Protein AF-0000000085496856 (afdb_homodimer)

Secondary structure (DSSP, 8-state):
-------HHHHHHHHHHHHHHHH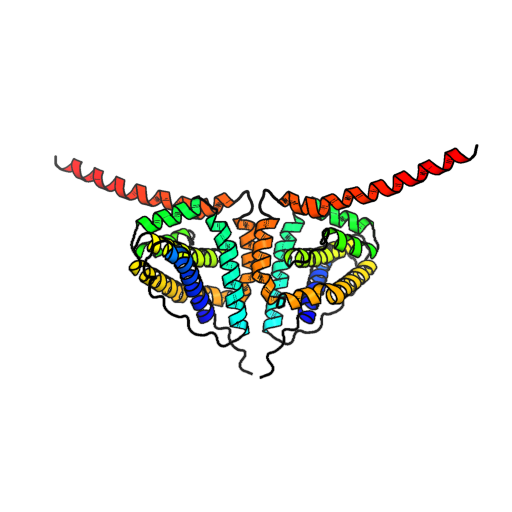HHHHHHHHTPPPP-PPPPPPP--HHHHHHHHHHHHHHHHHHHHHTT-HHHHHHHHHHHHH-STHHHHHHHHHHTTTS---HHHHHHHHHHHHHHHHHHHHTT-HHHHHHHHHHHHHHIIIIIHHHHHHTT-GGGGHHHHHHHHHHHHSTTTHHHHHHHHHHHHHHHHHHHHGGGGGGGGGG-/-------HHHHHHHHHHHHHHHHHHHHHHHHTPPPP-PPPPPPP--HHHHHHHHHHHHHHHHHHHHHTT-HHHHHHHHHHHHH-STHHHHHHHHHHTTTS---HHHHHHHHHHHHHHHHHHHHTT-HHHHHHHHHHHHHHIIIIIHHHHHHTT-GGGGHHHHHHHHHHHHSTTTHHHHHHHHHHHHHHHHHHHHGGGGGGGGGG-

Organism: NCBI:txid172907

pLDDT: mean 83.01, std 21.33, range [24.0, 98.56]

Foldseek 3Di:
DPPPPQDLLLLLLQLLLVLLVVLQVVCCVPQVDDAADGDDGDDDDDPVSVVLSVVLSVLLVVVLVVLVPQPLSVVLLVVLLVVLALVSLVVLVCLLCVVVDDDLLSSSVSSNSLNNSQNVNVVVVSNVSNRSNSVVVSVCCVPPVSVVQVVCVHPVNCVVVSVVSSCQCPPVVCVCPSCV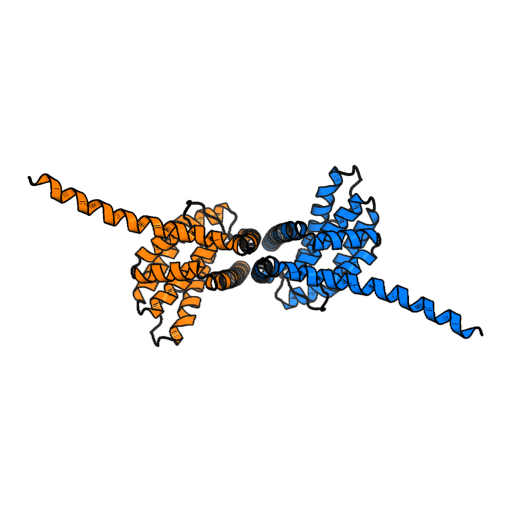SRVVVVPPPVPPVPPPPPPPPPPPD/DPPPPQDLLLLLLQLLLVLLVVLQVVCCVPQVDDAADGDDGPDDDDPVSVVLSVVLSVLLVVVLVVLVPQPLSVVLLVVLVVVVALVSLVVLVCLLCVVVDDDLLSSSVSSNSLNNSQNVNVVVVSNVRNRSNSVVVSVCCVPPVSVVQVVCVHPVNCVVVSVVSSCQCPVVVCVCPSCVSRVVVVPPPVPPVPPPPPPPPPPPD

Sequence (410 aa):
MACEVSQDDQIGEALLIGVVREEVMSVSGKVHATPPALPEARPIINSQDQKLVEQLAETIKVIGDRLDQDKAFNDMIDGLVKVADKKSFWELVEKVFTDGQINWGRIIVLFYSVGKLSAKMVLARLPTIVSDILTLSLDYFRRILLEWIRKMGGWMHSIPALACFSIEQFSGSSLSKYSSYFGAALAFTGGLLLGGFIVSKMSKKMACEVSQDDQIGEALLIGVVREEVMSVSGKVHATPPALPEARPIINSQDQKLVEQLAETIKVIGDRLDQDKAFNDMIDGLVKVADKKSFWELVEKVFTDGQINWGRIIVLFYSVGKLSAKMVLARLPTIVSDILTLSLDYFRRILLEWIRKMGGWMHSIPALACFSIEQFSGSSLSKYSSYFGAALAFTGGLLLGGFIVSKMSKK

Radius of gyration: 26.37 Å; Cα contacts (8 Å, |Δi|>4): 455; chains: 2; bounding box: 71×109×51 Å

Nearest PDB structures (foldseek):
  6eb6-assembly1_A  TM=6.840E-01  e=1.018E-05  Homo sapiens
  4s0o-assembly1_A  TM=6.381E-01  e=3.424E-06  Homo sapiens
  5w60-assembly1_A  TM=6.449E-01  e=1.067E-05  Homo sapiens
  5w5x-assembly1_A  TM=6.737E-01  e=4.023E-05  Homo sapiens
  8u27-assembly1_A  TM=7.476E-01  e=5.990E-04  Homo sapiens

Solvent-accessible surface area (backbone atoms only — not comparable to full-atom values): 22460 Å² total; per-residue (Å²): 131,82,74,76,69,77,55,56,66,53,44,51,48,36,42,46,49,47,39,32,50,53,37,33,59,71,45,33,80,74,60,80,46,81,71,61,84,71,80,80,58,72,84,68,79,53,64,67,59,43,51,49,38,54,34,49,47,48,31,38,48,53,55,39,56,56,46,70,70,33,65,62,54,50,51,51,45,54,55,37,48,71,62,72,44,55,64,32,48,57,54,48,50,46,40,61,36,67,83,70,64,85,51,63,49,49,52,45,50,47,44,40,46,53,8,51,44,35,22,51,26,44,74,67,70,38,43,72,45,36,53,48,35,50,51,53,49,53,49,46,37,64,73,53,50,44,58,54,38,52,76,63,68,28,73,73,57,37,54,30,48,40,32,48,36,29,30,57,53,45,18,56,84,36,49,56,45,58,35,49,46,52,49,60,59,65,60,60,68,66,57,65,68,64,64,65,67,66,66,68,67,68,66,74,115,130,83,74,76,70,77,54,56,67,53,44,50,45,36,42,46,50,47,41,32,51,52,37,32,59,72,46,32,78,74,62,80,46,81,72,62,84,71,80,80,59,72,83,68,79,52,64,68,59,43,51,49,40,54,34,49,46,49,30,38,50,54,54,39,58,55,46,71,70,32,65,62,54,50,52,50,46,54,55,37,51,71,62,71,45,58,65,31,49,57,52,47,51,45,37,62,36,66,84,70,64,85,51,61,50,47,52,46,49,46,44,40,46,53,7,50,41,37,22,50,25,44,73,68,71,37,42,72,46,36,52,48,35,51,52,53,49,54,48,47,37,64,72,52,50,45,60,52,38,53,75,63,68,28,71,74,56,37,53,30,49,40,32,48,35,29,30,57,54,44,19,56,84,35,50,56,44,59,37,50,47,52,50,61,59,64,60,60,68,65,57,66,69,65,64,67,67,66,66,68,70,66,67,76,114

InterPro domains:
  IPR002475 Bcl2-like [PS50062] (60-157)
  IPR026298 Bcl-2 family [PR01862] (89-101)
  IPR026298 Bcl-2 family [PR01862] (103-131)
  IPR026298 Bcl-2 family [PR01862] (132-156)
  IPR026298 Bcl-2 family [PTHR11256] (37-179)
  IPR026298 Bcl-2 family [cd06845] (37-155)
  IPR036834 Bcl-2-like superfamily [G3DSA:1.10.437.10] (4-160)
  IPR036834 Bcl-2-like superfamily [SSF56854] (1-156)
  IPR046371 Bcl-2, Bcl-2 homology region 1-3 [PF00452] (62-155)
  IPR046371 Bcl-2, Bcl-2 homology region 1-3 [SM00337] (60-155)

Structure (mmCIF, N/CA/C/O backbone):
data_AF-0000000085496856-model_v1
#
loop_
_entity.id
_entity.type
_entity.pdbx_description
1 polymer 'Bcl-2 Bcl-2 homology region 1-3 domain-containing protein'
#
loop_
_atom_site.group_PDB
_atom_site.id
_atom_site.type_symbol
_atom_site.label_atom_id
_atom_site.label_alt_id
_atom_site.label_comp_id
_atom_site.label_asym_id
_atom_site.label_entity_id
_atom_site.label_seq_id
_atom_site.pdbx_PDB_ins_code
_atom_site.Cartn_x
_atom_site.Cartn_y
_atom_site.Cartn_z
_atom_site.occupancy
_atom_site.B_iso_or_equiv
_atom_site.auth_seq_id
_atom_site.auth_comp_id
_atom_site.auth_asym_id
_atom_site.auth_atom_id
_atom_site.pdbx_PDB_model_num
ATOM 1 N N . MET A 1 1 ? -14.914 -12.508 24.359 1 24.62 1 MET A N 1
ATOM 2 C CA . MET A 1 1 ? -15.258 -12.008 23.031 1 24.62 1 MET A CA 1
ATOM 3 C C . MET A 1 1 ? -14.242 -12.477 21.984 1 24.62 1 MET A C 1
ATOM 5 O O . MET A 1 1 ? -13.047 -12.219 22.125 1 24.62 1 MET A O 1
ATOM 9 N N . ALA A 1 2 ? -14.219 -13.602 21.469 1 33.72 2 ALA A N 1
ATOM 10 C CA . ALA A 1 2 ? -13.211 -14.445 20.828 1 33.72 2 ALA A CA 1
ATOM 11 C C . ALA A 1 2 ? -12.492 -13.703 19.703 1 33.72 2 ALA A C 1
ATOM 13 O O . ALA A 1 2 ? -13.133 -13.211 18.781 1 33.72 2 ALA A O 1
ATOM 14 N N . CYS A 1 3 ? -11.664 -12.727 19.922 1 39.97 3 CYS A N 1
ATOM 15 C CA . CYS A 1 3 ? -10.805 -11.867 19.125 1 39.97 3 CYS A CA 1
ATOM 16 C C . CYS A 1 3 ? -10.398 -12.562 17.828 1 39.97 3 CYS A C 1
ATOM 18 O O . CYS A 1 3 ? -9.805 -13.641 17.844 1 39.97 3 CYS A O 1
ATOM 20 N N . GLU A 1 4 ? -11.211 -12.586 16.844 1 49.34 4 GLU A N 1
ATOM 21 C CA . GLU A 1 4 ? -11.258 -13.375 15.617 1 49.34 4 GLU A CA 1
ATOM 22 C C . GLU A 1 4 ? -9.891 -13.422 14.945 1 49.34 4 GLU A C 1
ATOM 24 O O . GLU A 1 4 ? -9.289 -12.383 14.664 1 49.34 4 GLU A O 1
ATOM 29 N N . VAL A 1 5 ? -9.023 -14.227 15.469 1 53.25 5 VAL A N 1
ATOM 30 C CA . VAL A 1 5 ? -7.676 -14.531 15 1 53.25 5 VAL A CA 1
ATOM 31 C C . VAL A 1 5 ? -7.652 -14.539 13.469 1 53.25 5 VAL A C 1
ATOM 33 O O . VAL A 1 5 ? -8.422 -15.266 12.836 1 53.25 5 VAL A O 1
ATOM 36 N N . SER A 1 6 ? -7.324 -13.414 12.992 1 59.44 6 SER A N 1
ATOM 37 C CA . SER A 1 6 ? -7.137 -13.367 11.539 1 59.44 6 SER A CA 1
ATOM 38 C C . SER A 1 6 ? -6.512 -14.656 11.031 1 59.44 6 SER A C 1
ATOM 40 O O . SER A 1 6 ? -5.605 -15.211 11.656 1 59.44 6 SER A O 1
ATOM 42 N N . GLN A 1 7 ? -7.184 -15.234 10.078 1 86.19 7 GLN A N 1
ATOM 43 C CA . GLN A 1 7 ? -6.715 -16.5 9.531 1 86.19 7 GLN A CA 1
ATOM 44 C C . GLN A 1 7 ? -5.754 -16.266 8.367 1 86.19 7 GLN A C 1
ATOM 46 O O . GLN A 1 7 ? -6.16 -16.312 7.199 1 86.19 7 GLN A O 1
ATOM 51 N N . ASP A 1 8 ? -4.492 -16.031 8.695 1 94.62 8 ASP A N 1
ATOM 52 C CA . ASP A 1 8 ? -3.457 -15.703 7.723 1 94.62 8 ASP A CA 1
ATOM 53 C C . ASP A 1 8 ? -3.307 -16.812 6.691 1 94.62 8 ASP A C 1
ATOM 55 O O . ASP A 1 8 ? -2.988 -16.562 5.527 1 94.62 8 ASP A O 1
ATOM 59 N N . ASP A 1 9 ? -3.586 -18 7.152 1 95.81 9 ASP A N 1
ATOM 60 C CA . ASP A 1 9 ? -3.537 -19.156 6.246 1 95.81 9 ASP A CA 1
ATOM 61 C C . ASP A 1 9 ? -4.617 -19.047 5.176 1 95.81 9 ASP A C 1
ATOM 63 O O . ASP A 1 9 ? -4.332 -19.172 3.982 1 95.81 9 ASP A O 1
ATOM 67 N N . GLN A 1 10 ? -5.844 -18.781 5.586 1 95.56 10 GLN A N 1
ATOM 68 C CA . GLN A 1 10 ? -6.965 -18.688 4.656 1 95.56 10 GLN A CA 1
ATOM 69 C C . GLN A 1 10 ? -6.793 -17.5 3.711 1 95.56 10 GLN A C 1
ATOM 71 O O . GLN A 1 10 ? -7.137 -17.578 2.531 1 95.56 10 GLN A O 1
ATOM 76 N N . ILE A 1 11 ? -6.305 -16.438 4.242 1 97.06 11 ILE A N 1
ATOM 77 C CA . ILE A 1 11 ? -6.098 -15.242 3.42 1 97.06 11 ILE A CA 1
ATOM 78 C C . ILE A 1 11 ? -5.078 -15.547 2.324 1 97.06 11 ILE A C 1
ATOM 80 O O . ILE A 1 11 ? -5.324 -15.281 1.146 1 97.06 11 ILE A O 1
ATOM 84 N N . GLY A 1 12 ? -3.947 -16.094 2.674 1 98.12 12 GLY A N 1
ATOM 85 C CA . GLY A 1 12 ? -2.916 -16.422 1.701 1 98.12 12 GLY A CA 1
ATOM 86 C C . GLY A 1 12 ? -3.375 -17.422 0.652 1 98.12 12 GLY A C 1
ATOM 87 O O . GLY A 1 12 ? -3.059 -17.266 -0.53 1 98.12 12 GLY A O 1
ATOM 88 N N . GLU A 1 13 ? -4.078 -18.391 1.129 1 97.94 13 GLU A N 1
ATOM 89 C CA . GLU A 1 13 ? -4.641 -19.375 0.207 1 97.94 13 GLU A CA 1
ATOM 90 C C . GLU A 1 13 ? -5.578 -18.719 -0.799 1 97.94 13 GLU A C 1
ATOM 92 O O . GLU A 1 13 ? -5.488 -18.969 -2.002 1 97.94 13 GLU A O 1
ATOM 97 N N . ALA A 1 14 ? -6.473 -17.938 -0.301 1 97.75 14 ALA A N 1
ATOM 98 C CA . ALA A 1 14 ? -7.426 -17.234 -1.162 1 97.75 14 ALA A CA 1
ATOM 99 C C . ALA A 1 14 ? -6.707 -16.328 -2.162 1 97.75 14 ALA A C 1
ATOM 101 O O . ALA A 1 14 ? -7.086 -16.266 -3.334 1 97.75 14 ALA A O 1
ATOM 102 N N . LEU A 1 15 ? -5.688 -15.664 -1.726 1 98.31 15 LEU A N 1
ATOM 103 C CA . LEU A 1 15 ? -4.926 -14.766 -2.586 1 98.31 15 LEU A CA 1
ATOM 104 C C . LEU A 1 15 ? -4.238 -15.539 -3.705 1 98.31 15 LEU A C 1
ATOM 106 O O . LEU A 1 15 ? -4.348 -15.172 -4.879 1 98.31 15 LEU A O 1
ATOM 110 N N . LEU A 1 16 ? -3.555 -16.609 -3.336 1 98.44 16 LEU A N 1
ATOM 111 C CA . LEU A 1 16 ? -2.789 -17.391 -4.309 1 98.44 16 LEU A CA 1
ATOM 112 C C . LEU A 1 16 ? -3.709 -18.016 -5.344 1 98.44 16 LEU A C 1
ATOM 114 O O . LEU A 1 16 ? -3.488 -17.875 -6.547 1 98.44 16 LEU A O 1
ATOM 118 N N . ILE A 1 17 ? -4.75 -18.656 -4.898 1 98.12 17 ILE A N 1
ATOM 119 C CA . ILE A 1 17 ? -5.699 -19.281 -5.809 1 98.12 17 ILE A CA 1
ATOM 120 C C . ILE A 1 17 ? -6.359 -18.219 -6.68 1 98.12 17 ILE A C 1
ATOM 122 O O . ILE A 1 17 ? -6.527 -18.406 -7.887 1 98.12 17 ILE A O 1
ATOM 126 N N . GLY A 1 18 ? -6.707 -17.125 -6.039 1 97.56 18 GLY A N 1
ATOM 127 C CA . GLY A 1 18 ? -7.336 -16.031 -6.773 1 97.56 18 GLY A CA 1
ATOM 128 C C . GLY A 1 18 ? -6.461 -15.477 -7.879 1 97.56 18 GLY A C 1
ATOM 129 O O . GLY A 1 18 ? -6.938 -15.227 -8.992 1 97.56 18 GLY A O 1
ATOM 130 N N . VAL A 1 19 ? -5.234 -15.234 -7.574 1 97.75 19 VAL A N 1
ATOM 131 C CA . VAL A 1 19 ? -4.305 -14.672 -8.555 1 97.75 19 VAL A CA 1
ATOM 132 C C . VAL A 1 19 ? -4.141 -15.633 -9.727 1 97.75 19 VAL A C 1
ATOM 134 O O . VAL A 1 19 ? -4.172 -15.219 -10.883 1 97.75 19 VAL A O 1
ATOM 137 N N . VAL A 1 20 ? -3.945 -16.906 -9.461 1 97.56 20 VAL A N 1
ATOM 138 C CA . VAL A 1 20 ? -3.791 -17.906 -10.508 1 97.56 20 VAL A CA 1
ATOM 139 C C . VAL A 1 20 ? -5.047 -17.953 -11.375 1 97.56 20 VAL A C 1
ATOM 141 O O . VAL A 1 20 ? -4.961 -17.953 -12.602 1 97.56 20 VAL A O 1
ATOM 144 N N . ARG A 1 21 ? -6.199 -17.984 -10.734 1 96.12 21 ARG A N 1
ATOM 145 C CA . ARG A 1 21 ? -7.465 -18.016 -11.461 1 96.12 21 ARG A CA 1
ATOM 146 C C . ARG A 1 21 ? -7.602 -16.812 -12.367 1 96.12 21 ARG A C 1
ATOM 148 O O . ARG A 1 21 ? -7.969 -16.938 -13.539 1 96.12 21 ARG A O 1
ATOM 155 N N . GLU A 1 22 ? -7.297 -15.664 -11.836 1 95.81 22 GLU A N 1
ATOM 156 C CA . GLU A 1 22 ? -7.422 -14.438 -12.609 1 95.81 22 GLU A CA 1
ATOM 157 C C . GLU A 1 22 ? -6.5 -14.445 -13.828 1 95.81 22 GLU A C 1
ATOM 159 O O . GLU A 1 22 ? -6.918 -14.102 -14.93 1 95.81 22 GLU A O 1
ATOM 164 N N . GLU A 1 23 ? -5.254 -14.812 -13.648 1 96.06 23 GLU A N 1
ATOM 165 C CA . GLU A 1 23 ? -4.277 -14.812 -14.734 1 96.06 23 GLU A CA 1
ATOM 166 C C . GLU A 1 23 ? -4.617 -15.867 -15.781 1 96.06 23 GLU A C 1
ATOM 168 O O . GLU A 1 23 ? -4.535 -15.609 -16.984 1 96.06 23 GLU A O 1
ATOM 173 N N . VAL A 1 24 ? -5.031 -17.031 -15.367 1 94.94 24 VAL A N 1
ATOM 174 C CA . VAL A 1 24 ? -5.367 -18.125 -16.266 1 94.94 24 VAL A CA 1
ATOM 175 C C . VAL A 1 24 ? -6.609 -17.75 -17.094 1 94.94 24 VAL A C 1
ATOM 177 O O . VAL A 1 24 ? -6.648 -17.969 -18.297 1 94.94 24 VAL A O 1
ATOM 180 N N . MET A 1 25 ? -7.578 -17.172 -16.406 1 92.19 25 MET A N 1
ATOM 181 C CA . MET A 1 25 ? -8.82 -16.797 -17.094 1 92.19 25 MET A CA 1
ATOM 182 C C . MET A 1 25 ? -8.578 -15.68 -18.094 1 92.19 25 MET A C 1
ATOM 184 O O . MET A 1 25 ? -9.281 -15.578 -19.094 1 92.19 25 MET A O 1
ATOM 188 N N . SER A 1 26 ? -7.574 -14.883 -17.828 1 91.62 26 SER A N 1
ATOM 189 C CA . SER A 1 26 ? -7.285 -13.758 -18.703 1 91.62 26 SER A CA 1
ATOM 190 C C . SER A 1 26 ? -6.773 -14.242 -20.062 1 91.62 26 SER A C 1
ATOM 192 O O . SER A 1 26 ? -6.848 -13.516 -21.047 1 91.62 26 SER A O 1
ATOM 194 N N . VAL A 1 27 ? -6.285 -15.453 -20.172 1 90.75 27 VAL A N 1
ATOM 195 C CA . VAL A 1 27 ? -5.68 -15.922 -21.406 1 90.75 27 VAL A CA 1
ATOM 196 C C . VAL A 1 27 ? -6.516 -17.047 -22 1 90.75 27 VAL A C 1
ATOM 198 O O . VAL A 1 27 ? -6.348 -17.422 -23.156 1 90.75 27 VAL A O 1
ATOM 201 N N . SER A 1 28 ? -7.348 -17.688 -21.219 1 83.31 28 SER A N 1
ATOM 202 C CA . SER A 1 28 ? -8.117 -18.859 -21.656 1 83.31 28 SER A CA 1
ATOM 203 C C . SER A 1 28 ? -9.016 -18.5 -22.844 1 83.31 28 SER A C 1
ATOM 205 O O . SER A 1 28 ? -9.273 -19.344 -23.703 1 83.31 28 SER A O 1
ATOM 207 N N . GLY A 1 29 ? -9.484 -17.297 -22.922 1 76.12 29 GLY A N 1
ATOM 208 C CA . GLY A 1 29 ? -10.305 -16.922 -24.062 1 76.12 29 GLY A CA 1
ATOM 209 C C . GLY A 1 29 ? -9.523 -16.844 -25.359 1 76.12 29 GLY A C 1
ATOM 210 O O . GLY A 1 29 ? -10.102 -16.922 -26.438 1 76.12 29 GLY A O 1
ATOM 211 N N . LYS A 1 30 ? -8.312 -16.859 -25.25 1 74.62 30 LYS A N 1
ATOM 212 C CA . LYS A 1 30 ? -7.477 -16.672 -26.438 1 74.62 30 LYS A CA 1
ATOM 213 C C . LYS A 1 30 ? -7.145 -18.016 -27.078 1 74.62 30 LYS A C 1
ATOM 215 O O . LYS A 1 30 ? -6.887 -18.094 -28.281 1 74.62 30 LYS A O 1
ATOM 220 N N . VAL A 1 31 ? -7.004 -19.094 -26.375 1 69.88 31 VAL A N 1
ATOM 221 C CA . VAL A 1 31 ? -6.512 -20.344 -26.938 1 69.88 31 VAL A CA 1
ATOM 222 C C . VAL A 1 31 ? -7.637 -21.375 -26.953 1 69.88 31 VAL A C 1
ATOM 224 O O . VAL A 1 31 ? -7.426 -22.531 -27.359 1 69.88 31 VAL A O 1
ATOM 227 N N . HIS A 1 32 ? -8.719 -21.078 -26.953 1 67.75 32 HIS A N 1
ATOM 228 C CA . HIS A 1 32 ? -9.805 -22.047 -26.984 1 67.75 32 HIS A CA 1
ATOM 229 C C . HIS A 1 32 ? -9.469 -23.266 -26.141 1 67.75 32 HIS A C 1
ATOM 231 O O . HIS A 1 32 ? -9.719 -24.406 -26.562 1 67.75 32 HIS A O 1
ATOM 237 N N . ALA A 1 33 ? -8.625 -23.156 -25.281 1 65.38 33 ALA A N 1
ATOM 238 C CA . ALA A 1 33 ? -8.281 -24.266 -24.391 1 65.38 33 ALA A CA 1
ATOM 239 C C . ALA A 1 33 ? -9.188 -24.281 -23.172 1 65.38 33 ALA A C 1
ATOM 241 O O . ALA A 1 33 ? -9.672 -23.234 -22.719 1 65.38 33 ALA A O 1
ATOM 242 N N . THR A 1 34 ? -9.609 -25.5 -22.828 1 71.94 34 THR A N 1
ATOM 243 C CA . THR A 1 34 ? -10.367 -25.672 -21.609 1 71.94 34 THR A CA 1
ATOM 244 C C . THR A 1 34 ? -9.547 -25.234 -20.391 1 71.94 34 THR A C 1
ATOM 246 O O . THR A 1 34 ? -8.414 -25.688 -20.203 1 71.94 34 THR A O 1
ATOM 249 N N . PRO A 1 35 ? -10.031 -24.328 -19.703 1 74.62 35 PRO A N 1
ATOM 250 C CA . PRO A 1 35 ? -9.281 -23.906 -18.516 1 74.62 35 PRO A CA 1
ATOM 251 C C . PRO A 1 35 ? -9.055 -25.047 -17.531 1 74.62 35 PRO A C 1
ATOM 253 O O . PRO A 1 35 ? -9.906 -25.922 -17.391 1 74.62 35 PRO A O 1
ATOM 256 N N . PRO A 1 36 ? -7.836 -25.125 -17 1 83.12 36 PRO A N 1
ATOM 257 C CA . PRO A 1 36 ? -7.594 -26.141 -15.969 1 83.12 36 PRO A CA 1
ATOM 258 C C . PRO A 1 36 ? -8.539 -26.016 -14.781 1 83.12 36 PRO A C 1
ATOM 260 O O . PRO A 1 36 ? -9.047 -24.922 -14.5 1 83.12 36 PRO A O 1
ATOM 263 N N . ALA A 1 37 ? -8.898 -27.125 -14.211 1 85.94 37 ALA A N 1
ATOM 264 C CA . ALA A 1 37 ? -9.711 -27.125 -13 1 85.94 37 ALA A CA 1
ATOM 265 C C . ALA A 1 37 ? -8.914 -26.625 -11.797 1 85.94 37 ALA A C 1
ATOM 267 O O . ALA A 1 37 ? -7.918 -27.234 -11.406 1 85.94 37 ALA A O 1
ATOM 268 N N . LEU A 1 38 ? -9.219 -25.469 -11.359 1 91.38 38 LEU A N 1
ATOM 269 C CA . LEU A 1 38 ? -8.562 -24.906 -10.188 1 91.38 38 LEU A CA 1
ATOM 270 C C . LEU A 1 38 ? -9.414 -25.109 -8.938 1 91.38 38 LEU A C 1
ATOM 272 O O . LEU A 1 38 ? -10.641 -25.031 -9 1 91.38 38 LEU A O 1
ATOM 276 N N . PRO A 1 39 ? -8.766 -25.422 -7.848 1 92.38 39 PRO A N 1
ATOM 277 C CA . PRO A 1 39 ? -9.523 -25.578 -6.602 1 92.38 39 PRO A CA 1
ATOM 278 C C . PRO A 1 39 ? -10.156 -24.266 -6.145 1 92.38 39 PRO A C 1
ATOM 280 O O . PRO A 1 39 ? -9.742 -23.188 -6.582 1 92.38 39 PRO A O 1
ATOM 283 N N . GLU A 1 40 ? -11.188 -24.438 -5.344 1 92.62 40 GLU A N 1
ATOM 284 C CA . GLU A 1 40 ? -11.773 -23.281 -4.676 1 92.62 40 GLU A CA 1
ATOM 285 C C . GLU A 1 40 ? -11.117 -23.031 -3.322 1 92.62 40 GLU A C 1
ATOM 287 O O . GLU A 1 40 ? -10.797 -23.969 -2.596 1 92.62 40 GLU A O 1
ATOM 292 N N . ALA A 1 41 ? -10.898 -21.734 -3.119 1 92.31 41 ALA A N 1
ATOM 293 C CA . ALA A 1 41 ? -10.352 -21.391 -1.807 1 92.31 41 ALA A CA 1
ATOM 294 C C . ALA A 1 41 ? -11.398 -21.594 -0.71 1 92.31 41 ALA A C 1
ATOM 296 O O . ALA A 1 41 ? -12.594 -21.453 -0.953 1 92.31 41 ALA A O 1
ATOM 297 N N . ARG A 1 42 ? -10.961 -21.953 0.522 1 92.06 42 ARG A N 1
ATOM 298 C CA . ARG A 1 42 ? -11.867 -22.016 1.664 1 92.06 42 ARG A CA 1
ATOM 299 C C . ARG A 1 42 ? -12.539 -20.656 1.9 1 92.06 42 ARG A C 1
ATOM 301 O O . ARG A 1 42 ? -11.906 -19.609 1.76 1 92.06 42 ARG A O 1
ATOM 308 N 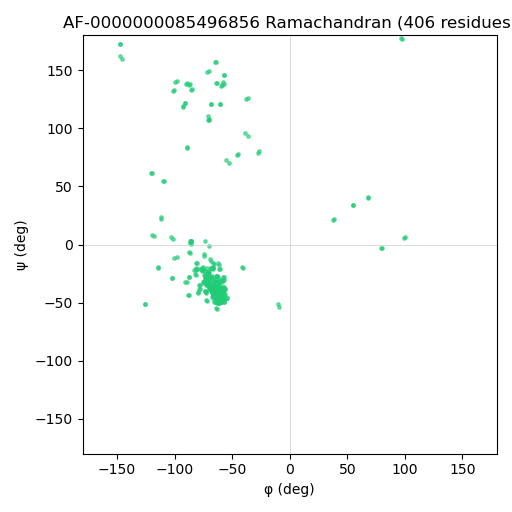N . PRO A 1 43 ? -13.75 -20.703 2.207 1 90 43 PRO A N 1
ATOM 309 C CA . PRO A 1 43 ? -14.469 -19.438 2.41 1 90 43 PRO A CA 1
ATOM 310 C C . PRO A 1 43 ? -13.922 -18.641 3.588 1 90 43 PRO A C 1
ATOM 312 O O . PRO A 1 43 ? -13.555 -19.203 4.617 1 90 43 PRO A O 1
ATOM 315 N N . ILE A 1 44 ? -13.852 -17.375 3.338 1 91.25 44 ILE A N 1
ATOM 316 C CA . ILE A 1 44 ? -13.484 -16.453 4.402 1 91.25 44 ILE A CA 1
ATOM 317 C C . ILE A 1 44 ? -14.742 -15.93 5.086 1 91.25 44 ILE A C 1
ATOM 319 O O . ILE A 1 44 ? -15.578 -15.266 4.457 1 91.25 44 ILE A O 1
ATOM 323 N N . ILE A 1 45 ? -14.891 -16.156 6.25 1 84.94 45 ILE A N 1
ATOM 324 C CA . ILE A 1 45 ? -16.125 -15.859 6.973 1 84.94 45 ILE A CA 1
ATOM 325 C C . ILE A 1 45 ? -16.078 -14.43 7.504 1 84.94 45 ILE A C 1
ATOM 327 O O . ILE A 1 45 ? -17.047 -13.68 7.375 1 84.94 45 ILE A O 1
ATOM 331 N N . ASN A 1 46 ? -14.953 -14.062 8.047 1 86.5 46 ASN A N 1
ATOM 332 C CA . ASN A 1 46 ? -14.773 -12.727 8.609 1 86.5 46 ASN A CA 1
ATOM 333 C C . ASN A 1 46 ? -14.773 -11.656 7.523 1 86.5 46 ASN A C 1
ATOM 335 O O . ASN A 1 46 ? -13.977 -11.727 6.586 1 86.5 46 ASN A O 1
ATOM 339 N N . SER A 1 47 ? -15.711 -10.727 7.633 1 87.12 47 SER A N 1
ATOM 340 C CA . SER A 1 47 ? -15.875 -9.68 6.633 1 87.12 47 SER A CA 1
ATOM 341 C C . SER A 1 47 ? -14.609 -8.844 6.484 1 87.12 47 SER A C 1
ATOM 343 O O . SER A 1 47 ? -14.266 -8.414 5.383 1 87.12 47 SER A O 1
ATOM 345 N N . GLN A 1 48 ? -13.953 -8.57 7.551 1 86.88 48 GLN A N 1
ATOM 346 C CA . GLN A 1 48 ? -12.727 -7.789 7.504 1 86.88 48 GLN A CA 1
ATOM 347 C C . GLN A 1 48 ? -11.633 -8.523 6.73 1 86.88 48 GLN A C 1
ATOM 349 O O . GLN A 1 48 ? -10.898 -7.914 5.953 1 86.88 48 GLN A O 1
ATOM 354 N N . ASP A 1 49 ? -11.539 -9.828 7 1 92.31 49 ASP A N 1
ATOM 355 C CA . ASP A 1 49 ? -10.57 -10.641 6.266 1 92.31 49 ASP A CA 1
ATOM 356 C C . ASP A 1 49 ? -10.906 -10.688 4.777 1 92.31 49 ASP A C 1
ATOM 358 O O . ASP A 1 49 ? -10.008 -10.68 3.932 1 92.31 49 ASP A O 1
ATOM 362 N N . GLN A 1 50 ? -12.188 -10.758 4.5 1 93.75 50 GLN A N 1
ATOM 363 C CA . GLN A 1 50 ? -12.617 -10.758 3.105 1 93.75 50 GLN A CA 1
ATOM 364 C C . GLN A 1 50 ? -12.211 -9.461 2.41 1 93.75 50 GLN A C 1
ATOM 366 O O . GLN A 1 50 ? -11.734 -9.484 1.272 1 93.75 50 GLN A O 1
ATOM 371 N N . LYS A 1 51 ? -12.461 -8.344 3.076 1 93.38 51 LYS A N 1
ATOM 372 C CA . LYS A 1 51 ? -12.055 -7.055 2.523 1 93.38 51 LYS A CA 1
ATOM 373 C C . LYS A 1 51 ? -10.547 -6.992 2.309 1 93.38 51 LYS A C 1
ATOM 375 O O . LYS A 1 51 ? -10.078 -6.484 1.287 1 93.38 51 LYS A O 1
ATOM 380 N N . LEU A 1 52 ? -9.805 -7.492 3.271 1 94.94 52 LEU A N 1
ATOM 381 C CA . LEU A 1 52 ? -8.352 -7.5 3.166 1 94.94 52 LEU A CA 1
ATOM 382 C C . LEU A 1 52 ? -7.895 -8.328 1.969 1 94.94 52 LEU A C 1
ATOM 384 O O . LEU A 1 52 ? -7 -7.914 1.229 1 94.94 52 LEU A O 1
ATOM 388 N N . VAL A 1 53 ? -8.484 -9.492 1.759 1 96.94 53 VAL A N 1
ATOM 389 C CA . VAL A 1 53 ? -8.164 -10.328 0.612 1 96.94 53 VAL A CA 1
ATOM 390 C C . VAL A 1 53 ? -8.383 -9.555 -0.682 1 96.94 53 VAL A C 1
ATOM 392 O O . VAL A 1 53 ? -7.535 -9.562 -1.574 1 96.94 53 VAL A O 1
ATOM 395 N N . GLU A 1 54 ? -9.5 -8.914 -0.777 1 97 54 GLU A N 1
ATOM 396 C CA . GLU A 1 54 ? -9.852 -8.164 -1.979 1 97 54 GLU A CA 1
ATOM 397 C C . GLU A 1 54 ? -8.852 -7.039 -2.238 1 97 54 GLU A C 1
ATOM 399 O O . GLU A 1 54 ? -8.414 -6.844 -3.371 1 97 54 GLU A O 1
ATOM 404 N N . GLN A 1 55 ? -8.516 -6.316 -1.228 1 96.5 55 GLN A N 1
ATOM 405 C CA . GLN A 1 55 ? -7.586 -5.203 -1.371 1 96.5 55 GLN A CA 1
ATOM 406 C C . GLN A 1 55 ? -6.184 -5.699 -1.708 1 96.5 55 GLN A C 1
ATOM 408 O O . GLN A 1 55 ? -5.492 -5.109 -2.543 1 96.5 55 GLN A O 1
ATOM 413 N N . LEU A 1 56 ? -5.758 -6.773 -1.085 1 97.94 56 LEU A N 1
ATOM 414 C CA . LEU A 1 56 ? -4.445 -7.336 -1.376 1 97.94 56 LEU A CA 1
ATOM 415 C C . LEU A 1 56 ? -4.402 -7.914 -2.787 1 97.94 56 LEU A C 1
ATOM 417 O O . LEU A 1 56 ? -3.385 -7.805 -3.477 1 97.94 56 LEU A O 1
ATOM 421 N N . ALA A 1 57 ? -5.496 -8.555 -3.193 1 98.25 57 ALA A N 1
ATOM 422 C CA . ALA A 1 57 ? -5.566 -9.07 -4.559 1 98.25 57 ALA A CA 1
ATOM 423 C C . ALA A 1 57 ? -5.398 -7.938 -5.574 1 98.25 57 ALA A C 1
ATOM 425 O O . ALA A 1 57 ? -4.648 -8.078 -6.543 1 98.25 57 ALA A O 1
ATOM 426 N N . GLU A 1 58 ? -6.098 -6.832 -5.344 1 97.75 58 GLU A N 1
ATOM 427 C CA . GLU A 1 58 ? -5.965 -5.672 -6.215 1 97.75 58 GLU A CA 1
ATOM 428 C C . GLU A 1 58 ? -4.551 -5.094 -6.156 1 97.75 58 GLU A C 1
ATOM 430 O O . GLU A 1 58 ? -4.023 -4.629 -7.168 1 97.75 58 GLU A O 1
ATOM 435 N N . THR A 1 59 ? -3.941 -5.109 -5.008 1 97.88 59 THR A N 1
ATOM 436 C CA . THR A 1 59 ? -2.574 -4.625 -4.859 1 97.88 59 THR A CA 1
ATOM 437 C C . THR A 1 59 ? -1.604 -5.496 -5.652 1 97.88 59 THR A C 1
ATOM 439 O O . THR A 1 59 ? -0.713 -4.98 -6.332 1 97.88 59 THR A O 1
ATOM 442 N N . ILE A 1 60 ? -1.77 -6.812 -5.559 1 98.19 60 ILE A N 1
ATOM 443 C CA . ILE A 1 60 ? -0.951 -7.734 -6.34 1 98.19 60 ILE A CA 1
ATOM 444 C C . ILE A 1 60 ? -1.108 -7.43 -7.828 1 98.19 60 ILE A C 1
ATOM 446 O O . ILE A 1 60 ? -0.127 -7.434 -8.578 1 98.19 60 ILE A O 1
ATOM 450 N N . LYS A 1 61 ? -2.314 -7.164 -8.242 1 97.56 61 LYS A N 1
ATOM 451 C CA . LYS A 1 61 ? -2.574 -6.84 -9.641 1 97.56 61 LYS A CA 1
ATOM 452 C C . LYS A 1 61 ? -1.851 -5.559 -10.047 1 97.56 61 LYS A C 1
ATOM 454 O O . LYS A 1 61 ? -1.257 -5.492 -11.125 1 97.56 61 LYS A O 1
ATOM 459 N N . VAL A 1 62 ? -1.879 -4.547 -9.234 1 96.44 62 VAL A N 1
ATOM 460 C CA . VAL A 1 62 ? -1.231 -3.27 -9.516 1 96.44 62 VAL A CA 1
ATOM 461 C C . VAL A 1 62 ? 0.274 -3.477 -9.664 1 96.44 62 VAL A C 1
ATOM 463 O O . VAL A 1 62 ? 0.873 -3.021 -10.641 1 96.44 62 VAL A O 1
ATOM 466 N N . ILE A 1 63 ? 0.884 -4.156 -8.695 1 95.88 63 ILE A N 1
ATOM 467 C CA . ILE A 1 63 ? 2.32 -4.418 -8.734 1 95.88 63 ILE A CA 1
ATOM 468 C C . ILE A 1 63 ? 2.646 -5.344 -9.906 1 95.88 63 ILE A C 1
ATOM 470 O O . ILE A 1 63 ? 3.615 -5.113 -10.633 1 95.88 63 ILE A O 1
ATOM 474 N N . GLY A 1 64 ? 1.835 -6.32 -10.062 1 96.5 64 GLY A N 1
ATOM 475 C CA . GLY A 1 64 ? 2 -7.262 -11.156 1 96.5 64 GLY A CA 1
ATOM 476 C C . GLY A 1 64 ? 1.969 -6.602 -12.523 1 96.5 64 GLY A C 1
ATOM 477 O O . GLY A 1 64 ? 2.773 -6.93 -13.398 1 96.5 64 GLY A O 1
ATOM 478 N N . ASP A 1 65 ? 1.015 -5.668 -12.742 1 94.44 65 ASP A N 1
ATOM 479 C CA . ASP A 1 65 ? 0.916 -4.945 -14 1 94.44 65 ASP A CA 1
ATOM 480 C C . ASP A 1 65 ? 2.217 -4.211 -14.32 1 94.44 65 ASP A C 1
ATOM 482 O O . ASP A 1 65 ? 2.623 -4.129 -15.477 1 94.44 65 ASP A O 1
ATOM 486 N N . ARG A 1 66 ? 2.789 -3.729 -13.312 1 93.38 66 ARG A N 1
ATOM 487 C CA . ARG A 1 66 ? 4.062 -3.047 -13.516 1 93.38 66 ARG A CA 1
ATOM 488 C C . ARG A 1 66 ? 5.176 -4.043 -13.828 1 93.38 66 ARG A C 1
ATOM 490 O O . ARG A 1 66 ? 6.031 -3.781 -14.672 1 93.38 66 ARG A O 1
ATOM 497 N N . LEU A 1 67 ? 5.23 -5.148 -13.172 1 93.75 67 LEU A N 1
ATOM 498 C CA . LEU A 1 67 ? 6.18 -6.215 -13.461 1 93.75 67 LEU A CA 1
ATOM 499 C C . LEU A 1 67 ? 6.031 -6.699 -14.898 1 93.75 67 LEU A C 1
ATOM 501 O O . LEU A 1 67 ? 7.031 -6.957 -15.578 1 93.75 67 LEU A O 1
ATOM 505 N N . ASP A 1 68 ? 4.828 -6.77 -15.297 1 94.88 68 ASP A N 1
ATOM 506 C CA . ASP A 1 68 ? 4.52 -7.301 -16.609 1 94.88 68 ASP A CA 1
ATOM 507 C C . ASP A 1 68 ? 5.062 -6.391 -17.719 1 94.88 68 ASP A C 1
ATOM 509 O O . ASP A 1 68 ? 5.141 -6.793 -18.875 1 94.88 68 ASP A O 1
ATOM 513 N N . GLN A 1 69 ? 5.402 -5.152 -17.391 1 92.94 69 GLN A N 1
ATOM 514 C CA . GLN A 1 69 ? 5.992 -4.223 -18.344 1 92.94 69 GLN A CA 1
ATOM 515 C C . GLN A 1 69 ? 7.508 -4.375 -18.406 1 92.94 69 GLN A C 1
ATOM 517 O O . GLN A 1 69 ? 8.164 -3.812 -19.281 1 92.94 69 GLN A O 1
ATOM 522 N N . ASP A 1 70 ? 7.996 -5.152 -17.547 1 91 70 ASP A N 1
ATOM 523 C CA . ASP A 1 70 ? 9.438 -5.355 -17.469 1 91 70 ASP A CA 1
ATOM 524 C C . ASP A 1 70 ? 9.883 -6.52 -18.344 1 91 70 ASP A C 1
ATOM 526 O O . ASP A 1 70 ? 9.461 -7.66 -18.141 1 91 70 ASP A O 1
ATOM 530 N N . LYS A 1 71 ? 10.781 -6.273 -19.281 1 92.5 71 LYS A N 1
ATOM 531 C CA . LYS A 1 71 ? 11.234 -7.281 -20.234 1 92.5 71 LYS A CA 1
ATOM 532 C C . LYS A 1 71 ? 11.977 -8.414 -19.516 1 92.5 71 LYS A C 1
ATOM 534 O O . LYS A 1 71 ? 11.805 -9.586 -19.859 1 92.5 71 LYS A O 1
ATOM 539 N N . ALA A 1 72 ? 12.828 -8.047 -18.578 1 89.62 72 ALA A N 1
ATOM 540 C CA . ALA A 1 72 ? 13.594 -9.055 -17.844 1 89.62 72 ALA A CA 1
ATOM 541 C C . ALA A 1 72 ? 12.672 -10.016 -17.109 1 89.62 72 ALA A C 1
ATOM 543 O O . ALA A 1 72 ? 12.922 -11.219 -17.062 1 89.62 72 ALA A O 1
ATOM 544 N N . PHE A 1 73 ? 11.672 -9.453 -16.531 1 93.38 73 PHE A N 1
ATOM 545 C CA . PHE A 1 73 ? 10.68 -10.273 -15.844 1 93.38 73 PHE A CA 1
ATOM 546 C C . PHE A 1 73 ? 10.008 -11.242 -16.812 1 93.38 73 PHE A C 1
ATOM 548 O O . PHE A 1 73 ? 9.906 -12.438 -16.531 1 93.38 73 PHE A O 1
ATOM 555 N N . ASN A 1 74 ? 9.578 -10.805 -17.906 1 94.81 74 ASN A N 1
ATOM 556 C CA . ASN A 1 74 ? 8.883 -11.633 -18.891 1 94.81 74 ASN A CA 1
ATOM 557 C C . ASN A 1 74 ? 9.812 -12.68 -19.5 1 94.81 74 ASN A C 1
ATOM 559 O O . ASN A 1 74 ? 9.398 -13.812 -19.75 1 94.81 74 ASN A O 1
ATOM 563 N N . ASP A 1 75 ? 11.031 -12.25 -19.766 1 94.31 75 ASP A N 1
ATOM 564 C CA . ASP A 1 75 ? 12.008 -13.211 -20.266 1 94.31 75 ASP A CA 1
ATOM 565 C C . ASP A 1 75 ? 12.203 -14.359 -19.266 1 94.31 75 ASP A C 1
ATOM 567 O O . ASP A 1 75 ? 12.336 -15.516 -19.656 1 94.31 75 ASP A O 1
ATOM 571 N N . MET A 1 76 ? 12.242 -14 -18.016 1 93.31 76 MET A N 1
ATOM 572 C CA . MET A 1 76 ? 12.383 -15.008 -16.969 1 93.31 76 MET A CA 1
ATOM 573 C C . MET A 1 76 ? 11.188 -15.961 -16.969 1 93.31 76 MET A C 1
ATOM 575 O O . MET A 1 76 ? 11.367 -17.188 -16.938 1 93.31 76 MET A O 1
ATOM 579 N N . ILE A 1 77 ? 10.016 -15.453 -17.016 1 96.44 77 ILE A N 1
ATOM 580 C CA . ILE A 1 77 ? 8.805 -16.266 -17.031 1 96.44 77 ILE A CA 1
ATOM 581 C C . ILE A 1 77 ? 8.805 -17.172 -18.25 1 96.44 77 ILE A C 1
ATOM 583 O O . ILE A 1 77 ? 8.539 -18.375 -18.141 1 96.44 77 ILE A O 1
ATOM 587 N N . ASP A 1 78 ? 9.141 -16.625 -19.391 1 95.31 78 ASP A N 1
ATOM 588 C CA . ASP A 1 78 ? 9.195 -17.406 -20.625 1 95.31 78 ASP A CA 1
ATOM 589 C C . ASP A 1 78 ? 10.195 -18.547 -20.516 1 95.31 78 ASP A C 1
ATOM 591 O O . ASP A 1 78 ? 9.961 -19.656 -21.031 1 95.31 78 ASP A O 1
ATOM 595 N N . GLY A 1 79 ? 11.312 -18.188 -19.953 1 94.5 79 GLY A N 1
ATOM 596 C CA . GLY A 1 79 ? 12.297 -19.219 -19.703 1 94.5 79 GLY A CA 1
ATOM 597 C C . GLY A 1 79 ? 11.781 -20.359 -18.844 1 94.5 79 GLY A C 1
ATOM 598 O O . GLY A 1 79 ? 12.109 -21.516 -19.078 1 94.5 79 GLY A O 1
ATOM 599 N N . LEU A 1 80 ? 11.008 -20.047 -17.859 1 94.88 80 LEU A N 1
ATOM 600 C CA . LEU A 1 80 ? 10.445 -21.047 -16.953 1 94.88 80 LEU A CA 1
ATOM 601 C C . LEU A 1 80 ? 9.406 -21.906 -17.672 1 94.88 80 LEU A C 1
ATOM 603 O O . LEU A 1 80 ? 9.273 -23.094 -17.375 1 94.88 80 LEU A O 1
ATOM 607 N N . VAL A 1 81 ? 8.656 -21.359 -18.547 1 94.19 81 VAL A N 1
ATOM 608 C CA . VAL A 1 81 ? 7.652 -22.094 -19.328 1 94.19 81 VAL A CA 1
ATOM 609 C C . VAL A 1 81 ? 8.328 -23.172 -20.172 1 94.19 81 VAL A C 1
ATOM 611 O O . VAL A 1 81 ? 7.793 -24.266 -20.344 1 94.19 81 VAL A O 1
ATOM 614 N N . LYS A 1 82 ? 9.5 -22.812 -20.688 1 93.25 82 LYS A N 1
ATOM 615 C CA . LYS A 1 82 ? 10.234 -23.734 -21.547 1 93.25 82 LYS A CA 1
ATOM 616 C C . LYS A 1 82 ? 10.641 -25 -20.766 1 93.25 82 LYS A C 1
ATOM 618 O O . LYS A 1 82 ? 10.82 -26.062 -21.359 1 93.25 82 LYS A O 1
ATOM 623 N N . VAL A 1 83 ? 10.789 -24.844 -19.5 1 90 83 VAL A N 1
ATOM 624 C CA . VAL A 1 83 ? 11.078 -26 -18.656 1 90 83 VAL A CA 1
ATOM 625 C C . VAL A 1 83 ? 9.906 -26.969 -18.703 1 90 83 VAL A C 1
ATOM 627 O O . VAL A 1 83 ? 10.102 -28.188 -18.656 1 90 83 VAL A O 1
ATOM 630 N N . ALA A 1 84 ? 8.719 -26.547 -18.828 1 86.69 84 ALA A N 1
ATOM 631 C CA . ALA A 1 84 ? 7.5 -27.312 -19.094 1 86.69 84 ALA A CA 1
ATOM 632 C C . ALA A 1 84 ? 7.316 -28.422 -18.062 1 86.69 84 ALA A C 1
ATOM 634 O O . ALA A 1 84 ? 6.961 -29.547 -18.406 1 86.69 84 ALA A O 1
ATOM 635 N N . ASP A 1 85 ? 7.711 -28.172 -16.906 1 90.5 85 ASP A N 1
ATOM 636 C CA . ASP A 1 85 ? 7.617 -29.109 -15.797 1 90.5 85 ASP A CA 1
ATOM 637 C C . ASP A 1 85 ? 7.359 -28.391 -14.477 1 90.5 85 ASP A C 1
ATOM 639 O O . ASP A 1 85 ? 7.543 -27.172 -14.383 1 90.5 85 ASP A O 1
ATOM 643 N N . LYS A 1 86 ? 6.82 -29.172 -13.469 1 88.5 86 LYS A N 1
ATOM 644 C CA . LYS A 1 86 ? 6.531 -28.578 -12.172 1 88.5 86 LYS A CA 1
ATOM 645 C C . LYS A 1 86 ? 7.801 -28.047 -11.508 1 88.5 86 LYS A C 1
ATOM 647 O O . LYS A 1 86 ? 7.738 -27.219 -10.602 1 88.5 86 LYS A O 1
ATOM 652 N N . LYS A 1 87 ? 8.938 -28.516 -12.008 1 92.56 87 LYS A N 1
ATOM 653 C CA . LYS A 1 87 ? 10.211 -28.016 -11.508 1 92.56 87 LYS A CA 1
ATOM 654 C C . LYS A 1 87 ? 10.344 -26.516 -11.742 1 92.56 87 LYS A C 1
ATOM 656 O O . LYS A 1 87 ? 11.133 -25.844 -11.07 1 92.56 87 LYS A O 1
ATOM 661 N N . SER A 1 88 ? 9.555 -26.016 -12.703 1 93 88 SER A N 1
ATOM 662 C CA . SER A 1 88 ? 9.555 -24.594 -13 1 93 88 SER A CA 1
ATOM 663 C C . SER A 1 88 ? 9.211 -23.766 -11.766 1 93 88 SER A C 1
ATOM 665 O O . SER A 1 88 ? 9.719 -22.656 -11.602 1 93 88 SER A O 1
ATOM 667 N N . PHE A 1 89 ? 8.422 -24.344 -10.906 1 95.12 89 PHE A N 1
ATOM 668 C CA . PHE A 1 89 ? 8.039 -23.625 -9.695 1 95.12 89 PHE A CA 1
ATOM 669 C C . PHE A 1 89 ? 9.242 -23.406 -8.789 1 95.12 89 PHE A C 1
ATOM 671 O O . PHE A 1 89 ? 9.43 -22.312 -8.25 1 95.12 89 PHE A O 1
ATOM 678 N N . TRP A 1 90 ? 9.969 -24.406 -8.641 1 94.75 90 TRP A N 1
ATOM 679 C CA . TRP A 1 90 ? 11.109 -24.297 -7.738 1 94.75 90 TRP A CA 1
ATOM 680 C C . TRP A 1 90 ? 12.148 -23.344 -8.289 1 94.75 90 TRP A C 1
ATOM 682 O O . TRP A 1 90 ? 12.781 -22.594 -7.535 1 94.75 90 TRP A O 1
ATOM 692 N N . GLU A 1 91 ? 12.344 -23.375 -9.555 1 93.88 91 GLU A N 1
ATOM 693 C CA . GLU A 1 91 ? 13.227 -22.391 -10.172 1 93.88 91 GLU A CA 1
ATOM 694 C C . GLU A 1 91 ? 12.711 -20.969 -9.953 1 93.88 91 GLU A C 1
ATOM 696 O O . GLU A 1 91 ? 13.492 -20.047 -9.719 1 93.88 91 GLU A O 1
ATOM 701 N N . LEU A 1 92 ? 11.43 -20.797 -10.055 1 95.44 92 LEU A N 1
ATOM 702 C CA . LEU A 1 92 ? 10.812 -19.516 -9.797 1 95.44 92 LEU A CA 1
ATOM 703 C C . LEU A 1 92 ? 11.078 -19.047 -8.367 1 95.44 92 LEU A C 1
ATOM 705 O O . LEU A 1 92 ? 11.469 -17.891 -8.148 1 95.44 92 LEU A O 1
ATOM 709 N N . VAL A 1 93 ? 10.867 -19.938 -7.387 1 94.56 93 VAL A N 1
ATOM 710 C CA . VAL A 1 93 ? 11.102 -19.625 -5.98 1 94.56 93 VAL A CA 1
ATOM 711 C C . VAL A 1 93 ? 12.555 -19.188 -5.785 1 94.56 93 VAL A C 1
ATOM 713 O O . VAL A 1 93 ? 12.82 -18.203 -5.094 1 94.56 93 VAL A O 1
ATOM 716 N N . GLU A 1 94 ? 13.438 -19.906 -6.422 1 92.25 94 GLU A N 1
ATOM 717 C CA . GLU A 1 94 ? 14.859 -19.594 -6.316 1 92.25 94 GLU A CA 1
ATOM 718 C C . GLU A 1 94 ? 15.164 -18.203 -6.891 1 92.25 94 GLU A C 1
ATOM 720 O O . GLU A 1 94 ? 15.977 -17.469 -6.34 1 92.25 94 GLU A O 1
ATOM 725 N N . LYS A 1 95 ? 14.523 -17.875 -7.93 1 90.75 95 LYS A N 1
ATOM 726 C CA . LYS A 1 95 ? 14.75 -16.594 -8.586 1 90.75 95 LYS A CA 1
ATOM 727 C C . LYS A 1 95 ? 14.172 -15.445 -7.762 1 90.75 95 LYS A C 1
ATOM 729 O O . LYS A 1 95 ? 14.742 -14.359 -7.715 1 90.75 95 LYS A O 1
ATOM 734 N N . VAL A 1 96 ? 13.07 -15.656 -7.086 1 92.81 96 VAL A N 1
ATOM 735 C CA . VAL A 1 96 ? 12.398 -14.617 -6.32 1 92.81 96 VAL A CA 1
ATOM 736 C C . VAL A 1 96 ? 13.102 -14.43 -4.977 1 92.81 96 VAL A C 1
ATOM 738 O O . VAL A 1 96 ? 13.273 -13.297 -4.512 1 92.81 96 VAL A O 1
ATOM 741 N N . PHE A 1 97 ? 13.477 -15.508 -4.352 1 92.88 97 PHE A N 1
ATOM 742 C CA . PHE A 1 97 ? 14.125 -15.453 -3.049 1 92.88 97 PHE A CA 1
ATOM 743 C C . PHE A 1 97 ? 15.602 -15.836 -3.166 1 92.88 97 PHE A C 1
ATOM 745 O O . PHE A 1 97 ? 16.078 -16.703 -2.428 1 92.88 97 PHE A O 1
ATOM 752 N N . THR A 1 98 ? 16.375 -15.188 -4.027 1 84.31 98 THR A N 1
ATOM 753 C CA . THR A 1 98 ? 17.734 -15.539 -4.426 1 84.31 98 THR A CA 1
ATOM 754 C C . THR A 1 98 ? 18.688 -15.477 -3.23 1 84.31 98 THR A C 1
ATOM 756 O O . THR A 1 98 ? 19.625 -16.266 -3.139 1 84.31 98 THR A O 1
ATOM 759 N N . ASP A 1 99 ? 18.469 -14.617 -2.316 1 86.19 99 ASP A N 1
ATOM 760 C CA . ASP A 1 99 ? 19.375 -14.461 -1.173 1 86.19 99 ASP A CA 1
ATOM 761 C C . ASP A 1 99 ? 18.781 -15.109 0.078 1 86.19 99 ASP A C 1
ATOM 763 O O . ASP A 1 99 ? 19.281 -14.906 1.185 1 86.19 99 ASP A O 1
ATOM 767 N N . GLY A 1 100 ? 17.719 -15.758 -0.125 1 87.19 100 GLY A N 1
ATOM 768 C CA . GLY A 1 100 ? 17.094 -16.484 0.97 1 87.19 100 GLY A CA 1
ATOM 769 C C . GLY A 1 100 ? 16.297 -15.602 1.902 1 87.19 100 GLY A C 1
ATOM 770 O O . GLY A 1 100 ? 15.75 -16.078 2.9 1 87.19 100 GLY A O 1
ATOM 771 N N . GLN A 1 101 ? 16.266 -14.344 1.717 1 92.44 101 GLN A N 1
ATOM 772 C CA . GLN A 1 101 ? 15.508 -13.438 2.568 1 92.44 101 GLN A CA 1
ATOM 773 C C . GLN A 1 101 ? 14.055 -13.336 2.115 1 92.44 101 GLN A C 1
ATOM 775 O O . GLN A 1 101 ? 13.773 -13.234 0.919 1 92.44 101 GLN A O 1
ATOM 780 N N . ILE A 1 102 ? 13.188 -13.438 3.125 1 95.94 102 ILE A N 1
ATOM 781 C CA . ILE A 1 102 ? 11.758 -13.289 2.873 1 95.94 102 ILE A CA 1
ATOM 782 C C . ILE A 1 102 ? 11.305 -11.891 3.289 1 95.94 102 ILE A C 1
ATOM 784 O O . ILE A 1 102 ? 11.688 -11.398 4.355 1 95.94 102 ILE A O 1
ATOM 788 N N . ASN A 1 103 ? 10.586 -11.227 2.482 1 95.75 103 ASN A N 1
ATOM 789 C CA . ASN A 1 103 ? 9.906 -9.969 2.793 1 95.75 103 ASN A CA 1
ATOM 790 C C . ASN A 1 103 ? 8.586 -9.836 2.035 1 95.75 103 ASN A C 1
ATOM 792 O O . ASN A 1 103 ? 8.281 -10.664 1.176 1 95.75 103 ASN A O 1
ATOM 796 N N . TRP A 1 104 ? 7.84 -8.875 2.318 1 96.69 104 TRP A N 1
ATOM 797 C CA . TRP A 1 104 ? 6.496 -8.742 1.772 1 96.69 104 TRP A CA 1
ATOM 798 C C . TRP A 1 104 ? 6.539 -8.516 0.265 1 96.69 104 TRP A C 1
ATOM 800 O O . TRP A 1 104 ? 5.715 -9.062 -0.475 1 96.69 104 TRP A O 1
ATOM 810 N N . GLY A 1 105 ? 7.457 -7.652 -0.215 1 95.44 105 GLY A N 1
ATOM 811 C CA . GLY A 1 105 ? 7.59 -7.41 -1.643 1 95.44 105 GLY A CA 1
ATOM 812 C C . GLY A 1 105 ? 7.812 -8.68 -2.447 1 95.44 105 GLY A C 1
ATOM 813 O O . GLY A 1 105 ? 7.113 -8.922 -3.432 1 95.44 105 GLY A O 1
ATOM 814 N N . ARG A 1 106 ? 8.68 -9.5 -2.002 1 95.38 106 ARG A N 1
ATOM 815 C CA . ARG A 1 106 ? 9.008 -10.734 -2.713 1 95.38 106 ARG A CA 1
ATOM 816 C C . ARG A 1 106 ? 7.867 -11.734 -2.639 1 95.38 106 ARG A C 1
ATOM 818 O O . ARG A 1 106 ? 7.645 -12.5 -3.578 1 95.38 106 ARG A O 1
ATOM 825 N N . ILE A 1 107 ? 7.141 -11.758 -1.53 1 97.94 107 ILE A N 1
ATOM 826 C CA . ILE A 1 107 ? 5.977 -12.625 -1.418 1 97.94 107 ILE A CA 1
ATOM 827 C C . ILE A 1 107 ? 4.953 -12.258 -2.488 1 97.94 107 ILE A C 1
ATOM 829 O O . ILE A 1 107 ? 4.426 -13.133 -3.182 1 97.94 107 ILE A O 1
ATOM 833 N N . ILE A 1 108 ? 4.691 -10.969 -2.678 1 97.62 108 ILE A N 1
ATOM 834 C CA . ILE A 1 108 ? 3.727 -10.492 -3.664 1 97.62 108 ILE A CA 1
ATOM 835 C C . ILE A 1 108 ? 4.223 -10.82 -5.07 1 97.62 108 ILE A C 1
ATOM 837 O O . ILE A 1 108 ? 3.441 -11.227 -5.934 1 97.62 108 ILE A O 1
ATOM 841 N N . VAL A 1 109 ? 5.496 -10.656 -5.293 1 96.75 109 VAL A N 1
ATOM 842 C CA . VAL A 1 109 ? 6.094 -10.984 -6.582 1 96.75 109 VAL A CA 1
ATOM 843 C C . VAL A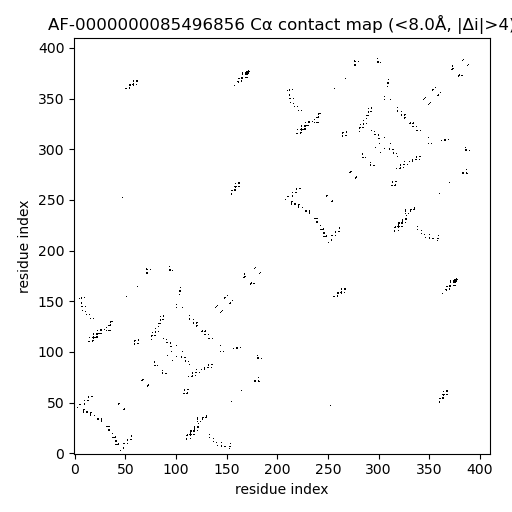 1 109 ? 5.91 -12.477 -6.871 1 96.75 109 VAL A C 1
ATOM 845 O O . VAL A 1 109 ? 5.559 -12.859 -7.988 1 96.75 109 VAL A O 1
ATOM 848 N N . LEU A 1 110 ? 6.164 -13.258 -5.883 1 97.75 110 LEU A N 1
ATOM 849 C CA . LEU A 1 110 ? 5.992 -14.695 -6.074 1 97.75 110 LEU A CA 1
ATOM 850 C C . LEU A 1 110 ? 4.551 -15.023 -6.445 1 97.75 110 LEU A C 1
ATOM 852 O O . LEU A 1 110 ? 4.305 -15.773 -7.391 1 97.75 110 LEU A O 1
ATOM 856 N N . PHE A 1 111 ? 3.605 -14.484 -5.66 1 98.56 111 PHE A N 1
ATOM 857 C CA . PHE A 1 111 ? 2.199 -14.773 -5.918 1 98.56 111 PHE A CA 1
ATOM 858 C C . PHE A 1 111 ? 1.819 -14.375 -7.34 1 98.56 111 PHE A C 1
ATOM 860 O O . PHE A 1 111 ? 1.212 -15.164 -8.07 1 98.56 111 PHE A O 1
ATOM 867 N N . TYR A 1 112 ? 2.193 -13.258 -7.762 1 98.38 112 TYR A N 1
ATOM 868 C CA . TYR A 1 112 ? 1.883 -12.82 -9.117 1 98.38 112 TYR A CA 1
ATOM 869 C C . TYR A 1 112 ? 2.574 -13.703 -10.148 1 98.38 112 TYR A C 1
ATOM 871 O O . TYR A 1 112 ? 1.978 -14.055 -11.172 1 98.38 112 TYR A O 1
ATOM 879 N N . SER A 1 113 ? 3.824 -14 -9.938 1 98 113 SER A N 1
ATOM 880 C CA . SER A 1 113 ? 4.625 -14.781 -10.883 1 98 113 SER A CA 1
ATOM 881 C C . SER A 1 113 ? 4.043 -16.172 -11.07 1 98 113 SER A C 1
ATOM 883 O O . SER A 1 113 ? 4.105 -16.734 -12.164 1 98 113 SER A O 1
ATOM 885 N N . VAL A 1 114 ? 3.549 -16.719 -9.984 1 98.19 114 VAL A N 1
ATOM 886 C CA . VAL A 1 114 ? 2.889 -18.016 -10.078 1 98.19 114 VAL A CA 1
ATOM 887 C C . VAL A 1 114 ? 1.683 -17.906 -11.008 1 98.19 114 VAL A C 1
ATOM 889 O O . VAL A 1 114 ? 1.458 -18.797 -11.844 1 98.19 114 VAL A O 1
ATOM 892 N N . GLY A 1 115 ? 0.933 -16.859 -10.859 1 97.94 115 GLY A N 1
ATOM 893 C CA . GLY A 1 115 ? -0.18 -16.625 -11.766 1 97.94 115 GLY A CA 1
ATOM 894 C C . GLY A 1 115 ? 0.252 -16.453 -13.211 1 97.94 115 GLY A C 1
ATOM 895 O O . GLY A 1 115 ? -0.312 -17.078 -14.109 1 97.94 115 GLY A O 1
ATOM 896 N N . LYS A 1 116 ? 1.25 -15.664 -13.398 1 97.44 116 LYS A N 1
ATOM 897 C CA . LYS A 1 116 ? 1.757 -15.391 -14.742 1 97.44 116 LYS A CA 1
ATOM 898 C C . LYS A 1 116 ? 2.303 -16.656 -15.391 1 97.44 116 LYS A C 1
ATOM 900 O O . LYS A 1 116 ? 2.037 -16.938 -16.562 1 97.44 116 LYS A O 1
ATOM 905 N N . LEU A 1 117 ? 3.105 -17.375 -14.656 1 97.31 117 LEU A N 1
ATOM 906 C CA . LEU A 1 117 ? 3.656 -18.641 -15.133 1 97.31 117 LEU A CA 1
ATOM 907 C C . LEU A 1 117 ? 2.541 -19.609 -15.516 1 97.31 117 LEU A C 1
ATOM 909 O O . LEU A 1 117 ? 2.604 -20.25 -16.562 1 97.31 117 LEU A O 1
ATOM 913 N N . SER A 1 118 ? 1.491 -19.703 -14.68 1 96.5 118 SER A N 1
ATOM 914 C CA . SER A 1 118 ? 0.348 -20.578 -14.938 1 96.5 118 SER A CA 1
ATOM 915 C C . SER A 1 118 ? -0.369 -20.188 -16.219 1 96.5 118 SER A C 1
ATOM 917 O O . SER A 1 118 ? -0.714 -21.047 -17.031 1 96.5 118 SER A O 1
ATOM 919 N N . ALA A 1 119 ? -0.566 -18.922 -16.422 1 95.5 119 ALA A N 1
ATOM 920 C CA . ALA A 1 119 ? -1.227 -18.422 -17.625 1 95.5 119 ALA A CA 1
ATOM 921 C C . ALA A 1 119 ? -0.424 -18.781 -18.875 1 95.5 119 ALA A C 1
ATOM 923 O O . ALA A 1 119 ? -0.989 -19.234 -19.875 1 95.5 119 ALA A O 1
ATOM 924 N N . LYS A 1 120 ? 0.87 -18.594 -18.766 1 94.88 120 LYS A N 1
ATOM 925 C CA . LYS A 1 120 ? 1.733 -18.906 -19.906 1 94.88 120 LYS A CA 1
ATOM 926 C C . LYS A 1 120 ? 1.756 -20.391 -20.188 1 94.88 120 LYS A C 1
ATOM 928 O O . LYS A 1 120 ? 1.869 -20.812 -21.344 1 94.88 120 LYS A O 1
ATOM 933 N N . MET A 1 121 ? 1.68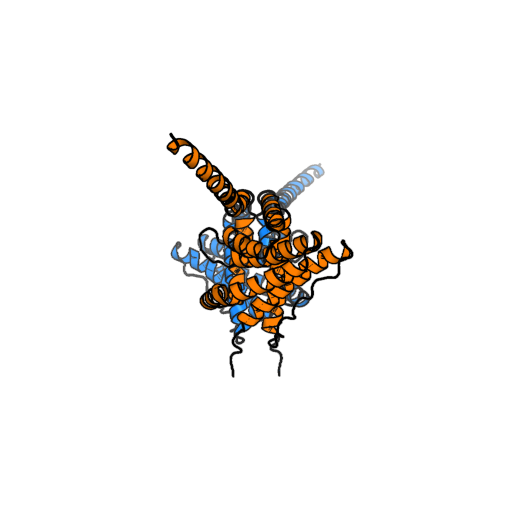6 -21.188 -19.141 1 93.88 121 MET A N 1
ATOM 934 C CA . MET A 1 121 ? 1.611 -22.625 -19.328 1 93.88 121 MET A CA 1
ATOM 935 C C . MET A 1 121 ? 0.343 -23.016 -20.078 1 93.88 121 MET A C 1
ATOM 937 O O . MET A 1 121 ? 0.369 -23.906 -20.922 1 93.88 121 MET A O 1
ATOM 941 N N . VAL A 1 122 ? -0.743 -22.391 -19.734 1 92.62 122 VAL A N 1
ATOM 942 C CA . VAL A 1 122 ? -2.002 -22.641 -20.438 1 92.62 122 VAL A CA 1
ATOM 943 C C . VAL A 1 122 ? -1.872 -22.266 -21.906 1 92.62 122 VAL A C 1
ATOM 945 O O . VAL A 1 122 ? -2.311 -23 -22.781 1 92.62 122 VAL A O 1
ATOM 948 N N . LEU A 1 123 ? -1.248 -21.156 -22.188 1 92.25 123 LEU A N 1
ATOM 949 C CA . LEU A 1 123 ? -1.031 -20.688 -23.562 1 92.25 123 LEU A CA 1
ATOM 950 C C . LEU A 1 123 ? -0.177 -21.688 -24.344 1 92.25 123 LEU A C 1
ATOM 952 O O . LEU A 1 123 ? -0.356 -21.859 -25.547 1 92.25 123 LEU A O 1
ATOM 956 N N . ALA A 1 124 ? 0.67 -22.297 -23.609 1 90.81 124 ALA A N 1
ATOM 957 C CA . ALA A 1 124 ? 1.562 -23.266 -24.219 1 90.81 124 ALA A CA 1
ATOM 958 C C . ALA A 1 124 ? 0.908 -24.641 -24.281 1 90.81 124 ALA A C 1
ATOM 960 O O . ALA A 1 124 ? 1.556 -25.641 -24.625 1 90.81 124 ALA A O 1
ATOM 961 N N . ARG A 1 125 ? -0.372 -24.781 -23.844 1 88.81 125 ARG A N 1
ATOM 962 C CA . ARG A 1 125 ? -1.17 -26 -23.891 1 88.81 125 ARG A CA 1
ATOM 963 C C . ARG A 1 125 ? -0.622 -27.047 -22.938 1 88.81 125 ARG A C 1
ATOM 965 O O . ARG A 1 125 ? -0.499 -28.219 -23.297 1 88.81 125 ARG A O 1
ATOM 972 N N . LEU A 1 126 ? -0.206 -26.641 -21.75 1 87.81 126 LEU A N 1
ATOM 973 C CA . LEU A 1 126 ? 0.241 -27.484 -20.656 1 87.81 126 LEU A CA 1
ATOM 974 C C . LEU A 1 126 ? -0.622 -27.266 -19.422 1 87.81 126 LEU A C 1
ATOM 976 O O . LEU A 1 126 ? -0.104 -26.953 -18.344 1 87.81 126 LEU A O 1
ATOM 980 N N . PRO A 1 127 ? -1.924 -27.547 -19.5 1 84.19 127 PRO A N 1
ATOM 981 C CA . PRO A 1 127 ? -2.822 -27.219 -18.391 1 84.19 127 PRO A CA 1
ATOM 982 C C . PRO A 1 127 ? -2.59 -28.078 -17.156 1 84.19 127 PRO A C 1
ATOM 984 O O . PRO A 1 127 ? -2.826 -27.641 -16.031 1 84.19 127 PRO A O 1
ATOM 987 N N . THR A 1 128 ? -2.146 -29.312 -17.328 1 87.12 128 THR A N 1
ATOM 988 C CA . THR A 1 128 ? -1.919 -30.219 -16.203 1 87.12 128 THR A CA 1
ATOM 989 C C . THR A 1 128 ? -0.797 -29.688 -15.32 1 87.12 128 THR A C 1
ATOM 991 O O . THR A 1 128 ? -0.828 -29.875 -14.102 1 87.12 128 THR A O 1
ATOM 994 N N . ILE A 1 129 ? 0.117 -29 -15.898 1 90.75 129 ILE A N 1
ATOM 995 C CA . ILE A 1 129 ? 1.254 -28.453 -15.156 1 90.75 129 ILE A CA 1
ATOM 996 C C . ILE A 1 129 ? 0.786 -27.328 -14.234 1 90.75 129 ILE A C 1
ATOM 998 O O . ILE A 1 129 ? 1.342 -27.141 -13.148 1 90.75 129 ILE A O 1
ATOM 1002 N N . VAL A 1 130 ? -0.271 -26.672 -14.586 1 93.25 130 VAL A N 1
ATOM 1003 C CA . VAL A 1 130 ? -0.792 -25.547 -13.812 1 93.25 130 VAL A CA 1
ATOM 1004 C C . VAL A 1 130 ? -1.26 -26.031 -12.445 1 93.25 130 VAL A C 1
ATOM 1006 O O . VAL A 1 130 ? -0.969 -25.406 -11.422 1 93.25 130 VAL A O 1
ATOM 1009 N N . SER A 1 131 ? -1.972 -27.156 -12.461 1 92.44 131 SER A N 1
ATOM 1010 C CA . SER A 1 131 ? -2.439 -27.719 -11.203 1 92.44 131 SER A CA 1
ATOM 1011 C C . SER A 1 131 ? -1.27 -28.109 -10.305 1 92.44 131 SER A C 1
ATOM 1013 O O . SER A 1 131 ? -1.32 -27.938 -9.086 1 92.44 131 SER A O 1
ATOM 1015 N N . ASP A 1 132 ? -0.248 -28.672 -10.898 1 94.69 132 ASP A N 1
ATOM 1016 C CA . ASP A 1 132 ? 0.948 -29.047 -10.148 1 94.69 132 ASP A CA 1
ATOM 1017 C C . ASP A 1 132 ? 1.63 -27.812 -9.555 1 94.69 132 ASP A C 1
ATOM 1019 O O . ASP A 1 132 ? 2.039 -27.828 -8.391 1 94.69 132 ASP A O 1
ATOM 1023 N N . ILE A 1 133 ? 1.724 -26.766 -10.305 1 95.38 133 ILE A N 1
ATOM 1024 C CA . ILE A 1 133 ? 2.361 -25.531 -9.875 1 95.38 133 ILE A CA 1
ATOM 1025 C C . ILE A 1 133 ? 1.589 -24.922 -8.703 1 95.38 133 ILE A C 1
ATOM 1027 O O . ILE A 1 133 ? 2.184 -24.516 -7.703 1 95.38 133 ILE A O 1
ATOM 1031 N N . LEU A 1 134 ? 0.322 -24.875 -8.828 1 96.69 134 LEU A N 1
ATOM 1032 C CA . LEU A 1 134 ? -0.498 -24.312 -7.766 1 96.69 134 LEU A CA 1
ATOM 1033 C C . LEU A 1 134 ? -0.358 -25.125 -6.484 1 96.69 134 LEU A C 1
ATOM 1035 O O . LEU A 1 134 ? -0.244 -24.562 -5.395 1 96.69 134 LEU A O 1
ATOM 1039 N N . THR A 1 135 ? -0.374 -26.453 -6.641 1 96.25 135 THR A N 1
ATOM 1040 C CA . THR A 1 135 ? -0.224 -27.328 -5.484 1 96.25 135 THR A CA 1
ATOM 1041 C C . THR A 1 135 ? 1.118 -27.094 -4.797 1 96.25 135 THR A C 1
ATOM 1043 O O . THR A 1 135 ? 1.182 -26.969 -3.572 1 96.25 135 THR A O 1
ATOM 1046 N N . LEU A 1 136 ? 2.16 -27.047 -5.559 1 97.19 136 LEU A N 1
ATOM 1047 C CA . LEU A 1 136 ? 3.49 -26.781 -5.023 1 97.19 136 LEU A CA 1
ATOM 1048 C C . LEU A 1 136 ? 3.545 -25.406 -4.359 1 97.19 136 LEU A C 1
ATOM 1050 O O . LEU A 1 136 ? 4.16 -25.25 -3.303 1 97.19 136 LEU A O 1
ATOM 1054 N N . SER A 1 137 ? 2.92 -24.391 -4.945 1 98.12 137 SER A N 1
ATOM 1055 C CA . SER A 1 137 ? 2.902 -23.031 -4.41 1 98.12 137 SER A CA 1
ATOM 1056 C C . SER A 1 137 ? 2.178 -22.984 -3.07 1 98.12 137 SER A C 1
ATOM 1058 O O . SER A 1 137 ? 2.643 -22.328 -2.135 1 98.12 137 SER A O 1
ATOM 1060 N N . LEU A 1 138 ? 1.032 -23.641 -2.99 1 98.06 138 LEU A N 1
ATOM 1061 C CA . LEU A 1 138 ? 0.264 -23.672 -1.75 1 98.06 138 LEU A CA 1
ATOM 1062 C C . LEU A 1 138 ? 1.036 -24.391 -0.649 1 98.06 138 LEU A C 1
ATOM 1064 O O . LEU A 1 138 ? 1.01 -23.969 0.51 1 98.06 138 LEU A O 1
ATOM 1068 N N . ASP A 1 139 ? 1.667 -25.438 -1.026 1 97.5 139 ASP A N 1
ATOM 1069 C CA . ASP A 1 139 ? 2.482 -26.172 -0.064 1 97.5 139 ASP A CA 1
ATOM 1070 C C . ASP A 1 139 ? 3.639 -25.312 0.444 1 97.5 139 ASP A C 1
ATOM 1072 O O . ASP A 1 139 ? 3.895 -25.266 1.648 1 97.5 139 ASP A O 1
ATOM 1076 N N . TYR A 1 140 ? 4.34 -24.703 -0.436 1 98 140 TYR A N 1
ATOM 1077 C CA . TYR A 1 140 ? 5.434 -23.812 -0.063 1 98 140 TYR A CA 1
ATOM 1078 C C . TYR A 1 140 ? 4.941 -22.672 0.829 1 98 140 TYR A C 1
ATOM 1080 O O . TYR A 1 140 ? 5.594 -22.328 1.816 1 98 140 TYR A O 1
ATOM 1088 N N . PHE A 1 141 ? 3.836 -22.094 0.512 1 98.31 141 PHE A N 1
ATOM 1089 C CA . PHE A 1 141 ? 3.219 -21.031 1.302 1 98.31 141 PHE A CA 1
ATOM 1090 C C . PHE A 1 141 ? 2.955 -21.5 2.727 1 98.31 141 PHE A C 1
ATOM 1092 O O . PHE A 1 141 ? 3.375 -20.859 3.689 1 98.31 141 PHE A O 1
ATOM 1099 N N . ARG A 1 142 ? 2.365 -22.609 2.861 1 97.5 142 ARG A N 1
ATOM 1100 C CA . ARG A 1 142 ? 1.948 -23.094 4.172 1 97.5 142 ARG A CA 1
ATOM 1101 C C . ARG A 1 142 ? 3.152 -23.531 5 1 97.5 142 ARG A C 1
ATOM 1103 O O . ARG A 1 142 ? 3.184 -23.328 6.215 1 97.5 142 ARG A O 1
ATOM 1110 N N . ARG A 1 143 ? 4.141 -24.047 4.32 1 96.19 143 ARG A N 1
ATOM 1111 C CA . ARG A 1 143 ? 5.262 -24.641 5.047 1 96.19 143 ARG A CA 1
ATOM 1112 C C . ARG A 1 143 ? 6.316 -23.578 5.371 1 96.19 143 ARG A C 1
ATOM 1114 O O . ARG A 1 143 ? 7.008 -23.672 6.387 1 96.19 143 ARG A O 1
ATOM 1121 N N . ILE A 1 144 ? 6.414 -22.578 4.582 1 96.81 144 ILE A N 1
ATOM 1122 C CA . ILE A 1 144 ? 7.57 -21.703 4.715 1 96.81 144 ILE A CA 1
ATOM 1123 C C . ILE A 1 144 ? 7.098 -20.25 4.902 1 96.81 144 ILE A C 1
ATOM 1125 O O . ILE A 1 144 ? 7.426 -19.609 5.902 1 96.81 144 ILE A O 1
ATOM 1129 N N . LEU A 1 145 ? 6.258 -19.719 4.094 1 98.25 145 LEU A N 1
ATOM 1130 C CA . LEU A 1 145 ? 5.938 -18.297 4.082 1 98.25 145 LEU A CA 1
ATOM 1131 C C . LEU A 1 145 ? 4.988 -17.938 5.223 1 98.25 145 LEU A C 1
ATOM 1133 O O . LEU A 1 145 ? 5.086 -16.859 5.805 1 98.25 145 LEU A O 1
ATOM 1137 N N . LEU A 1 146 ? 4.094 -18.875 5.539 1 97.81 146 LEU A N 1
ATOM 1138 C CA . LEU A 1 146 ? 3.049 -18.609 6.523 1 97.81 146 LEU A CA 1
ATOM 1139 C C . LEU A 1 146 ? 3.654 -18.328 7.895 1 97.81 146 LEU A C 1
ATOM 1141 O O . LEU A 1 146 ? 3.195 -17.422 8.602 1 97.81 146 LEU A O 1
ATOM 1145 N N . GLU A 1 147 ? 4.598 -19.109 8.234 1 96.88 147 GLU A N 1
ATOM 1146 C CA . GLU A 1 147 ? 5.246 -18.859 9.523 1 96.88 147 GLU A CA 1
ATOM 1147 C C . GLU A 1 147 ? 5.871 -17.469 9.562 1 96.88 147 GLU A C 1
ATOM 1149 O O . GLU A 1 147 ? 5.746 -16.75 10.562 1 96.88 147 GLU A O 1
ATOM 1154 N N . TRP A 1 148 ? 6.543 -17.047 8.555 1 97.12 148 TRP A N 1
ATOM 1155 C CA . TRP A 1 148 ? 7.137 -15.719 8.461 1 97.12 148 TRP A CA 1
ATOM 1156 C C . TRP A 1 148 ? 6.066 -14.633 8.539 1 97.12 148 TRP A C 1
ATOM 1158 O O . TRP A 1 148 ? 6.215 -13.664 9.281 1 97.12 148 TRP A O 1
ATOM 1168 N N . ILE A 1 149 ? 4.969 -14.766 7.863 1 97.56 149 ILE A N 1
ATOM 1169 C CA . ILE A 1 149 ? 3.877 -13.797 7.809 1 97.56 149 ILE A CA 1
ATOM 1170 C C . ILE A 1 149 ? 3.295 -13.602 9.203 1 97.56 149 ILE A C 1
ATOM 1172 O O . ILE A 1 149 ? 3.059 -12.469 9.633 1 97.56 149 ILE A O 1
ATOM 1176 N N . ARG A 1 150 ? 3.156 -14.734 9.82 1 96.12 150 ARG A N 1
ATOM 1177 C CA . ARG A 1 150 ? 2.609 -14.664 11.172 1 96.12 150 ARG A CA 1
ATOM 1178 C C . ARG A 1 150 ? 3.578 -13.969 12.125 1 96.12 150 ARG A C 1
ATOM 1180 O O . ARG A 1 150 ? 3.164 -13.18 12.977 1 96.12 150 ARG A O 1
ATOM 1187 N N . LYS A 1 151 ? 4.883 -14.258 11.984 1 96.31 151 LYS A N 1
ATOM 1188 C CA . LYS A 1 151 ? 5.902 -13.609 12.805 1 96.31 151 LYS A CA 1
ATOM 1189 C C . LYS A 1 151 ? 5.93 -12.102 12.547 1 96.31 151 LYS A C 1
ATOM 1191 O O . LYS A 1 151 ? 6.266 -11.32 13.438 1 96.31 151 LYS A O 1
ATOM 1196 N N . MET A 1 152 ? 5.523 -11.641 11.352 1 95.62 152 MET A N 1
ATOM 1197 C CA . MET A 1 152 ? 5.504 -10.227 10.984 1 95.62 152 MET A CA 1
ATOM 1198 C C . MET A 1 152 ? 4.195 -9.57 11.414 1 95.62 152 MET A C 1
ATOM 1200 O O . MET A 1 152 ? 3.973 -8.383 11.148 1 95.62 152 MET A O 1
ATOM 1204 N N . GLY A 1 153 ? 3.307 -10.32 12.047 1 93.94 153 GLY A N 1
ATOM 1205 C CA . GLY A 1 153 ? 2.072 -9.742 12.547 1 93.94 153 GLY A CA 1
ATOM 1206 C C . GLY A 1 153 ? 0.882 -9.992 11.641 1 93.94 153 GLY A C 1
ATOM 1207 O O . GLY A 1 153 ? -0.197 -9.43 11.859 1 93.94 153 GLY A O 1
ATOM 1208 N N . GLY A 1 154 ? 1.042 -10.805 10.539 1 95.5 154 GLY A N 1
ATOM 1209 C CA . GLY A 1 154 ? -0.067 -11.133 9.656 1 95.5 154 GLY A CA 1
ATOM 1210 C C . GLY A 1 154 ? -0.129 -10.258 8.422 1 95.5 154 GLY A C 1
ATOM 1211 O O . GLY A 1 154 ? 0.625 -9.289 8.305 1 95.5 154 GLY A O 1
ATOM 1212 N N . TRP A 1 155 ? -1.088 -10.539 7.523 1 96.62 155 TRP A N 1
ATOM 1213 C CA . TRP A 1 155 ? -1.197 -9.898 6.215 1 96.62 155 TRP A CA 1
ATOM 1214 C C . TRP A 1 155 ? -1.468 -8.406 6.355 1 96.62 155 TRP A C 1
ATOM 1216 O O . TRP A 1 155 ? -1.076 -7.617 5.496 1 96.62 155 TRP A O 1
ATOM 1226 N N . MET A 1 156 ? -2.174 -8.047 7.395 1 93.38 156 MET A N 1
ATOM 1227 C CA . MET A 1 156 ? -2.482 -6.637 7.633 1 93.38 156 MET A CA 1
ATOM 1228 C C . MET A 1 156 ? -1.206 -5.809 7.727 1 93.38 156 MET A C 1
ATOM 1230 O O . MET A 1 156 ? -1.193 -4.633 7.352 1 93.38 156 MET A O 1
ATOM 1234 N N . HIS A 1 157 ? -0.156 -6.348 8.117 1 95.38 157 HIS A N 1
ATOM 1235 C CA . HIS A 1 157 ? 1.092 -5.637 8.367 1 95.38 157 HIS A CA 1
ATOM 1236 C C . HIS A 1 157 ? 1.913 -5.5 7.09 1 95.38 157 HIS A C 1
ATOM 1238 O O . HIS A 1 157 ? 2.982 -4.883 7.098 1 95.38 157 HIS A O 1
ATOM 1244 N N . SER A 1 158 ? 1.402 -5.961 5.984 1 96.19 158 SER A N 1
ATOM 1245 C CA . SER A 1 158 ? 2.133 -5.879 4.723 1 96.19 158 SER A CA 1
ATOM 1246 C C . SER A 1 158 ? 1.997 -4.492 4.098 1 96.19 158 SER A C 1
ATOM 1248 O O . SER A 1 158 ? 2.777 -4.125 3.215 1 96.19 158 SER A O 1
ATOM 1250 N N . ILE A 1 159 ? 1.091 -3.734 4.512 1 95.5 159 ILE A N 1
ATOM 1251 C CA . ILE A 1 159 ? 0.578 -2.574 3.793 1 95.5 159 ILE A CA 1
ATOM 1252 C C . ILE A 1 159 ? 1.686 -1.536 3.629 1 95.5 159 ILE A C 1
ATOM 1254 O O . ILE A 1 159 ? 2.027 -1.153 2.508 1 95.5 159 ILE A O 1
ATOM 1258 N N . PRO A 1 160 ? 2.312 -1.106 4.695 1 96.44 160 PRO A N 1
ATOM 1259 C CA . PRO A 1 160 ? 3.367 -0.11 4.496 1 96.44 160 PRO A CA 1
ATOM 1260 C C . PRO A 1 160 ? 4.566 -0.665 3.727 1 96.44 160 PRO A C 1
ATOM 1262 O O . PRO A 1 160 ? 5.199 0.061 2.957 1 96.44 160 PRO A O 1
ATOM 1265 N N . ALA A 1 161 ? 4.852 -1.912 3.941 1 95 161 ALA A N 1
ATOM 1266 C CA . ALA A 1 161 ? 5.984 -2.553 3.273 1 95 161 ALA A CA 1
ATOM 1267 C C . ALA A 1 161 ? 5.758 -2.629 1.767 1 95 161 ALA A C 1
ATOM 1269 O O . ALA A 1 161 ? 6.707 -2.525 0.985 1 95 161 ALA A O 1
ATOM 1270 N N . LEU A 1 162 ? 4.512 -2.775 1.37 1 95.25 162 LEU A N 1
ATOM 1271 C CA . LEU A 1 162 ? 4.215 -2.846 -0.056 1 95.25 162 LEU A CA 1
ATOM 1272 C C . LEU A 1 162 ? 4.312 -1.467 -0.701 1 95.25 162 LEU A C 1
ATOM 1274 O O . LEU A 1 162 ? 4.691 -1.349 -1.868 1 95.25 162 LEU A O 1
ATOM 1278 N N . ALA A 1 163 ? 3.961 -0.464 0.072 1 94.38 163 ALA A N 1
ATOM 1279 C CA . ALA A 1 163 ? 4.203 0.891 -0.418 1 94.38 163 ALA A CA 1
ATOM 1280 C C . ALA A 1 163 ? 5.695 1.144 -0.614 1 94.38 163 ALA A C 1
ATOM 1282 O O . ALA A 1 163 ? 6.113 1.662 -1.652 1 94.38 163 ALA A O 1
ATOM 1283 N N . CYS A 1 164 ? 6.512 0.753 0.345 1 94.31 164 CYS A N 1
ATOM 1284 C CA . CYS A 1 164 ? 7.961 0.895 0.263 1 94.31 164 CYS A CA 1
ATOM 1285 C C . CYS A 1 164 ? 8.523 0.099 -0.909 1 94.31 164 CYS A C 1
ATOM 1287 O O . CYS A 1 164 ? 9.344 0.607 -1.672 1 94.31 164 CYS A O 1
ATOM 1289 N N . PHE A 1 165 ? 8.086 -1.074 -1.011 1 93.06 165 PHE A N 1
ATOM 1290 C CA . PHE A 1 165 ? 8.508 -1.943 -2.102 1 93.06 165 PHE A CA 1
ATOM 1291 C C . PHE A 1 165 ? 8.18 -1.316 -3.451 1 93.06 165 PHE A C 1
ATOM 1293 O O . PHE A 1 165 ? 9.016 -1.322 -4.363 1 93.06 165 PHE A O 1
ATOM 1300 N N . SER A 1 166 ? 6.93 -0.766 -3.607 1 93.12 166 SER A N 1
ATOM 1301 C CA . SER A 1 166 ? 6.477 -0.153 -4.852 1 93.12 166 SER A CA 1
ATOM 1302 C C . SER A 1 166 ? 7.348 1.04 -5.23 1 93.12 166 SER A C 1
ATOM 1304 O O . SER A 1 166 ? 7.641 1.249 -6.41 1 93.12 166 SER A O 1
ATOM 1306 N N . ILE A 1 167 ? 7.809 1.771 -4.273 1 90.5 167 ILE A N 1
ATOM 1307 C CA . ILE A 1 167 ? 8.672 2.922 -4.516 1 90.5 167 ILE A CA 1
ATOM 1308 C C . ILE A 1 167 ? 10.055 2.447 -4.941 1 90.5 167 ILE A C 1
ATOM 1310 O O . ILE A 1 167 ? 10.594 2.91 -5.953 1 90.5 167 ILE A O 1
ATOM 1314 N N . GLU A 1 168 ? 10.641 1.519 -4.25 1 89.62 168 GLU A N 1
ATOM 1315 C CA . GLU A 1 168 ? 12.031 1.097 -4.43 1 89.62 168 GLU A CA 1
ATOM 1316 C C . GLU A 1 168 ? 12.195 0.27 -5.703 1 89.62 168 GLU A C 1
ATOM 1318 O O . GLU A 1 168 ? 13.188 0.409 -6.414 1 89.62 168 GLU A O 1
ATOM 1323 N N . GLN A 1 169 ? 11.211 -0.56 -5.918 1 86.62 169 GLN A N 1
ATOM 1324 C CA . GLN A 1 169 ? 11.336 -1.496 -7.031 1 86.62 169 GLN A CA 1
ATOM 1325 C C . GLN A 1 169 ? 11.164 -0.784 -8.375 1 86.62 169 GLN A C 1
ATOM 1327 O O . GLN A 1 169 ? 11.773 -1.172 -9.367 1 86.62 169 GLN A O 1
ATOM 1332 N N . PHE A 1 170 ? 10.43 0.229 -8.391 1 85.31 170 PHE A N 1
ATOM 1333 C CA . PHE A 1 170 ? 10.078 0.792 -9.688 1 85.31 170 PHE A CA 1
ATOM 1334 C C . PHE A 1 170 ? 10.602 2.219 -9.82 1 85.31 170 PHE A C 1
ATOM 1336 O O . PHE A 1 170 ? 10.219 2.945 -10.734 1 85.31 170 PHE A O 1
ATOM 1343 N N . SER A 1 171 ? 11.383 2.602 -8.836 1 78.94 171 SER A N 1
ATOM 1344 C CA . SER A 1 171 ? 12.07 3.883 -8.953 1 78.94 171 SER A CA 1
ATOM 1345 C C . SER A 1 171 ? 13.164 3.822 -10.008 1 78.94 171 SER A C 1
ATOM 1347 O O . SER A 1 171 ? 13.758 2.766 -10.242 1 78.94 171 SER A O 1
ATOM 1349 N N . GLY A 1 172 ? 13.086 4.434 -11.242 1 61.75 172 GLY A N 1
ATOM 1350 C CA . GLY A 1 172 ? 13.93 4.5 -12.43 1 61.75 172 GLY A CA 1
ATOM 1351 C C . GLY A 1 172 ? 15.305 3.902 -12.219 1 61.75 172 GLY A C 1
ATOM 1352 O O . GLY A 1 172 ? 15.875 3.299 -13.125 1 61.75 172 GLY A O 1
ATOM 1353 N N . SER A 1 173 ? 16.094 4.32 -11.195 1 51.12 173 SER A N 1
ATOM 1354 C CA . SER A 1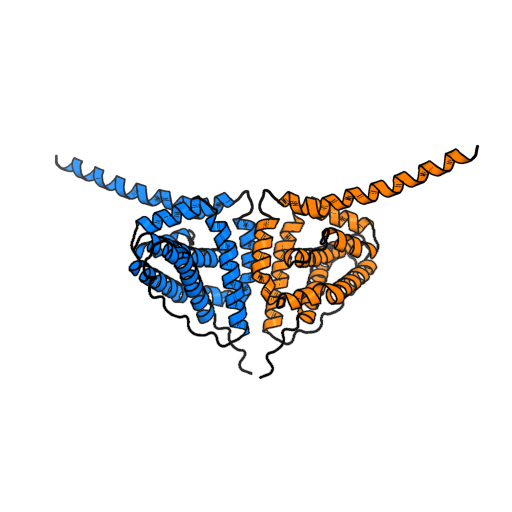 173 ? 17.453 3.811 -11.211 1 51.12 173 SER A CA 1
ATOM 1355 C C . SER A 1 173 ? 17.484 2.299 -11.008 1 51.12 173 SER A C 1
ATOM 1357 O O . SER A 1 173 ? 18.406 1.623 -11.477 1 51.12 173 SER A O 1
ATOM 1359 N N . SER A 1 174 ? 16.656 1.702 -10.227 1 46.88 174 SER A N 1
ATOM 1360 C CA . SER A 1 174 ? 16.844 0.354 -9.703 1 46.88 174 SER A CA 1
ATOM 1361 C C . SER A 1 174 ? 16.062 -0.673 -10.523 1 46.88 174 SER A C 1
ATOM 1363 O O . SER A 1 174 ? 16.031 -1.855 -10.18 1 46.88 174 SER A O 1
ATOM 1365 N N . LEU A 1 175 ? 15.195 -0.288 -11.406 1 47.03 175 LEU A N 1
ATOM 1366 C CA . LEU A 1 175 ? 14.602 -1.347 -12.211 1 47.03 175 LEU A CA 1
ATOM 1367 C C . LEU A 1 175 ? 15.648 -2.387 -12.602 1 47.03 175 LEU A C 1
ATOM 1369 O O . LEU A 1 175 ? 15.312 -3.533 -12.906 1 47.03 175 LEU A O 1
ATOM 1373 N N . SER A 1 176 ? 16.859 -1.896 -12.508 1 46.06 176 SER A N 1
ATOM 1374 C CA . SER A 1 176 ? 17.953 -2.842 -12.758 1 46.06 176 SER A CA 1
ATOM 1375 C C . SER A 1 176 ? 18 -3.914 -11.672 1 46.06 176 SER A C 1
ATOM 1377 O O . SER A 1 176 ? 18.672 -4.938 -11.844 1 46.06 176 SER A O 1
ATOM 1379 N N . LYS A 1 177 ? 17.422 -3.561 -10.633 1 47.03 177 LYS A N 1
ATOM 1380 C CA . LYS A 1 177 ? 17.734 -4.496 -9.555 1 47.03 177 LYS A CA 1
ATOM 1381 C C . LYS A 1 177 ? 16.906 -5.773 -9.68 1 47.03 177 LYS A C 1
ATOM 1383 O O . LYS A 1 177 ? 17.375 -6.863 -9.359 1 47.03 177 LYS A O 1
ATOM 1388 N N . TYR A 1 178 ? 15.633 -5.734 -10.07 1 48.12 178 TYR A N 1
ATOM 1389 C CA . TYR A 1 178 ? 14.969 -7.016 -10.281 1 48.12 178 TYR A CA 1
ATOM 1390 C C . TYR A 1 178 ? 15.617 -7.781 -11.43 1 48.12 178 TYR A C 1
ATOM 1392 O O . TYR A 1 178 ? 15.641 -9.016 -11.422 1 48.12 178 TYR A O 1
ATOM 1400 N N . SER A 1 179 ? 16.078 -6.945 -12.328 1 51.84 179 SER A N 1
ATOM 1401 C CA . SER A 1 179 ? 16.969 -7.594 -13.281 1 51.84 179 SER A CA 1
ATOM 1402 C C . SER A 1 179 ? 18.125 -8.289 -12.578 1 51.84 179 SER A C 1
ATOM 1404 O O . SER A 1 179 ? 18.5 -9.406 -12.938 1 51.84 179 SER A O 1
ATOM 1406 N N . SER A 1 180 ? 18.578 -7.664 -11.586 1 50.88 180 SER A N 1
ATOM 1407 C CA . SER A 1 180 ? 19.625 -8.32 -10.82 1 50.88 180 SER A CA 1
ATOM 1408 C C . SER A 1 180 ? 19.094 -9.516 -10.047 1 50.88 180 SER A C 1
ATOM 1410 O O . SER A 1 180 ? 19.781 -10.539 -9.922 1 50.88 180 SER A O 1
ATOM 1412 N N . TYR A 1 181 ? 17.891 -9.328 -9.547 1 50.84 181 TYR A N 1
ATOM 1413 C CA . TYR A 1 181 ? 17.266 -10.469 -8.875 1 50.84 181 TYR A CA 1
ATOM 1414 C C . TYR A 1 181 ? 17.047 -11.617 -9.852 1 50.84 181 TYR A C 1
ATOM 1416 O O . TYR A 1 181 ? 17.234 -12.789 -9.492 1 50.84 181 TYR A O 1
ATOM 1424 N N . PHE A 1 182 ? 16.766 -11.266 -11.109 1 54.69 182 PHE A N 1
ATOM 1425 C CA . PHE A 1 182 ? 16.422 -12.266 -12.117 1 54.69 182 PHE A CA 1
ATOM 1426 C C . PHE A 1 182 ? 17.594 -12.539 -13.039 1 54.69 182 PHE A C 1
ATOM 1428 O O . PHE A 1 182 ? 17.719 -13.625 -13.602 1 54.69 182 PHE A O 1
ATOM 1435 N N . GLY A 1 183 ? 18.391 -11.539 -13.18 1 47.78 183 GLY A N 1
ATOM 1436 C CA . GLY A 1 183 ? 19.531 -11.672 -14.07 1 47.78 183 GLY A CA 1
ATOM 1437 C C . GLY A 1 183 ? 20.578 -12.648 -13.555 1 47.78 183 GLY A C 1
ATOM 1438 O O . GLY A 1 183 ? 21.203 -13.367 -14.336 1 47.78 183 GLY A O 1
ATOM 1439 N N . ALA A 1 184 ? 20.844 -12.664 -12.367 1 43.47 184 ALA A N 1
ATOM 1440 C CA . ALA A 1 184 ? 21.953 -13.5 -11.891 1 43.47 184 ALA A CA 1
ATOM 1441 C C . ALA A 1 184 ? 21.625 -14.984 -12.078 1 43.47 184 ALA A C 1
ATOM 1443 O O . ALA A 1 184 ? 22.547 -15.805 -12.18 1 43.47 184 ALA A O 1
ATOM 1444 N N . ALA A 1 185 ? 20.422 -15.273 -12.211 1 40.94 185 ALA A N 1
ATOM 1445 C CA . ALA A 1 185 ? 20.141 -16.719 -12.242 1 40.94 185 ALA A CA 1
ATOM 1446 C C . ALA A 1 185 ? 20.406 -17.297 -13.625 1 40.94 185 ALA A C 1
ATOM 1448 O O . ALA A 1 185 ? 20.703 -18.484 -13.758 1 40.94 185 ALA A O 1
ATOM 1449 N N . LEU A 1 186 ? 20.422 -16.453 -14.664 1 40 186 LEU A N 1
ATOM 1450 C CA . LEU A 1 186 ? 20.703 -17.062 -15.961 1 40 186 LEU A CA 1
ATOM 1451 C C . LEU A 1 186 ? 22.156 -17.516 -16.047 1 40 186 LEU A C 1
ATOM 1453 O O . LEU A 1 186 ? 22.5 -18.359 -16.859 1 40 186 LEU A O 1
ATOM 1457 N N . ALA A 1 187 ? 23.094 -16.969 -15.305 1 37.31 187 ALA A N 1
ATOM 1458 C CA . ALA A 1 187 ? 24.484 -17.297 -15.516 1 37.31 187 ALA A CA 1
ATOM 1459 C C . ALA A 1 187 ? 24.781 -18.719 -15.055 1 37.31 187 ALA A C 1
ATOM 1461 O O . ALA A 1 187 ? 25.688 -19.375 -15.578 1 37.31 187 ALA A O 1
ATOM 1462 N N . PHE A 1 188 ? 24.094 -19.203 -14.031 1 38.78 188 PHE A N 1
ATOM 1463 C CA . PHE A 1 188 ? 24.703 -20.375 -13.422 1 38.78 188 PHE A CA 1
ATOM 1464 C C . PHE A 1 188 ? 24.344 -21.625 -14.219 1 38.78 188 PHE A C 1
ATOM 1466 O O . PHE A 1 188 ? 25.031 -22.656 -14.109 1 38.78 188 PHE A O 1
ATOM 1473 N N . THR A 1 189 ? 23.281 -21.656 -14.93 1 37.66 189 THR A N 1
ATOM 1474 C CA . THR A 1 189 ? 22.984 -23 -15.438 1 37.66 189 THR A CA 1
ATOM 1475 C C . THR A 1 189 ? 23.781 -23.297 -16.703 1 37.66 189 THR A C 1
ATOM 1477 O O . THR A 1 189 ? 23.844 -24.438 -17.141 1 37.66 189 THR A O 1
ATOM 1480 N N . GLY A 1 190 ? 24.25 -22.312 -17.438 1 35.72 190 GLY A N 1
ATOM 1481 C CA . GLY A 1 190 ? 24.984 -22.688 -18.641 1 35.72 190 GLY A CA 1
ATOM 1482 C C . GLY A 1 190 ? 26.312 -23.359 -18.344 1 35.72 190 GLY A C 1
ATOM 1483 O O . GLY A 1 190 ? 26.906 -23.969 -19.234 1 35.72 190 GLY A O 1
ATOM 1484 N N . GLY A 1 191 ? 26.922 -22.875 -17.25 1 36.06 191 GLY A N 1
ATOM 1485 C CA . GLY A 1 191 ? 28.328 -23.25 -17.094 1 36.06 191 GLY A CA 1
ATOM 1486 C C . GLY A 1 191 ? 28.516 -24.703 -16.719 1 36.06 191 GLY A C 1
ATOM 1487 O O . GLY A 1 191 ? 29.562 -25.281 -16.984 1 36.06 191 GLY A O 1
ATOM 1488 N N . LEU A 1 192 ? 27.531 -25.219 -15.914 1 36.25 192 LEU A N 1
ATOM 1489 C CA . LEU A 1 192 ? 27.906 -26.516 -15.352 1 36.25 192 LEU A CA 1
ATOM 1490 C C . LEU A 1 192 ? 27.906 -27.594 -16.422 1 36.25 192 LEU A C 1
ATOM 1492 O O . LEU A 1 192 ? 28.469 -28.672 -16.219 1 36.25 192 LEU A O 1
ATOM 1496 N N . LEU A 1 193 ? 27.141 -27.359 -17.484 1 34.91 193 LEU A N 1
ATOM 1497 C CA . LEU A 1 193 ? 27.078 -28.5 -18.391 1 34.91 193 LEU A CA 1
ATOM 1498 C C . LEU A 1 193 ? 28.375 -28.656 -19.156 1 34.91 193 LEU A C 1
ATOM 1500 O O . LEU A 1 193 ? 28.703 -29.75 -19.641 1 34.91 193 LEU A O 1
ATOM 1504 N N . LEU A 1 194 ? 29.094 -27.516 -19.328 1 34.97 194 LEU A N 1
ATOM 1505 C CA . LEU A 1 194 ? 30.188 -27.641 -20.281 1 34.97 194 LEU A CA 1
ATOM 1506 C C . LEU A 1 194 ? 31.344 -28.438 -19.672 1 34.97 194 LEU A C 1
ATOM 1508 O O . LEU A 1 194 ? 32.25 -28.891 -20.391 1 34.97 194 LEU A O 1
ATOM 1512 N N . GLY A 1 195 ? 31.516 -28.312 -18.312 1 35.88 195 GLY A N 1
ATOM 1513 C CA . GLY A 1 195 ? 32.812 -28.766 -17.797 1 35.88 195 GLY A CA 1
ATOM 1514 C C . GLY A 1 195 ? 33 -30.266 -17.906 1 35.88 195 GLY A C 1
ATOM 1515 O O . GLY A 1 195 ? 34.094 -30.766 -17.656 1 35.88 195 GLY A O 1
ATOM 1516 N N . GLY A 1 196 ? 31.906 -30.969 -17.844 1 34.16 196 GLY A N 1
ATOM 1517 C CA . GLY A 1 196 ? 32.188 -32.375 -17.562 1 34.16 196 GLY A CA 1
ATOM 1518 C C . GLY A 1 196 ? 32.812 -33.094 -18.719 1 34.16 196 GLY A C 1
ATOM 1519 O O . GLY A 1 196 ? 33.219 -34.25 -18.594 1 34.16 196 GLY A O 1
ATOM 1520 N N . PHE A 1 197 ? 32.625 -32.5 -19.891 1 34.34 197 PHE A N 1
ATOM 1521 C CA . PHE A 1 197 ? 32.875 -33.469 -20.953 1 34.34 197 PHE A CA 1
ATOM 1522 C C . PHE A 1 197 ? 34.375 -33.688 -21.125 1 34.34 197 PHE A C 1
ATOM 1524 O O . PHE A 1 197 ? 34.812 -34.562 -21.875 1 34.34 197 PHE A O 1
ATOM 1531 N N . ILE A 1 198 ? 35.125 -32.688 -20.625 1 37.19 198 ILE A N 1
ATOM 1532 C CA . ILE A 1 198 ? 36.438 -32.75 -21.25 1 37.19 198 ILE A CA 1
ATOM 1533 C C . ILE A 1 198 ? 37.25 -33.875 -20.641 1 37.19 198 ILE A C 1
ATOM 1535 O O . ILE A 1 198 ? 38.312 -34.25 -21.156 1 37.19 198 ILE A O 1
ATOM 1539 N N . VAL A 1 199 ? 36.875 -34.281 -19.469 1 36 199 VAL A N 1
ATOM 1540 C CA . VAL A 1 199 ? 37.938 -34.938 -18.734 1 36 199 VAL A CA 1
ATOM 1541 C C . VAL A 1 199 ? 38.156 -36.344 -19.328 1 36 199 VAL A C 1
ATOM 1543 O O . VAL A 1 199 ? 39.125 -37 -19 1 36 199 VAL A O 1
ATOM 1546 N N . SER A 1 200 ? 37.156 -36.781 -19.953 1 35.53 200 SER A N 1
ATOM 1547 C CA . SER A 1 200 ? 37.25 -38.25 -20.016 1 35.53 200 SER A CA 1
ATOM 1548 C C . SER A 1 200 ? 38.344 -38.688 -20.969 1 35.53 200 SER A C 1
ATOM 1550 O O . SER A 1 200 ? 38.562 -39.906 -21.125 1 35.53 200 SER A O 1
ATOM 1552 N N . LYS A 1 201 ? 38.625 -37.812 -21.906 1 39.03 201 LYS A N 1
ATOM 1553 C CA . LYS A 1 201 ? 39.25 -38.5 -23.047 1 39.03 201 LYS A CA 1
ATOM 1554 C C . LYS A 1 201 ? 40.688 -38.844 -22.75 1 39.03 201 LYS A C 1
ATOM 1556 O O . LYS A 1 201 ? 41.344 -39.531 -23.547 1 39.03 201 LYS A O 1
ATOM 1561 N N . MET A 1 202 ? 41.25 -38.094 -21.781 1 37.88 202 MET A N 1
ATOM 1562 C CA . MET A 1 202 ? 42.719 -38.156 -21.906 1 37.88 202 MET A CA 1
ATOM 1563 C C . MET A 1 202 ? 43.219 -39.531 -21.438 1 37.88 202 MET A C 1
ATOM 1565 O O . MET A 1 202 ? 44.406 -39.812 -21.578 1 37.88 202 MET A O 1
ATOM 1569 N N . SER A 1 203 ? 42.406 -40.094 -20.516 1 34.78 203 SER A N 1
ATOM 1570 C CA . SER A 1 203 ? 43.188 -41.125 -19.812 1 34.78 203 SER A CA 1
ATOM 1571 C C . SER A 1 203 ? 43.375 -42.344 -20.688 1 34.78 203 SER A C 1
ATOM 1573 O O . SER A 1 203 ? 43.875 -43.375 -20.219 1 34.78 203 SER A O 1
ATOM 1575 N N . LYS A 1 204 ? 42.719 -42.406 -21.766 1 37.12 204 LYS A N 1
ATOM 1576 C CA . LYS A 1 204 ? 42.781 -43.75 -22.344 1 37.12 204 LYS A CA 1
ATOM 1577 C C . LYS A 1 204 ? 44.156 -44.031 -22.969 1 37.12 204 LYS A C 1
ATOM 1579 O O . LYS A 1 204 ? 44.406 -45.125 -23.453 1 37.12 204 LYS A O 1
ATOM 1584 N N . LYS A 1 205 ? 45.125 -43.094 -22.859 1 27.25 205 LYS A N 1
ATOM 1585 C CA . LYS A 1 205 ? 46.281 -43.781 -23.422 1 27.25 205 LYS A CA 1
ATOM 1586 C C . LYS A 1 205 ? 46.875 -44.781 -22.422 1 27.25 205 LYS A C 1
ATOM 1588 O O . LYS A 1 205 ? 46.969 -44.469 -21.219 1 27.25 205 LYS A O 1
ATOM 1593 N N . MET B 1 1 ? -25.922 -9.094 14.688 1 24 1 MET B N 1
ATOM 1594 C CA . MET B 1 1 ? -24.5 -9.016 15.008 1 24 1 MET B CA 1
ATOM 1595 C C . MET B 1 1 ? -23.906 -7.707 14.5 1 24 1 MET B C 1
ATOM 1597 O O . MET B 1 1 ? -23.969 -7.418 13.305 1 24 1 MET B O 1
ATOM 1601 N N . ALA B 1 2 ? -23.953 -6.605 15.047 1 34.16 2 ALA B N 1
ATOM 1602 C CA . ALA B 1 2 ? -23.875 -5.207 14.625 1 34.16 2 ALA B CA 1
ATOM 1603 C C . ALA B 1 2 ? -22.594 -4.945 13.844 1 34.16 2 ALA B C 1
ATOM 1605 O O . ALA B 1 2 ? -21.484 -5.18 14.344 1 34.16 2 ALA B O 1
ATOM 1606 N N . CYS B 1 3 ? -22.375 -5.359 12.633 1 40.38 3 CYS B N 1
ATOM 1607 C CA . CYS B 1 3 ? -21.328 -5.242 11.633 1 40.38 3 CYS B CA 1
ATOM 1608 C C . CYS B 1 3 ? -20.531 -3.951 11.812 1 40.38 3 CYS B C 1
ATOM 1610 O O . CYS B 1 3 ? -21.109 -2.859 11.758 1 40.38 3 CYS B O 1
ATOM 1612 N N . GLU B 1 4 ? -19.641 -3.873 12.695 1 49.66 4 GLU B N 1
ATOM 1613 C CA . GLU B 1 4 ? -18.938 -2.74 13.289 1 49.66 4 GLU B CA 1
ATOM 1614 C C . GLU B 1 4 ? -18.484 -1.748 12.227 1 49.66 4 GLU B C 1
ATOM 1616 O O . GLU B 1 4 ? -17.781 -2.121 11.281 1 49.66 4 GLU B O 1
ATOM 1621 N N . VAL B 1 5 ? -19.391 -0.958 11.766 1 53.69 5 VAL B N 1
ATOM 1622 C CA . VAL B 1 5 ? -19.234 0.11 10.781 1 53.69 5 VAL B CA 1
ATOM 1623 C C . VAL B 1 5 ? -17.906 0.832 11.016 1 53.69 5 VAL B C 1
ATOM 1625 O O . VAL B 1 5 ? -17.641 1.305 12.117 1 53.69 5 VAL B O 1
ATOM 1628 N N . SER B 1 6 ? -16.984 0.384 10.266 1 60.31 6 SER B N 1
ATOM 1629 C CA . SER B 1 6 ? -15.719 1.108 10.305 1 60.31 6 SER B CA 1
ATOM 1630 C C . SER B 1 6 ? -15.945 2.611 10.43 1 60.31 6 SER B C 1
ATOM 1632 O O . SER B 1 6 ? -16.828 3.164 9.781 1 60.31 6 SER B O 1
ATOM 1634 N N . GLN B 1 7 ? -15.336 3.164 11.43 1 86.38 7 GLN B N 1
ATOM 1635 C CA . GLN B 1 7 ? -15.492 4.59 11.688 1 86.38 7 GLN B CA 1
ATOM 1636 C C . GLN B 1 7 ? -14.445 5.402 10.93 1 86.38 7 GLN B C 1
ATOM 1638 O O . GLN B 1 7 ? -13.414 5.773 11.5 1 86.38 7 GLN B O 1
ATOM 1643 N N . ASP B 1 8 ? -14.742 5.688 9.664 1 94.56 8 ASP B N 1
ATOM 1644 C CA . ASP B 1 8 ? -13.812 6.371 8.773 1 94.56 8 ASP B CA 1
ATOM 1645 C C . ASP B 1 8 ? -13.453 7.754 9.312 1 94.56 8 ASP B C 1
ATOM 1647 O O . ASP B 1 8 ? -12.336 8.234 9.094 1 94.56 8 ASP B O 1
ATOM 1651 N N . ASP B 1 9 ? -14.391 8.328 10.016 1 95.75 9 ASP B N 1
ATOM 1652 C CA . ASP B 1 9 ? -14.141 9.625 10.641 1 95.75 9 ASP B CA 1
ATOM 1653 C C . ASP B 1 9 ? -13.07 9.523 11.719 1 95.75 9 ASP B C 1
ATOM 1655 O O . ASP B 1 9 ? -12.102 10.289 11.711 1 95.75 9 ASP B O 1
ATOM 1659 N N . GLN B 1 10 ? -13.203 8.531 12.594 1 95.5 10 GLN B N 1
ATOM 1660 C CA . GLN B 1 10 ? -12.25 8.352 13.68 1 95.5 10 GLN B CA 1
ATOM 1661 C C . GLN B 1 10 ? -10.875 7.961 13.148 1 95.5 10 GLN B C 1
ATOM 1663 O O . GLN B 1 10 ? -9.844 8.398 13.68 1 95.5 10 GLN B O 1
ATOM 1668 N N . ILE B 1 11 ? -10.867 7.145 12.156 1 97.06 11 ILE B N 1
ATOM 1669 C CA . ILE B 1 11 ? -9.602 6.715 11.57 1 97.06 11 ILE B CA 1
ATOM 1670 C C . ILE B 1 11 ? -8.867 7.922 10.992 1 97.06 11 ILE B C 1
ATOM 1672 O O . ILE B 1 11 ? -7.684 8.133 11.273 1 97.06 11 ILE B O 1
ATOM 1676 N N . GLY B 1 12 ? -9.531 8.719 10.188 1 98.12 12 GLY B N 1
ATOM 1677 C CA . GLY B 1 12 ? -8.914 9.891 9.586 1 98.12 12 GLY B CA 1
ATOM 1678 C C . GLY B 1 12 ? -8.43 10.898 10.609 1 98.12 12 GLY B C 1
ATOM 1679 O O . GLY B 1 12 ? -7.348 11.469 10.453 1 98.12 12 GLY B O 1
ATOM 1680 N N . GLU B 1 13 ? -9.242 11.094 11.586 1 97.94 13 GLU B N 1
ATOM 1681 C CA . GLU B 1 13 ? -8.859 11.992 12.672 1 97.94 13 GLU B CA 1
ATOM 1682 C C . GLU B 1 13 ? -7.586 11.5 13.367 1 97.94 13 GLU B C 1
ATOM 1684 O O . GLU B 1 13 ? -6.66 12.281 13.594 1 97.94 13 GLU B O 1
ATOM 1689 N N . ALA B 1 14 ? -7.582 10.242 13.703 1 97.75 14 ALA B N 1
ATOM 1690 C CA . ALA B 1 14 ? -6.422 9.656 14.367 1 97.75 14 ALA B CA 1
ATOM 1691 C C . ALA B 1 14 ? -5.176 9.766 13.492 1 97.75 14 ALA B C 1
ATOM 1693 O O . ALA B 1 14 ? -4.086 10.07 13.992 1 97.75 14 ALA B O 1
ATOM 1694 N N . LEU B 1 15 ? -5.32 9.547 12.227 1 98.31 15 LEU B N 1
ATOM 1695 C CA . LEU B 1 15 ? -4.203 9.617 11.297 1 98.31 15 LEU B CA 1
ATOM 1696 C C . LEU B 1 15 ? -3.645 11.039 11.227 1 98.31 15 LEU B C 1
ATOM 1698 O O . LEU B 1 15 ? -2.434 11.234 11.344 1 98.31 15 LEU B O 1
ATOM 1702 N N . LEU B 1 16 ? -4.531 12.008 11.047 1 98.38 16 LEU B N 1
ATOM 1703 C CA . LEU B 1 16 ? -4.105 13.391 10.883 1 98.38 16 LEU B CA 1
ATOM 1704 C C . LEU B 1 16 ? -3.424 13.906 12.148 1 98.38 16 LEU B C 1
ATOM 1706 O O . LEU B 1 16 ? -2.318 14.453 12.086 1 98.38 16 LEU B O 1
ATOM 1710 N N . ILE B 1 17 ? -4.031 13.695 13.273 1 98.12 17 ILE B N 1
ATOM 1711 C CA . ILE B 1 17 ? -3.451 14.133 14.539 1 98.12 17 ILE B CA 1
ATOM 1712 C C . ILE B 1 17 ? -2.131 13.406 14.781 1 98.12 17 ILE B C 1
ATOM 1714 O O . ILE B 1 17 ? -1.15 14.016 15.219 1 98.12 17 ILE B O 1
ATOM 1718 N N . GLY B 1 18 ? -2.137 12.109 14.477 1 97.56 18 GLY B N 1
ATOM 1719 C CA . GLY B 1 18 ? -0.928 11.328 14.664 1 97.56 18 GLY B CA 1
ATOM 1720 C C . GLY B 1 18 ? 0.235 11.812 13.82 1 97.56 18 GLY B C 1
ATOM 1721 O O . GLY B 1 18 ? 1.364 11.906 14.305 1 97.56 18 GLY B O 1
ATOM 1722 N N . VAL B 1 19 ? -0.019 12.07 12.586 1 97.75 19 VAL B N 1
ATOM 1723 C CA . VAL B 1 19 ? 1.028 12.523 11.68 1 97.75 19 VAL B CA 1
ATOM 1724 C C . VAL B 1 19 ? 1.587 13.867 12.164 1 97.75 19 VAL B C 1
ATOM 1726 O O . VAL B 1 19 ? 2.805 14.062 12.195 1 97.75 19 VAL B O 1
ATOM 1729 N N . VAL B 1 20 ? 0.739 14.805 12.523 1 97.62 20 VAL B N 1
ATOM 1730 C CA . VAL B 1 20 ? 1.171 16.109 13.016 1 97.62 20 VAL B CA 1
ATOM 1731 C C . VAL B 1 20 ? 2.01 15.945 14.281 1 97.62 20 VAL B C 1
ATOM 1733 O O . VAL B 1 20 ? 3.084 16.531 14.406 1 97.62 20 VAL B O 1
ATOM 1736 N N . ARG B 1 21 ? 1.517 15.133 15.188 1 96.06 21 ARG B N 1
ATOM 1737 C CA . ARG B 1 21 ? 2.242 14.891 16.438 1 96.06 21 ARG B CA 1
ATOM 1738 C C . ARG B 1 21 ? 3.627 14.32 16.156 1 96.06 21 ARG B C 1
ATOM 1740 O O . ARG B 1 21 ? 4.621 14.781 16.719 1 96.06 21 ARG B O 1
ATOM 1747 N N . GLU B 1 22 ? 3.676 13.359 15.289 1 95.88 22 GLU B N 1
ATOM 1748 C CA . GLU B 1 22 ? 4.945 12.711 14.969 1 95.88 22 GLU B CA 1
ATOM 1749 C C . GLU B 1 22 ? 5.93 13.711 14.359 1 95.88 22 GLU B C 1
ATOM 1751 O O . GLU B 1 22 ? 7.098 13.758 14.75 1 95.88 22 GLU B O 1
ATOM 1756 N N . GLU B 1 23 ? 5.512 14.492 13.406 1 96.12 23 GLU B N 1
ATOM 1757 C CA . GLU B 1 23 ? 6.383 15.445 12.727 1 96.12 23 GLU B CA 1
ATOM 1758 C C . GLU B 1 23 ? 6.828 16.562 13.672 1 96.12 23 GLU B C 1
ATOM 1760 O O . GLU B 1 23 ? 8 16.938 13.68 1 96.12 23 GLU B O 1
ATOM 1765 N N . VAL B 1 24 ? 5.945 17.047 14.492 1 94.94 24 VAL B N 1
ATOM 1766 C CA . VAL B 1 24 ? 6.254 18.125 15.43 1 94.94 24 VAL B CA 1
ATOM 1767 C C . VAL B 1 24 ? 7.242 17.641 16.484 1 94.94 24 VAL B C 1
ATOM 1769 O O . VAL B 1 24 ? 8.203 18.328 16.812 1 94.94 24 VAL B O 1
ATOM 1772 N N . MET B 1 25 ? 6.996 16.438 16.969 1 92.25 25 MET B N 1
ATOM 1773 C CA . MET B 1 25 ? 7.859 15.875 18 1 92.25 25 MET B CA 1
ATOM 1774 C C . MET B 1 25 ? 9.25 15.594 17.453 1 92.25 25 MET B C 1
ATOM 1776 O O . MET B 1 25 ? 10.242 15.633 18.188 1 92.25 25 MET B O 1
ATOM 1780 N N . SER B 1 26 ? 9.32 15.336 16.156 1 91.75 26 SER B N 1
ATOM 1781 C CA . SER B 1 26 ? 10.602 15.023 15.539 1 91.75 26 SER B CA 1
ATOM 1782 C C . SER B 1 26 ? 11.523 16.234 15.531 1 91.75 26 SER B C 1
ATOM 1784 O O . SER B 1 26 ? 12.742 16.109 15.43 1 91.75 26 SER B O 1
ATOM 1786 N N . VAL B 1 27 ? 11 17.438 15.664 1 90.81 27 VAL B N 1
ATOM 1787 C CA . VAL B 1 27 ? 11.82 18.641 15.547 1 90.81 27 VAL B CA 1
ATOM 1788 C C . VAL B 1 27 ? 11.867 19.359 16.891 1 90.81 27 VAL B C 1
ATOM 1790 O O . VAL B 1 27 ? 12.703 20.25 17.094 1 90.81 27 VAL B O 1
ATOM 1793 N N . SER B 1 28 ? 10.938 19.109 17.797 1 83.62 28 SER B N 1
ATOM 1794 C CA . SER B 1 28 ? 10.844 19.828 19.062 1 83.62 28 SER B CA 1
ATOM 1795 C C . SER B 1 28 ? 12.117 19.672 19.875 1 83.62 28 SER B C 1
ATOM 1797 O O . SER B 1 28 ? 12.5 20.578 20.625 1 83.62 28 SER B O 1
ATOM 1799 N N . GLY B 1 29 ? 12.789 18.562 19.781 1 76.56 29 GLY B N 1
ATOM 1800 C CA . GLY B 1 29 ? 14.031 18.406 20.516 1 76.56 29 GLY B CA 1
ATOM 1801 C C . GLY B 1 29 ? 15.148 19.297 20 1 76.56 29 GLY B C 1
ATOM 1802 O O . GLY B 1 29 ? 16.109 19.562 20.719 1 76.56 29 GLY B O 1
ATOM 1803 N N . LYS B 1 30 ? 14.961 19.797 18.922 1 75.44 30 LYS B N 1
ATOM 1804 C CA . LYS B 1 30 ? 16.016 20.578 18.297 1 75.44 30 LYS B CA 1
ATOM 1805 C C . LYS B 1 30 ? 15.922 22.047 18.703 1 75.44 30 LYS B C 1
ATOM 1807 O O . LYS B 1 30 ? 16.922 22.766 18.719 1 75.44 30 LYS B O 1
ATOM 1812 N N . VAL B 1 31 ? 14.789 22.625 18.953 1 70.62 31 VAL B N 1
ATOM 1813 C CA . VAL B 1 31 ? 14.641 24.062 19.172 1 70.62 31 VAL B CA 1
ATOM 1814 C C . VAL B 1 31 ? 14.266 24.328 20.641 1 70.62 31 VAL B C 1
ATOM 1816 O O . VAL B 1 31 ? 14.055 25.484 21.031 1 70.62 31 VAL B O 1
ATOM 1819 N N . HIS B 1 32 ? 14.484 23.578 21.453 1 68.19 32 HIS B N 1
ATOM 1820 C CA . HIS B 1 32 ? 14.141 23.812 22.859 1 68.19 32 HIS B CA 1
ATOM 1821 C C . HIS B 1 32 ? 12.797 24.531 22.969 1 68.19 32 HIS B C 1
ATOM 1823 O O . HIS B 1 32 ? 12.664 25.484 23.75 1 68.19 32 HIS B O 1
ATOM 1829 N N . ALA B 1 33 ? 12.023 24.453 22.047 1 65.75 33 ALA B N 1
ATOM 1830 C CA . ALA B 1 33 ? 10.695 25.047 22.094 1 65.75 33 ALA B CA 1
ATOM 1831 C C . ALA B 1 33 ? 9.68 24.094 22.719 1 65.75 33 ALA B C 1
ATOM 1833 O O . ALA B 1 33 ? 9.828 22.875 22.609 1 65.75 33 ALA B O 1
ATOM 1834 N N . THR B 1 34 ? 8.859 24.672 23.547 1 72.31 34 THR B N 1
ATOM 1835 C CA . THR B 1 34 ? 7.754 23.906 24.094 1 72.31 34 THR B CA 1
ATOM 1836 C C . THR B 1 34 ? 6.84 23.406 22.984 1 72.31 34 THR B C 1
ATOM 1838 O O . THR B 1 34 ? 6.375 24.188 22.156 1 72.31 34 THR B O 1
ATOM 1841 N N . PRO B 1 35 ? 6.699 22.188 22.906 1 74.5 35 PRO B N 1
ATOM 1842 C CA . PRO B 1 35 ? 5.801 21.672 21.859 1 74.5 35 PRO B CA 1
ATOM 1843 C C . PRO B 1 35 ? 4.375 22.188 22 1 74.5 35 PRO B C 1
ATOM 1845 O O . PRO B 1 35 ? 3.898 22.406 23.125 1 74.5 35 PRO B O 1
ATOM 1848 N N . PRO B 1 36 ? 3.775 22.578 20.891 1 83.62 36 PRO B N 1
ATOM 1849 C CA . PRO B 1 36 ? 2.377 23 20.953 1 83.62 36 PRO B CA 1
ATOM 1850 C C . PRO B 1 36 ? 1.461 21.922 21.531 1 83.62 36 PRO B C 1
ATOM 1852 O O . PRO B 1 36 ? 1.769 20.734 21.453 1 83.62 36 PRO B O 1
ATOM 1855 N N . ALA B 1 37 ? 0.466 22.359 22.234 1 86.25 37 ALA B N 1
ATOM 1856 C CA . ALA B 1 37 ? -0.534 21.422 22.75 1 86.25 37 ALA B CA 1
ATOM 1857 C C . ALA B 1 37 ? -1.405 20.875 21.625 1 86.25 37 ALA B C 1
ATOM 1859 O O . ALA B 1 37 ? -2.082 21.641 20.938 1 86.25 37 ALA B O 1
ATOM 1860 N N . LEU B 1 38 ? -1.242 19.641 21.328 1 91.31 38 LEU B N 1
ATOM 1861 C CA . LEU B 1 38 ? -2.057 19 20.312 1 91.31 38 LEU B CA 1
ATOM 1862 C C . LEU B 1 38 ? -3.182 18.188 20.938 1 91.31 38 LEU B C 1
ATOM 1864 O O . LEU B 1 38 ? -2.996 17.578 22 1 91.31 38 LEU B O 1
ATOM 1868 N N . PRO B 1 39 ? -4.34 18.25 20.328 1 92.44 39 PRO B N 1
ATOM 1869 C CA . PRO B 1 39 ? -5.438 17.438 20.844 1 92.44 39 PRO B CA 1
ATOM 1870 C C . PRO B 1 39 ? -5.168 15.93 20.734 1 92.44 39 PRO B C 1
ATOM 1872 O O . PRO B 1 39 ? -4.305 15.508 19.969 1 92.44 39 PRO B O 1
ATOM 1875 N N . GLU B 1 40 ? -5.871 15.211 21.594 1 92.62 40 GLU B N 1
ATOM 1876 C CA . GLU B 1 40 ? -5.859 13.758 21.484 1 92.62 40 GLU B CA 1
ATOM 1877 C C . GLU B 1 40 ? -6.977 13.273 20.562 1 92.62 40 GLU B C 1
ATOM 1879 O O . GLU B 1 40 ? -8.086 13.812 20.594 1 92.62 40 GLU B O 1
ATOM 1884 N N . ALA B 1 41 ? -6.562 12.289 19.766 1 92.19 41 ALA B N 1
ATOM 1885 C CA . ALA B 1 41 ? -7.594 11.703 18.906 1 92.19 41 ALA B CA 1
ATOM 1886 C C . ALA B 1 41 ? -8.57 10.867 19.734 1 92.19 41 ALA B C 1
ATOM 1888 O O . ALA B 1 41 ? -8.195 10.305 20.766 1 92.19 41 ALA B O 1
ATOM 1889 N N . ARG B 1 42 ? -9.852 10.789 19.328 1 91.69 42 ARG B N 1
ATOM 1890 C CA . ARG B 1 42 ? -10.805 9.883 19.953 1 91.69 42 ARG B CA 1
ATOM 1891 C C . ARG B 1 42 ? -10.32 8.445 19.891 1 91.69 42 ARG B C 1
ATOM 1893 O O . ARG B 1 42 ? -9.758 8.016 18.891 1 91.69 42 ARG B O 1
ATOM 1900 N N . PRO B 1 43 ? -10.5 7.766 20.938 1 90.06 43 PRO B N 1
ATOM 1901 C CA . PRO B 1 43 ? -10.023 6.383 20.969 1 90.06 43 PRO B CA 1
ATOM 1902 C C . PRO B 1 43 ? -10.727 5.5 19.938 1 90.06 43 PRO B C 1
ATOM 1904 O O . PRO B 1 43 ? -11.93 5.641 19.703 1 90.06 43 PRO B O 1
ATOM 1907 N N . ILE B 1 44 ? -9.93 4.684 19.344 1 91.19 44 ILE B N 1
ATOM 1908 C CA . ILE B 1 44 ? -10.453 3.674 18.438 1 91.19 44 ILE B CA 1
ATOM 1909 C C . ILE B 1 44 ? -10.695 2.373 19.188 1 91.19 44 ILE B C 1
ATOM 1911 O O . ILE B 1 44 ? -9.766 1.769 19.719 1 91.19 44 ILE B O 1
ATOM 1915 N N . ILE B 1 45 ? -11.82 1.971 19.234 1 84.38 45 ILE B N 1
ATOM 1916 C CA . ILE B 1 45 ? -12.211 0.835 20.062 1 84.38 45 ILE B CA 1
ATOM 1917 C C . ILE B 1 45 ? -12.008 -0.465 19.281 1 84.38 45 ILE B C 1
ATOM 1919 O O . ILE B 1 45 ? -11.461 -1.435 19.812 1 84.38 45 ILE B O 1
ATOM 1923 N N . ASN B 1 46 ? -12.406 -0.456 18.047 1 86.25 46 ASN B N 1
ATOM 1924 C CA . ASN B 1 46 ? -12.281 -1.636 17.203 1 86.25 46 ASN B CA 1
ATOM 1925 C C . ASN B 1 46 ? -10.82 -1.955 16.891 1 86.25 46 ASN B C 1
ATOM 1927 O O . ASN B 1 46 ? -10.086 -1.103 16.391 1 86.25 46 ASN B O 1
ATOM 1931 N N . SER B 1 47 ? -10.383 -3.156 17.266 1 87.19 47 SER B N 1
ATOM 1932 C CA . SER B 1 47 ? -9 -3.574 17.109 1 87.19 47 SER B CA 1
ATOM 1933 C C . SER B 1 47 ? -8.578 -3.537 15.641 1 87.19 47 SER B C 1
ATOM 1935 O O . SER B 1 47 ? -7.438 -3.209 15.32 1 87.19 47 SER B O 1
ATOM 1937 N N . GLN B 1 48 ? -9.445 -3.914 14.773 1 86.88 48 GLN B N 1
ATOM 1938 C CA . GLN B 1 48 ? -9.133 -3.9 13.352 1 86.88 48 GLN B CA 1
ATOM 1939 C C . GLN B 1 48 ? -8.891 -2.479 12.852 1 86.88 48 GLN B C 1
ATOM 1941 O O . GLN B 1 48 ? -7.98 -2.242 12.055 1 86.88 48 GLN B O 1
ATOM 1946 N N . ASP B 1 49 ? -9.758 -1.562 13.32 1 92.31 49 ASP B N 1
ATOM 1947 C CA . ASP B 1 49 ? -9.57 -0.162 12.953 1 92.31 49 ASP B CA 1
ATOM 1948 C C . ASP B 1 49 ? -8.266 0.384 13.516 1 92.31 49 ASP B C 1
ATOM 1950 O O . ASP B 1 49 ? -7.582 1.179 12.859 1 92.31 49 ASP B O 1
ATOM 1954 N N . GLN B 1 50 ? -7.945 -0.045 14.711 1 93.75 50 GLN B N 1
ATOM 1955 C CA . GLN B 1 50 ? -6.684 0.376 15.305 1 93.75 50 GLN B CA 1
ATOM 1956 C C . GLN B 1 50 ? -5.492 -0.103 14.477 1 93.75 50 GLN B C 1
ATOM 1958 O O . GLN B 1 50 ? -4.543 0.649 14.258 1 93.75 50 GLN B O 1
ATOM 1963 N N . LYS B 1 51 ? -5.535 -1.36 14.086 1 93.38 51 LYS B N 1
ATOM 1964 C CA . LYS B 1 51 ? -4.473 -1.899 13.242 1 93.38 51 LYS B CA 1
ATOM 1965 C C . LYS B 1 51 ? -4.379 -1.138 11.922 1 93.38 51 LYS B C 1
ATOM 1967 O O . LYS B 1 51 ? -3.279 -0.843 11.445 1 93.38 51 LYS B O 1
ATOM 1972 N N . LEU B 1 52 ? -5.52 -0.843 11.344 1 94.88 52 LEU B N 1
ATOM 1973 C CA . LEU B 1 52 ? -5.543 -0.102 10.086 1 94.88 52 LEU B CA 1
ATOM 1974 C C . LEU B 1 52 ? -4.918 1.278 10.258 1 94.88 52 LEU B C 1
ATOM 1976 O O . LEU B 1 52 ? -4.145 1.723 9.406 1 94.88 52 LEU B O 1
ATOM 1980 N N . VAL B 1 53 ? -5.234 1.977 11.336 1 97 53 VAL B N 1
ATOM 1981 C CA . VAL B 1 53 ? -4.652 3.285 11.617 1 97 53 VAL B CA 1
ATOM 1982 C C . VAL B 1 53 ? -3.129 3.172 11.672 1 97 53 VAL B C 1
ATOM 1984 O O . VAL B 1 53 ? -2.418 3.982 11.07 1 97 53 VAL B O 1
ATOM 1987 N N . GLU B 1 54 ? -2.664 2.199 12.367 1 96.94 54 GLU B N 1
ATOM 1988 C CA . GLU B 1 54 ? -1.227 2.008 12.531 1 96.94 54 GLU B CA 1
ATOM 1989 C C . GLU B 1 54 ? -0.547 1.745 11.195 1 96.94 54 GLU B C 1
ATOM 1991 O O . GLU B 1 54 ? 0.502 2.322 10.898 1 96.94 54 GLU B O 1
ATOM 1996 N N . GLN B 1 55 ? -1.118 0.902 10.422 1 96.5 55 GLN B N 1
ATOM 1997 C CA . GLN B 1 55 ? -0.541 0.564 9.125 1 96.5 55 GLN B CA 1
ATOM 1998 C C . GLN B 1 55 ? -0.593 1.754 8.172 1 96.5 55 GLN B C 1
ATOM 2000 O O . GLN B 1 55 ? 0.362 2.008 7.438 1 96.5 55 GLN B O 1
ATOM 2005 N N . LEU B 1 56 ? -1.681 2.492 8.18 1 97.88 56 LEU B N 1
ATOM 2006 C CA . LEU B 1 56 ? -1.797 3.672 7.332 1 97.88 56 LEU B CA 1
ATOM 2007 C C . LEU B 1 56 ? -0.837 4.766 7.785 1 97.88 56 LEU B C 1
ATOM 2009 O O . LEU B 1 56 ? -0.266 5.48 6.957 1 97.88 56 LEU B O 1
ATOM 2013 N N . ALA B 1 57 ? -0.689 4.918 9.094 1 98.25 57 ALA B N 1
ATOM 2014 C CA . ALA B 1 57 ? 0.276 5.887 9.609 1 98.25 57 ALA B CA 1
ATOM 2015 C C . ALA B 1 57 ? 1.685 5.57 9.117 1 98.25 57 ALA B C 1
ATOM 2017 O O . ALA B 1 57 ? 2.41 6.465 8.672 1 98.25 57 ALA B O 1
ATOM 2018 N N . GLU B 1 58 ? 2.055 4.301 9.18 1 97.75 58 GLU B N 1
ATOM 2019 C CA . GLU B 1 58 ? 3.359 3.879 8.68 1 97.75 58 GLU B CA 1
ATOM 2020 C C . GLU B 1 58 ? 3.463 4.082 7.172 1 97.75 58 GLU B C 1
ATOM 2022 O O . GLU B 1 58 ? 4.527 4.434 6.66 1 97.75 58 GLU B O 1
ATOM 2027 N N . THR B 1 59 ? 2.402 3.857 6.465 1 97.88 59 THR B N 1
ATOM 2028 C CA . THR B 1 59 ? 2.387 4.07 5.023 1 97.88 59 THR B CA 1
ATOM 2029 C C . THR B 1 59 ? 2.598 5.547 4.691 1 97.88 59 THR B C 1
ATOM 2031 O O . THR B 1 59 ? 3.363 5.883 3.787 1 97.88 59 THR B O 1
ATOM 2034 N N . ILE B 1 60 ? 1.906 6.43 5.426 1 98.12 60 ILE B N 1
ATOM 2035 C CA . ILE B 1 60 ? 2.088 7.863 5.25 1 98.12 60 ILE B CA 1
ATOM 2036 C C . ILE B 1 60 ? 3.551 8.234 5.496 1 98.12 60 ILE B C 1
ATOM 2038 O O . ILE B 1 60 ? 4.129 9.031 4.758 1 98.12 60 ILE B O 1
ATOM 2042 N N . LYS B 1 61 ? 4.129 7.645 6.492 1 97.56 61 LYS B N 1
ATOM 2043 C CA . LYS B 1 61 ? 5.531 7.91 6.801 1 97.56 61 LYS B CA 1
ATOM 2044 C C . LYS B 1 61 ? 6.438 7.469 5.656 1 97.56 61 LYS B C 1
ATOM 2046 O O . LYS B 1 61 ? 7.367 8.188 5.281 1 97.56 61 LYS B O 1
ATOM 2051 N N . VAL B 1 62 ? 6.211 6.316 5.086 1 96.44 62 VAL B N 1
ATOM 2052 C CA . VAL B 1 62 ? 7.008 5.781 3.986 1 96.44 62 VAL B CA 1
ATOM 2053 C C . VAL B 1 62 ? 6.922 6.715 2.783 1 96.44 62 VAL B C 1
ATOM 2055 O O . VAL B 1 62 ? 7.945 7.098 2.211 1 96.44 62 VAL B O 1
ATOM 2058 N N . ILE B 1 63 ? 5.695 7.082 2.406 1 95.75 63 ILE B N 1
ATOM 2059 C CA . ILE B 1 63 ? 5.488 7.977 1.27 1 95.75 63 ILE B CA 1
ATOM 2060 C C . ILE B 1 63 ? 6.055 9.359 1.591 1 95.75 63 ILE B C 1
ATOM 2062 O O . ILE B 1 63 ? 6.727 9.969 0.758 1 95.75 63 ILE B O 1
ATOM 2066 N N . GLY B 1 64 ? 5.805 9.789 2.773 1 96.5 64 GLY B N 1
ATOM 2067 C CA . GLY B 1 64 ? 6.309 11.07 3.232 1 96.5 64 GLY B CA 1
ATOM 2068 C C . GLY B 1 64 ? 7.824 11.172 3.182 1 96.5 64 GLY B C 1
ATOM 2069 O O . GLY B 1 64 ? 8.367 12.195 2.77 1 96.5 64 GLY B O 1
ATOM 2070 N N . ASP B 1 65 ? 8.523 10.102 3.617 1 94.38 65 ASP B N 1
ATOM 2071 C CA . ASP B 1 65 ? 9.984 10.078 3.582 1 94.38 65 ASP B CA 1
ATOM 2072 C C . ASP B 1 65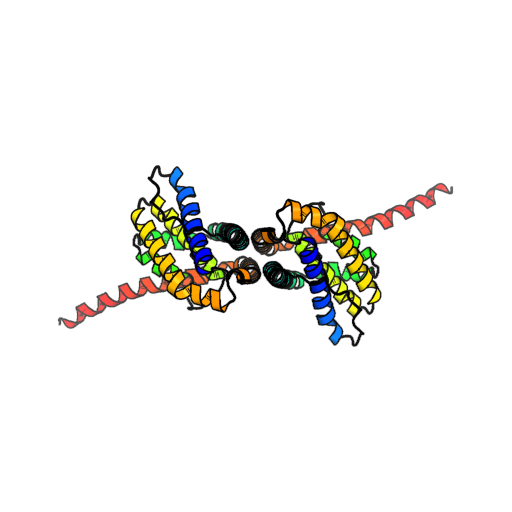 ? 10.5 10.281 2.16 1 94.38 65 ASP B C 1
ATOM 2074 O O . ASP B 1 65 ? 11.523 10.93 1.955 1 94.38 65 ASP B O 1
ATOM 2078 N N . ARG B 1 66 ? 9.805 9.742 1.281 1 93.5 66 ARG B N 1
ATOM 2079 C CA . ARG B 1 66 ? 10.195 9.922 -0.112 1 93.5 66 ARG B CA 1
ATOM 2080 C C . ARG B 1 66 ? 9.906 11.336 -0.585 1 93.5 66 ARG B C 1
ATOM 2082 O O . ARG B 1 66 ? 10.703 11.93 -1.317 1 93.5 66 ARG B O 1
ATOM 2089 N N . LEU B 1 67 ? 8.805 11.906 -0.235 1 93.69 67 LEU B N 1
ATOM 2090 C CA . LEU B 1 67 ? 8.484 13.297 -0.539 1 93.69 67 LEU B CA 1
ATOM 2091 C C . LEU B 1 67 ? 9.531 14.242 0.042 1 93.69 67 LEU B C 1
ATOM 2093 O O . LEU B 1 67 ? 9.922 15.211 -0.604 1 93.69 67 LEU B O 1
ATOM 2097 N N . ASP B 1 68 ? 9.945 13.891 1.183 1 95 68 ASP B N 1
ATOM 2098 C CA . ASP B 1 68 ? 10.883 14.742 1.91 1 95 68 ASP B CA 1
ATOM 2099 C C . ASP B 1 68 ? 12.234 14.812 1.198 1 95 68 ASP B C 1
ATOM 2101 O O . ASP B 1 68 ? 13.055 15.68 1.5 1 95 68 ASP B O 1
ATOM 2105 N N . GLN B 1 69 ? 12.477 13.891 0.279 1 92.88 69 GLN B N 1
ATOM 2106 C CA . GLN B 1 69 ? 13.711 13.898 -0.504 1 92.88 69 GLN B CA 1
ATOM 2107 C C . GLN B 1 69 ? 13.562 14.758 -1.755 1 92.88 69 GLN B C 1
ATOM 2109 O O . GLN B 1 69 ? 14.547 15.031 -2.445 1 92.88 69 GLN B O 1
ATOM 2114 N N . ASP B 1 70 ? 12.406 15.203 -1.965 1 90.94 70 ASP B N 1
ATOM 2115 C CA . ASP B 1 70 ? 12.117 16 -3.154 1 90.94 70 ASP B CA 1
ATOM 2116 C C . ASP B 1 70 ? 12.305 17.484 -2.875 1 90.94 70 ASP B C 1
ATOM 2118 O O . ASP B 1 70 ? 11.625 18.047 -2.018 1 90.94 70 ASP B O 1
ATOM 2122 N N . LYS B 1 71 ? 13.172 18.141 -3.629 1 92.56 71 LYS B N 1
ATOM 2123 C CA . LYS B 1 71 ? 13.492 19.547 -3.416 1 92.56 71 LYS B CA 1
ATOM 2124 C C . LYS B 1 71 ? 12.273 20.438 -3.67 1 92.56 71 LYS B C 1
ATOM 2126 O O . LYS B 1 71 ? 12.039 21.391 -2.938 1 92.56 71 LYS B O 1
ATOM 2131 N N . ALA B 1 72 ? 11.547 20.125 -4.723 1 89.75 72 ALA B N 1
ATOM 2132 C CA . ALA B 1 72 ? 10.375 20.922 -5.059 1 89.75 72 ALA B CA 1
ATOM 2133 C C . ALA B 1 72 ? 9.344 20.875 -3.934 1 89.75 72 ALA B C 1
ATOM 2135 O O . ALA B 1 72 ? 8.711 21.891 -3.619 1 89.75 72 ALA B O 1
ATOM 2136 N N . PHE B 1 73 ? 9.18 19.734 -3.395 1 93.75 73 PHE B N 1
ATOM 2137 C CA . PHE B 1 73 ? 8.266 19.562 -2.266 1 93.75 73 PHE B CA 1
ATOM 2138 C C . PHE B 1 73 ? 8.719 20.422 -1.086 1 93.75 73 PHE B C 1
ATOM 2140 O O . PHE B 1 73 ? 7.91 21.141 -0.495 1 93.75 73 PHE B O 1
ATOM 2147 N N . ASN B 1 74 ? 9.93 20.39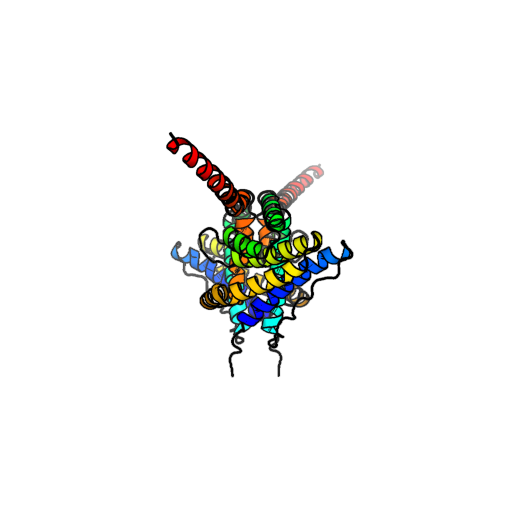1 -0.738 1 94.75 74 ASN B N 1
ATOM 2148 C CA . ASN B 1 74 ? 10.453 21.141 0.404 1 94.75 74 ASN B CA 1
ATOM 2149 C C . ASN B 1 74 ? 10.406 22.641 0.157 1 94.75 74 ASN B C 1
ATOM 2151 O O . ASN B 1 74 ? 10.133 23.422 1.074 1 94.75 74 ASN B O 1
ATOM 2155 N N . ASP B 1 75 ? 10.75 23.016 -1.064 1 94.31 75 ASP B N 1
ATOM 2156 C CA . ASP B 1 75 ? 10.648 24.422 -1.412 1 94.31 75 ASP B CA 1
ATOM 2157 C C . ASP B 1 75 ? 9.219 24.922 -1.223 1 94.31 75 ASP B C 1
ATOM 2159 O O . ASP B 1 75 ? 9 26.047 -0.751 1 94.31 75 ASP B O 1
ATOM 2163 N N . MET B 1 76 ? 8.289 24.109 -1.611 1 93.44 76 MET B N 1
ATOM 2164 C CA . MET B 1 76 ? 6.887 24.469 -1.448 1 93.44 76 MET B CA 1
ATOM 2165 C C . MET B 1 76 ? 6.531 24.625 0.026 1 93.44 76 MET B C 1
ATOM 2167 O O . MET B 1 76 ? 5.902 25.625 0.416 1 93.44 76 MET B O 1
ATOM 2171 N N . ILE B 1 77 ? 6.914 23.719 0.83 1 96.44 77 ILE B N 1
ATOM 2172 C CA . ILE B 1 77 ? 6.637 23.766 2.262 1 96.44 77 ILE B CA 1
ATOM 2173 C C . ILE B 1 77 ? 7.281 25 2.869 1 96.44 77 ILE B C 1
ATOM 2175 O O . ILE B 1 77 ? 6.641 25.734 3.631 1 96.44 77 ILE B O 1
ATOM 2179 N N . ASP B 1 78 ? 8.508 25.266 2.508 1 95.31 78 ASP B N 1
ATOM 2180 C CA . ASP B 1 78 ? 9.219 26.438 3.012 1 95.31 78 ASP B CA 1
ATOM 2181 C C . ASP B 1 78 ? 8.492 27.734 2.627 1 95.31 78 ASP B C 1
ATOM 2183 O O . ASP B 1 78 ? 8.445 28.688 3.412 1 95.31 78 ASP B O 1
ATOM 2187 N N . GLY B 1 79 ? 8.086 27.703 1.396 1 94.62 79 GLY B N 1
ATOM 2188 C CA . GLY B 1 79 ? 7.305 28.859 0.958 1 94.62 79 GLY B CA 1
ATOM 2189 C C . GLY B 1 79 ? 6.055 29.078 1.788 1 94.62 79 GLY B C 1
ATOM 2190 O O . GLY B 1 79 ? 5.676 30.219 2.061 1 94.62 79 GLY B O 1
ATOM 2191 N N . LEU B 1 80 ? 5.406 28.047 2.186 1 94.94 80 LEU B N 1
ATOM 2192 C CA . LEU B 1 80 ? 4.188 28.125 2.982 1 94.94 80 LEU B CA 1
ATOM 2193 C C . LEU B 1 80 ? 4.492 28.609 4.398 1 94.94 80 LEU B C 1
ATOM 2195 O O . LEU B 1 80 ? 3.684 29.312 5.008 1 94.94 80 LEU B O 1
ATOM 2199 N N . VAL B 1 81 ? 5.586 28.234 4.941 1 94.25 81 VAL B N 1
ATOM 2200 C CA . VAL B 1 81 ? 6.004 28.672 6.273 1 94.25 81 VAL B CA 1
ATOM 2201 C C . VAL B 1 81 ? 6.18 30.188 6.293 1 94.25 81 VAL B C 1
ATOM 2203 O O . VAL B 1 81 ? 5.852 30.844 7.285 1 94.25 81 VAL B O 1
ATOM 2206 N N . LYS B 1 82 ? 6.688 30.703 5.191 1 93.19 82 LYS B N 1
ATOM 2207 C CA . LYS B 1 82 ? 6.93 32.125 5.094 1 93.19 82 LYS B CA 1
ATOM 2208 C C . LYS B 1 82 ? 5.625 32.938 5.176 1 93.19 82 LYS B C 1
ATOM 2210 O O . LYS B 1 82 ? 5.617 34.094 5.59 1 93.19 82 LYS B O 1
ATOM 2215 N N . VAL B 1 83 ? 4.57 32.312 4.766 1 89.81 83 VAL B N 1
ATOM 2216 C CA . VAL B 1 83 ? 3.26 32.938 4.898 1 89.81 83 VAL B CA 1
ATOM 2217 C C . VAL B 1 83 ? 2.939 33.156 6.375 1 89.81 83 VAL B C 1
ATOM 2219 O O . VAL B 1 83 ? 2.305 34.156 6.742 1 89.81 83 VAL B O 1
ATOM 2222 N N . ALA B 1 84 ? 3.344 32.344 7.238 1 86.56 84 ALA B N 1
ATOM 2223 C CA . ALA B 1 84 ? 3.324 32.469 8.695 1 86.56 84 ALA B CA 1
ATOM 2224 C C . ALA B 1 84 ? 1.915 32.75 9.203 1 86.56 84 ALA B C 1
ATOM 2226 O O . ALA B 1 84 ? 1.726 33.594 10.078 1 86.56 84 ALA B O 1
ATOM 2227 N N . ASP B 1 85 ? 0.976 32.219 8.578 1 90.38 85 ASP B N 1
ATOM 2228 C CA . ASP B 1 85 ? -0.431 32.375 8.938 1 90.38 85 ASP B CA 1
ATOM 2229 C C . ASP B 1 85 ? -1.223 31.109 8.602 1 90.38 85 ASP B C 1
ATOM 2231 O O . ASP B 1 85 ? -0.737 30.25 7.867 1 90.38 85 ASP B O 1
ATOM 2235 N N . LYS B 1 86 ? -2.445 30.984 9.234 1 88.12 86 LYS B N 1
ATOM 2236 C CA . LYS B 1 86 ? -3.289 29.812 9 1 88.12 86 LYS B CA 1
ATOM 2237 C C . LYS B 1 86 ? -3.707 29.734 7.531 1 88.12 86 LYS B C 1
ATOM 2239 O O . LYS B 1 86 ? -4.109 28.656 7.062 1 88.12 86 LYS B O 1
ATOM 2244 N N . LYS B 1 87 ? -3.541 30.844 6.828 1 92.25 87 LYS B N 1
ATOM 2245 C CA . LYS B 1 87 ? -3.834 30.844 5.398 1 92.25 87 LYS B CA 1
ATOM 2246 C C . LYS B 1 87 ? -2.928 29.859 4.648 1 92.25 87 LYS B C 1
ATOM 2248 O O . LYS B 1 87 ? -3.26 29.422 3.549 1 92.25 87 LYS B O 1
ATOM 2253 N N . SER B 1 88 ? -1.807 29.531 5.297 1 93.5 88 SER B N 1
ATOM 2254 C CA . SER B 1 88 ? -0.869 28.578 4.711 1 93.5 88 SER B CA 1
ATOM 2255 C C . SER B 1 88 ? -1.542 27.25 4.438 1 93.5 88 SER B C 1
ATOM 2257 O O . SER B 1 88 ? -1.202 26.562 3.473 1 93.5 88 SER B O 1
ATOM 2259 N N . PHE B 1 89 ? -2.506 26.922 5.238 1 95.44 89 PHE B N 1
ATOM 2260 C CA . PHE B 1 89 ? -3.197 25.641 5.055 1 95.44 89 PHE B CA 1
ATOM 2261 C C . PHE B 1 89 ? -3.988 25.641 3.75 1 95.44 89 PHE B C 1
ATOM 2263 O O . PHE B 1 89 ? -3.967 24.672 3.006 1 95.44 89 PHE B O 1
ATOM 2270 N N . TRP B 1 90 ? -4.66 26.703 3.543 1 95 90 TRP B N 1
ATOM 2271 C CA . TRP B 1 90 ? -5.492 26.75 2.348 1 95 90 TRP B CA 1
ATOM 2272 C C . TRP B 1 90 ? -4.637 26.766 1.085 1 95 90 TRP B C 1
ATOM 2274 O O . TRP B 1 90 ? -5.004 26.156 0.073 1 95 90 TRP B O 1
ATOM 2284 N N . GLU B 1 91 ? -3.551 27.438 1.153 1 94.25 91 GLU B N 1
ATOM 2285 C CA . GLU B 1 91 ? -2.621 27.375 0.03 1 94.25 91 GLU B CA 1
ATOM 2286 C C . GLU B 1 91 ? -2.1 25.969 -0.19 1 94.25 91 GLU B C 1
ATOM 2288 O O . GLU B 1 91 ? -1.934 25.531 -1.33 1 94.25 91 GLU B O 1
ATOM 2293 N N . LEU B 1 92 ? -1.84 25.281 0.858 1 95.88 92 LEU B N 1
ATOM 2294 C CA . LEU B 1 92 ? -1.404 23.891 0.78 1 95.88 92 LEU B CA 1
ATOM 2295 C C . LEU B 1 92 ? -2.463 23.031 0.104 1 95.88 92 LEU B C 1
ATOM 2297 O O . LEU B 1 92 ? -2.146 22.234 -0.788 1 95.88 92 LEU B O 1
ATOM 2301 N N . VAL B 1 93 ? -3.727 23.156 0.555 1 95.56 93 VAL B N 1
ATOM 2302 C CA . VAL B 1 93 ? -4.832 22.391 -0.019 1 95.56 93 VAL B CA 1
ATOM 2303 C C . VAL B 1 93 ? -4.918 22.656 -1.521 1 95.56 93 VAL B C 1
ATOM 2305 O O . VAL B 1 93 ? -5.082 21.734 -2.314 1 95.56 93 VAL B O 1
ATOM 2308 N N . GLU B 1 94 ? -4.758 23.922 -1.873 1 92.94 94 GLU B N 1
ATOM 2309 C CA . GLU B 1 94 ? -4.816 24.297 -3.281 1 92.94 94 GLU B CA 1
ATOM 2310 C C . GLU B 1 94 ? -3.684 23.656 -4.078 1 92.94 94 GLU B C 1
ATOM 2312 O O . GLU B 1 94 ? -3.887 23.219 -5.211 1 92.94 94 GLU B O 1
ATOM 2317 N N . LYS B 1 95 ? -2.559 23.578 -3.516 1 91.56 95 LYS B N 1
ATOM 2318 C CA . LYS B 1 95 ? -1.398 23.016 -4.199 1 91.56 95 LYS B CA 1
ATOM 2319 C C . LYS B 1 95 ? -1.527 21.5 -4.336 1 91.56 95 LYS B C 1
ATOM 2321 O O . LYS B 1 95 ? -1.111 20.922 -5.344 1 91.56 95 LYS B O 1
ATOM 2326 N N . VAL B 1 96 ? -2.129 20.828 -3.379 1 93.38 96 VAL B N 1
ATOM 2327 C CA . VAL B 1 96 ? -2.254 19.375 -3.377 1 93.38 96 VAL B CA 1
ATOM 2328 C C . VAL B 1 96 ? -3.402 18.953 -4.293 1 93.38 96 VAL B C 1
ATOM 2330 O O . VAL B 1 96 ? -3.293 17.969 -5.02 1 93.38 96 VAL B O 1
ATOM 2333 N N . PHE B 1 97 ? -4.488 19.688 -4.234 1 93.31 97 PHE B N 1
ATOM 2334 C CA . PHE B 1 97 ? -5.664 19.375 -5.043 1 93.31 97 PHE B CA 1
ATOM 2335 C C . PHE B 1 97 ? -5.863 20.406 -6.141 1 93.31 97 PHE B C 1
ATOM 2337 O O . PHE B 1 97 ? -6.957 20.953 -6.293 1 93.31 97 PHE B O 1
ATOM 2344 N N . THR B 1 98 ? -4.871 20.672 -6.988 1 84.69 98 THR B N 1
ATOM 2345 C CA . THR B 1 98 ? -4.797 21.766 -7.953 1 84.69 98 THR B CA 1
ATOM 2346 C C . THR B 1 98 ? -5.898 21.625 -9 1 84.69 98 THR B C 1
ATOM 2348 O O . THR B 1 98 ? -6.438 22.625 -9.477 1 84.69 98 THR B O 1
ATOM 2351 N N . ASP B 1 99 ? -6.27 20.469 -9.359 1 86.62 99 ASP B N 1
ATOM 2352 C CA . ASP B 1 99 ? -7.27 20.25 -10.398 1 86.62 99 ASP B CA 1
ATOM 2353 C C . ASP B 1 99 ? -8.625 19.906 -9.797 1 86.62 99 ASP B C 1
ATOM 2355 O O . ASP B 1 99 ? -9.547 19.5 -10.508 1 86.62 99 ASP B O 1
ATOM 2359 N N . GLY B 1 100 ? -8.664 19.969 -8.523 1 87.44 100 GLY B N 1
ATOM 2360 C CA . GLY B 1 100 ? -9.922 19.734 -7.828 1 87.44 100 GLY B CA 1
ATOM 2361 C C . GLY B 1 100 ? -10.258 18.266 -7.672 1 87.44 100 GLY B C 1
ATOM 2362 O O . GLY B 1 100 ? -11.305 17.922 -7.125 1 87.44 100 GLY B O 1
ATOM 2363 N N . GLN B 1 101 ? -9.492 17.375 -8.188 1 92.69 101 GLN B N 1
ATOM 2364 C CA . GLN B 1 101 ? -9.758 15.945 -8.07 1 92.69 101 GLN B CA 1
ATOM 2365 C C . GLN B 1 101 ? -9.195 15.391 -6.77 1 92.69 101 GLN B C 1
ATOM 2367 O O . GLN B 1 101 ? -8.07 15.711 -6.379 1 92.69 101 GLN B O 1
ATOM 2372 N N . ILE B 1 102 ? -10.062 14.617 -6.113 1 96.12 102 ILE B N 1
ATOM 2373 C CA . ILE B 1 102 ? -9.648 13.945 -4.891 1 96.12 102 ILE B CA 1
ATOM 2374 C C . ILE B 1 102 ? -9.32 12.484 -5.195 1 96.12 102 ILE B C 1
ATOM 2376 O O . ILE B 1 102 ? -10.055 11.812 -5.918 1 96.12 102 ILE B O 1
ATOM 2380 N N . ASN B 1 103 ? -8.242 11.992 -4.73 1 95.94 103 ASN B N 1
ATOM 2381 C CA . ASN B 1 103 ? -7.863 10.586 -4.754 1 95.94 103 ASN B CA 1
ATOM 2382 C C . ASN B 1 103 ? -7.031 10.203 -3.533 1 95.94 103 ASN B C 1
ATOM 2384 O O . ASN B 1 103 ? -6.648 11.07 -2.746 1 95.94 103 ASN B O 1
ATOM 2388 N N . TRP B 1 104 ? -6.758 8.992 -3.365 1 96.81 104 TRP B N 1
ATOM 2389 C CA . TRP B 1 104 ? -6.109 8.5 -2.154 1 96.81 104 TRP B CA 1
ATOM 2390 C C . TRP B 1 104 ? -4.684 9.031 -2.047 1 96.81 104 TRP B C 1
ATOM 2392 O O . TRP B 1 104 ? -4.223 9.383 -0.958 1 96.81 104 TRP B O 1
ATOM 2402 N N . GLY B 1 105 ? -3.926 9.023 -3.174 1 95.69 105 GLY B N 1
ATOM 2403 C CA . GLY B 1 105 ? -2.568 9.547 -3.168 1 95.69 105 GLY B CA 1
ATOM 2404 C C . GLY B 1 105 ? -2.482 10.977 -2.66 1 95.69 105 GLY B C 1
ATOM 2405 O O . GLY B 1 105 ? -1.676 11.281 -1.777 1 95.69 105 GLY B O 1
ATOM 2406 N N . ARG B 1 106 ? -3.336 11.812 -3.109 1 95.44 106 ARG B N 1
ATOM 2407 C CA . ARG B 1 106 ? -3.324 13.219 -2.732 1 95.44 106 ARG B CA 1
ATOM 2408 C C . ARG B 1 106 ? -3.771 13.406 -1.285 1 95.44 106 ARG B C 1
ATOM 2410 O O . ARG B 1 106 ? -3.291 14.297 -0.591 1 95.44 106 ARG B O 1
ATOM 2417 N N . ILE B 1 107 ? -4.688 12.578 -0.819 1 98.06 107 ILE B N 1
ATOM 2418 C CA . ILE B 1 107 ? -5.105 12.633 0.578 1 98.06 107 ILE B CA 1
ATOM 2419 C C . ILE B 1 107 ? -3.906 12.352 1.483 1 98.06 107 ILE B C 1
ATOM 2421 O O . ILE B 1 107 ? -3.672 13.07 2.455 1 98.06 107 ILE B O 1
ATOM 2425 N N . ILE B 1 108 ? -3.113 11.336 1.159 1 97.69 108 ILE B N 1
ATOM 2426 C CA . ILE B 1 108 ? -1.946 10.969 1.952 1 97.69 108 ILE B CA 1
ATOM 2427 C C . ILE B 1 108 ? -0.904 12.078 1.89 1 97.69 108 ILE B C 1
ATOM 2429 O O . ILE B 1 108 ? -0.279 12.414 2.898 1 97.69 108 ILE B O 1
ATOM 2433 N N . VAL B 1 109 ? -0.733 12.648 0.734 1 96.81 109 VAL B N 1
ATOM 2434 C CA . VAL B 1 109 ? 0.193 13.766 0.57 1 96.81 109 VAL B CA 1
ATOM 2435 C C . VAL B 1 109 ? -0.244 14.938 1.45 1 96.81 109 VAL B C 1
ATOM 2437 O O . VAL B 1 109 ? 0.583 15.562 2.117 1 96.81 109 VAL B O 1
ATOM 2440 N N . LEU B 1 110 ? -1.498 15.211 1.423 1 97.81 110 LEU B N 1
ATOM 2441 C CA . LEU B 1 110 ? -1.995 16.297 2.252 1 97.81 110 LEU B CA 1
ATOM 2442 C C . LEU B 1 110 ? -1.708 16.047 3.727 1 97.81 110 LEU B C 1
ATOM 2444 O O . LEU B 1 110 ? -1.215 16.922 4.434 1 97.81 110 LEU B O 1
ATOM 2448 N N . PHE B 1 111 ? -2.068 14.836 4.184 1 98.5 111 PHE B N 1
ATOM 2449 C CA . PHE B 1 111 ? -1.866 14.508 5.59 1 98.5 111 PHE B CA 1
ATOM 2450 C C . PHE B 1 111 ? -0.401 14.664 5.977 1 98.5 111 PHE B C 1
ATOM 2452 O O . PHE B 1 111 ? -0.086 15.297 6.984 1 98.5 111 PHE B O 1
ATOM 2459 N N . TYR B 1 112 ? 0.489 14.195 5.195 1 98.38 112 TYR B N 1
ATOM 2460 C CA . TYR B 1 112 ? 1.91 14.328 5.492 1 98.38 112 TYR B CA 1
ATOM 2461 C C . TYR B 1 112 ? 2.342 15.789 5.453 1 98.38 112 TYR B C 1
ATOM 2463 O O . TYR B 1 112 ? 3.117 16.234 6.305 1 98.38 112 TYR B O 1
ATOM 2471 N N . SER B 1 113 ? 1.911 16.5 4.465 1 98 113 SER B N 1
ATOM 2472 C CA . SER B 1 113 ? 2.299 17.891 4.27 1 98 113 SER B CA 1
ATOM 2473 C C . SER B 1 113 ? 1.854 18.766 5.441 1 98 113 SER B C 1
ATOM 2475 O O . SER B 1 113 ? 2.547 19.703 5.816 1 98 113 SER B O 1
ATOM 2477 N N . VAL B 1 114 ? 0.688 18.453 5.941 1 98.19 114 VAL B N 1
ATOM 2478 C CA . VAL B 1 114 ? 0.212 19.172 7.117 1 98.19 114 VAL B CA 1
ATOM 2479 C C . VAL B 1 114 ? 1.171 18.938 8.281 1 98.19 114 VAL B C 1
ATOM 2481 O O . VAL B 1 114 ? 1.502 19.875 9.016 1 98.19 114 VAL B O 1
ATOM 2484 N N . GLY B 1 115 ? 1.59 17.719 8.445 1 98 115 GLY B N 1
ATOM 2485 C CA . GLY B 1 115 ? 2.584 17.422 9.461 1 98 115 GLY B CA 1
ATOM 2486 C C . GLY B 1 115 ? 3.896 18.141 9.242 1 98 115 GLY B C 1
ATOM 2487 O O . GLY B 1 115 ? 4.434 18.766 10.172 1 98 115 GLY B O 1
ATOM 2488 N N . LYS B 1 116 ? 4.371 18.109 8.039 1 97.5 116 LYS B N 1
ATOM 2489 C CA . LYS B 1 116 ? 5.633 18.75 7.695 1 97.5 116 LYS B CA 1
ATOM 2490 C C . LYS B 1 116 ? 5.559 20.25 7.895 1 97.5 116 LYS B C 1
ATOM 2492 O O . LYS B 1 116 ? 6.48 20.859 8.438 1 97.5 116 LYS B O 1
ATOM 2497 N N . LEU B 1 117 ? 4.512 20.828 7.398 1 97.31 117 LEU B N 1
ATOM 2498 C CA . LEU B 1 117 ? 4.285 22.266 7.562 1 97.31 117 LEU B CA 1
ATOM 2499 C C . LEU B 1 117 ? 4.25 22.641 9.039 1 97.31 117 LEU B C 1
ATOM 2501 O O . LEU B 1 117 ? 4.859 23.641 9.445 1 97.31 117 LEU B O 1
ATOM 2505 N N . SER B 1 118 ? 3.553 21.859 9.867 1 96.44 118 SER B N 1
ATOM 2506 C CA . SER B 1 118 ? 3.455 22.094 11.305 1 96.44 118 SER B CA 1
ATOM 2507 C C . SER B 1 118 ? 4.828 22.047 11.969 1 96.44 118 SER B C 1
ATOM 2509 O O . SER B 1 118 ? 5.16 22.891 12.797 1 96.44 118 SER B O 1
ATOM 2511 N N . ALA B 1 119 ? 5.617 21.062 11.594 1 95.5 119 ALA B N 1
ATOM 2512 C CA . ALA B 1 119 ? 6.961 20.938 12.148 1 95.5 119 ALA B CA 1
ATOM 2513 C C . ALA B 1 119 ? 7.816 22.141 11.812 1 95.5 119 ALA B C 1
ATOM 2515 O O . ALA B 1 119 ? 8.531 22.672 12.672 1 95.5 119 ALA B O 1
ATOM 2516 N N . LYS B 1 120 ? 7.711 22.562 10.57 1 94.94 120 LYS B N 1
ATOM 2517 C CA . LYS B 1 120 ? 8.5 23.703 10.141 1 94.94 120 LYS B CA 1
ATOM 2518 C C . LYS B 1 120 ? 8.039 24.984 10.844 1 94.94 120 LYS B C 1
ATOM 2520 O O . LYS B 1 120 ? 8.852 25.875 11.117 1 94.94 120 LYS B O 1
ATOM 2525 N N . MET B 1 121 ? 6.758 25.078 11.094 1 93.88 121 MET B N 1
ATOM 2526 C CA . MET B 1 121 ? 6.242 26.219 11.844 1 93.88 121 MET B CA 1
ATOM 2527 C C . MET B 1 121 ? 6.82 26.25 13.258 1 93.88 121 MET B C 1
ATOM 2529 O O . MET B 1 121 ? 7.145 27.328 13.773 1 93.88 121 MET B O 1
ATOM 2533 N N . VAL B 1 122 ? 6.902 25.109 13.859 1 92.69 122 VAL B N 1
ATOM 2534 C CA . VAL B 1 122 ? 7.492 25.016 15.195 1 92.69 122 VAL B CA 1
ATOM 2535 C C . VAL B 1 122 ? 8.953 25.453 15.141 1 92.69 122 VAL B C 1
ATOM 2537 O O . VAL B 1 122 ? 9.414 26.203 16 1 92.69 122 VAL B O 1
ATOM 2540 N N . LEU B 1 123 ? 9.68 25.031 14.133 1 92.25 123 LEU B N 1
ATOM 2541 C CA . LEU B 1 123 ? 11.078 25.406 13.961 1 92.25 123 LEU B CA 1
ATOM 2542 C C . LEU B 1 123 ? 11.219 26.906 13.789 1 92.25 123 LEU B C 1
ATOM 2544 O O . LEU B 1 123 ? 12.211 27.5 14.211 1 92.25 123 LEU B O 1
ATOM 2548 N N . ALA B 1 124 ? 10.219 27.438 13.195 1 90.88 124 ALA B N 1
ATOM 2549 C CA . ALA B 1 124 ? 10.219 28.875 12.953 1 90.88 124 ALA B CA 1
ATOM 2550 C C . ALA B 1 124 ? 9.672 29.641 14.156 1 90.88 124 ALA B C 1
ATOM 2552 O O . ALA B 1 124 ? 9.461 30.859 14.086 1 90.88 124 ALA B O 1
ATOM 2553 N N . ARG B 1 125 ? 9.336 28.938 15.266 1 88.88 125 ARG B N 1
ATOM 2554 C CA . ARG B 1 125 ? 8.867 29.5 16.516 1 88.88 125 ARG B CA 1
ATOM 2555 C C . ARG B 1 125 ? 7.484 30.125 16.359 1 88.88 125 ARG B C 1
ATOM 2557 O O . ARG B 1 125 ? 7.234 31.234 16.844 1 88.88 125 ARG B O 1
ATOM 2564 N N . LEU B 1 126 ? 6.617 29.484 15.617 1 87.81 126 LEU B N 1
ATOM 2565 C CA . LEU B 1 126 ? 5.215 29.828 15.43 1 87.81 126 LEU B CA 1
ATOM 2566 C C . LEU B 1 126 ? 4.305 28.703 15.883 1 87.81 126 LEU B C 1
ATOM 2568 O O . LEU B 1 126 ? 3.473 28.219 15.117 1 87.81 126 LEU B O 1
ATOM 2572 N N . PRO B 1 127 ? 4.348 28.344 17.172 1 84.12 127 PRO B N 1
ATOM 2573 C CA . PRO B 1 127 ? 3.607 27.172 17.625 1 84.12 127 PRO B CA 1
ATOM 2574 C C . PRO B 1 127 ? 2.096 27.391 17.625 1 84.12 127 PRO B C 1
ATOM 2576 O O . PRO B 1 127 ? 1.331 26.438 17.453 1 84.12 127 PRO B O 1
ATOM 2579 N N . THR B 1 128 ? 1.631 28.594 17.812 1 86.94 128 THR B N 1
ATOM 2580 C CA . THR B 1 128 ? 0.201 28.875 17.844 1 86.94 128 THR B CA 1
ATOM 2581 C C . THR B 1 128 ? -0.429 28.609 16.484 1 86.94 128 THR B C 1
ATOM 2583 O O . THR B 1 128 ? -1.584 28.188 16.391 1 86.94 128 THR B O 1
ATOM 2586 N N . ILE B 1 129 ? 0.339 28.781 15.461 1 90.75 129 ILE B N 1
ATOM 2587 C CA . ILE B 1 129 ? -0.156 28.578 14.102 1 90.75 129 ILE B CA 1
ATOM 2588 C C . ILE B 1 129 ? -0.396 27.094 13.859 1 90.75 129 ILE B C 1
ATOM 2590 O O . ILE B 1 129 ? -1.303 26.719 13.109 1 90.75 129 ILE B O 1
ATOM 2594 N N . VAL B 1 130 ? 0.303 26.25 14.547 1 93.25 130 VAL B N 1
ATOM 2595 C CA . VAL B 1 130 ? 0.201 24.797 14.367 1 93.25 130 VAL B CA 1
ATOM 2596 C C . VAL B 1 130 ? -1.192 24.328 14.781 1 93.25 130 VAL B C 1
ATOM 2598 O O . VAL B 1 130 ? -1.816 23.531 14.078 1 93.25 130 VAL B O 1
ATOM 2601 N N . SER B 1 131 ? -1.643 24.859 15.906 1 92.44 131 SER B N 1
ATOM 2602 C CA . SER B 1 131 ? -2.979 24.484 16.359 1 92.44 131 SER B CA 1
ATOM 2603 C C . SER B 1 131 ? -4.047 24.938 15.375 1 92.44 131 SER B C 1
ATOM 2605 O O . SER B 1 131 ? -5.023 24.234 15.141 1 92.44 131 SER B O 1
ATOM 2607 N N . ASP B 1 132 ? -3.873 26.094 14.82 1 94.56 132 ASP B N 1
ATOM 2608 C CA . ASP B 1 132 ? -4.805 26.609 13.82 1 94.56 132 ASP B CA 1
ATOM 2609 C C . ASP B 1 132 ? -4.797 25.734 12.562 1 94.56 132 ASP B C 1
ATOM 2611 O O . ASP B 1 132 ? -5.855 25.422 12.016 1 94.56 132 ASP B O 1
ATOM 2615 N N . ILE B 1 133 ? -3.652 25.328 12.133 1 95.44 133 ILE B N 1
ATOM 2616 C CA . ILE B 1 133 ? -3.494 24.5 10.945 1 95.44 133 ILE B CA 1
ATOM 2617 C C . ILE B 1 133 ? -4.172 23.156 11.156 1 95.44 133 ILE B C 1
ATOM 2619 O O . ILE B 1 133 ? -4.906 22.672 10.289 1 95.44 133 ILE B O 1
ATOM 2623 N N . LEU B 1 134 ? -3.938 22.578 12.273 1 96.62 134 LEU B N 1
ATOM 2624 C CA . LEU B 1 134 ? -4.535 21.281 12.562 1 96.62 134 LEU B CA 1
ATOM 2625 C C . LEU B 1 134 ? -6.059 21.391 12.602 1 96.62 134 LEU B C 1
ATOM 2627 O O . LEU B 1 134 ? -6.754 20.516 12.062 1 96.62 134 LEU B O 1
ATOM 2631 N N . THR B 1 135 ? -6.551 22.453 13.234 1 96.25 135 THR B N 1
ATOM 2632 C CA . THR B 1 135 ? -7.992 22.656 13.312 1 96.25 135 THR B CA 1
ATOM 2633 C C . THR B 1 135 ? -8.594 22.812 11.914 1 96.25 135 THR B C 1
ATOM 2635 O O . THR B 1 135 ? -9.617 22.203 11.602 1 96.25 135 THR B O 1
ATOM 2638 N N . LEU B 1 136 ? -7.98 23.609 11.102 1 97.12 136 LEU B N 1
ATOM 2639 C CA . LEU B 1 136 ? -8.43 23.797 9.727 1 97.12 136 LEU B CA 1
ATOM 2640 C C . LEU B 1 136 ? -8.367 22.484 8.953 1 97.12 136 LEU B C 1
ATOM 2642 O O . LEU B 1 136 ? -9.273 22.188 8.164 1 97.12 136 LEU B O 1
ATOM 2646 N N . SER B 1 137 ? -7.332 21.688 9.133 1 98.12 137 SER B N 1
ATOM 2647 C CA . SER B 1 137 ? -7.16 20.406 8.453 1 98.12 137 SER B CA 1
ATOM 2648 C C . SER B 1 137 ? -8.25 19.422 8.844 1 98.12 137 SER B C 1
ATOM 2650 O O . SER B 1 137 ? -8.805 18.719 7.988 1 98.12 137 SER B O 1
ATOM 2652 N N . LEU B 1 138 ? -8.531 19.328 10.141 1 98.12 138 LEU B N 1
ATOM 2653 C CA . LEU B 1 138 ? -9.57 18.438 10.625 1 98.12 138 LEU B CA 1
ATOM 2654 C C . LEU B 1 138 ? -10.938 18.844 10.094 1 98.12 138 LEU B C 1
ATOM 2656 O O . LEU B 1 138 ? -11.75 17.984 9.742 1 98.12 138 LEU B O 1
ATOM 2660 N N . ASP B 1 139 ? -11.156 20.125 10.062 1 97.56 139 ASP B N 1
ATOM 2661 C CA . ASP B 1 139 ? -12.414 20.625 9.523 1 97.56 139 ASP B CA 1
ATOM 2662 C C . ASP B 1 139 ? -12.547 20.297 8.039 1 97.56 139 ASP B C 1
ATOM 2664 O O . ASP B 1 139 ? -13.602 19.828 7.594 1 97.56 139 ASP B O 1
ATOM 2668 N N . TYR B 1 140 ? -11.539 20.531 7.305 1 98 140 TYR B N 1
ATOM 2669 C CA . TYR B 1 140 ? -11.531 20.203 5.883 1 98 140 TYR B CA 1
ATOM 2670 C C . TYR B 1 140 ? -11.742 18.719 5.66 1 98 140 TYR B C 1
ATOM 2672 O O . TYR B 1 140 ? -12.492 18.312 4.77 1 98 140 TYR B O 1
ATOM 2680 N N . PHE B 1 141 ? -11.094 17.906 6.418 1 98.38 141 PHE B N 1
ATOM 2681 C CA . PHE B 1 141 ? -11.234 16.453 6.355 1 98.38 141 PHE B CA 1
ATOM 2682 C C . PHE B 1 141 ? -12.688 16.047 6.57 1 98.38 141 PHE B C 1
ATOM 2684 O O . PHE B 1 141 ? -13.258 15.312 5.758 1 98.38 141 PHE B O 1
ATOM 2691 N N . ARG B 1 142 ? -13.289 16.547 7.559 1 97.5 142 ARG B N 1
ATOM 2692 C CA . ARG B 1 142 ? -14.633 16.141 7.934 1 97.5 142 ARG B CA 1
ATOM 2693 C C . ARG B 1 142 ? -15.664 16.656 6.938 1 97.5 142 ARG B C 1
ATOM 2695 O O . ARG B 1 142 ? -16.641 15.961 6.621 1 97.5 142 ARG B O 1
ATOM 2702 N N . ARG B 1 143 ? -15.391 17.812 6.418 1 96.19 143 ARG B N 1
ATOM 2703 C CA . ARG B 1 143 ? -16.391 18.453 5.582 1 96.19 143 ARG B CA 1
ATOM 2704 C C . ARG B 1 143 ? -16.266 18.016 4.129 1 96.19 143 ARG B C 1
ATOM 2706 O O . ARG B 1 143 ? -17.266 17.938 3.406 1 96.19 143 ARG B O 1
ATOM 2713 N N . ILE B 1 144 ? -15.102 17.656 3.719 1 96.94 144 ILE B N 1
ATOM 2714 C CA . ILE B 1 144 ? -14.898 17.469 2.287 1 96.94 144 ILE B CA 1
ATOM 2715 C C . ILE B 1 144 ? -14.344 16.078 2.02 1 96.94 144 ILE B C 1
ATOM 2717 O O . ILE B 1 144 ? -14.945 15.289 1.282 1 96.94 144 ILE B O 1
ATOM 2721 N N . LEU B 1 145 ? -13.328 15.633 2.646 1 98.31 145 LEU B N 1
ATOM 2722 C CA . LEU B 1 145 ? -12.617 14.414 2.287 1 98.31 145 LEU B CA 1
ATOM 2723 C C . LEU B 1 145 ? -13.367 13.18 2.775 1 98.31 145 LEU B C 1
ATOM 2725 O O . LEU B 1 145 ? -13.375 12.141 2.104 1 98.31 145 LEU B O 1
ATOM 2729 N N . LEU B 1 146 ? -14.008 13.328 3.936 1 97.81 146 LEU B N 1
ATOM 2730 C CA . LEU B 1 146 ? -14.656 12.188 4.57 1 97.81 146 LEU B CA 1
ATOM 2731 C C . LEU B 1 146 ? -15.766 11.633 3.689 1 97.81 146 LEU B C 1
ATOM 2733 O O . LEU B 1 146 ? -15.93 10.414 3.57 1 97.81 146 LEU B O 1
ATOM 2737 N N . GLU B 1 147 ? -16.531 12.516 3.156 1 96.94 147 GLU B N 1
ATOM 2738 C CA . GLU B 1 147 ? -17.594 12.062 2.27 1 96.94 147 GLU B CA 1
ATOM 2739 C C . GLU B 1 147 ? -17.031 11.289 1.082 1 96.94 147 GLU B C 1
ATOM 2741 O O . GLU B 1 147 ? -17.562 10.242 0.704 1 96.94 147 GLU B O 1
ATOM 2746 N N . TRP B 1 148 ? -15.992 11.75 0.475 1 97.19 148 TRP B N 1
ATOM 2747 C CA . TRP B 1 148 ? -15.336 11.07 -0.637 1 97.19 148 TRP B CA 1
ATOM 2748 C C . TRP B 1 148 ? -14.805 9.703 -0.204 1 97.19 148 TRP B C 1
ATOM 2750 O O . TRP B 1 148 ? -15.008 8.703 -0.894 1 97.19 148 TRP B O 1
ATOM 2760 N N . ILE B 1 149 ? -14.188 9.586 0.921 1 97.62 149 ILE B N 1
ATOM 2761 C CA . ILE B 1 149 ? -13.594 8.367 1.452 1 97.62 149 ILE B CA 1
ATOM 2762 C C . ILE B 1 149 ? -14.68 7.309 1.645 1 97.62 149 ILE B C 1
ATOM 2764 O O . ILE B 1 149 ? -14.5 6.145 1.271 1 97.62 149 ILE B O 1
ATOM 2768 N N . ARG B 1 150 ? -15.75 7.812 2.188 1 96.12 150 ARG B N 1
ATOM 2769 C CA . ARG B 1 150 ? -16.859 6.891 2.418 1 96.12 150 ARG B CA 1
ATOM 2770 C C . ARG B 1 150 ? -17.438 6.395 1.099 1 96.12 150 ARG B C 1
ATOM 2772 O O . ARG B 1 150 ? -17.766 5.219 0.966 1 96.12 150 ARG B O 1
ATOM 2779 N N . LYS B 1 151 ? -17.562 7.297 0.101 1 96.38 151 LYS B N 1
ATOM 2780 C CA . LYS B 1 151 ? -18.047 6.918 -1.221 1 96.38 151 LYS B CA 1
ATOM 2781 C C . LYS B 1 151 ? -17.109 5.91 -1.882 1 96.38 151 LYS B C 1
ATOM 2783 O O . LYS B 1 151 ? -17.547 5.07 -2.67 1 96.38 151 LYS B O 1
ATOM 2788 N N . MET B 1 152 ? -15.805 5.91 -1.55 1 95.69 152 MET B N 1
ATOM 2789 C CA . MET B 1 152 ? -14.812 4.996 -2.107 1 95.69 152 MET B CA 1
ATOM 2790 C C . MET B 1 152 ? -14.773 3.688 -1.325 1 95.69 152 MET B C 1
ATOM 2792 O O . MET B 1 152 ? -13.953 2.811 -1.61 1 95.69 152 MET B O 1
ATOM 2796 N N . GLY B 1 153 ? -15.617 3.555 -0.296 1 93.94 153 GLY B N 1
ATOM 2797 C CA . GLY B 1 153 ? -15.695 2.305 0.444 1 93.94 153 GLY B CA 1
ATOM 2798 C C . GLY B 1 153 ? -14.914 2.334 1.746 1 93.94 153 GLY B C 1
ATOM 2799 O O . GLY B 1 153 ? -14.75 1.304 2.402 1 93.94 153 GLY B O 1
ATOM 2800 N N . GLY B 1 154 ? -14.352 3.531 2.15 1 95.56 154 GLY B N 1
ATOM 2801 C CA . GLY B 1 154 ? -13.641 3.648 3.416 1 95.56 154 GLY B CA 1
ATOM 2802 C C . GLY B 1 154 ? -12.141 3.512 3.275 1 95.56 154 GLY B C 1
ATOM 2803 O O . GLY B 1 154 ? -11.641 3.188 2.195 1 95.56 154 GLY B O 1
ATOM 2804 N N . TRP B 1 155 ? -11.398 3.658 4.387 1 96.69 155 TRP B N 1
ATOM 2805 C CA . TRP B 1 155 ? -9.945 3.715 4.406 1 96.69 155 TRP B CA 1
ATOM 2806 C C . TRP B 1 155 ? -9.336 2.393 3.945 1 96.69 155 TRP B C 1
ATOM 2808 O O . TRP B 1 155 ? -8.242 2.367 3.383 1 96.69 155 TRP B O 1
ATOM 2818 N N . MET B 1 156 ? -10.016 1.32 4.223 1 93.5 156 MET B N 1
ATOM 2819 C CA . MET B 1 156 ? -9.531 0.003 3.816 1 93.5 156 MET B CA 1
ATOM 2820 C C . MET B 1 156 ? -9.328 -0.06 2.307 1 93.5 156 MET B C 1
ATOM 2822 O O . MET B 1 156 ? -8.438 -0.768 1.827 1 93.5 156 MET B O 1
ATOM 2826 N N . HIS B 1 157 ? -10.023 0.667 1.569 1 95.44 157 HIS B N 1
ATOM 2827 C CA . HIS B 1 157 ? -10 0.608 0.113 1 95.44 157 HIS B CA 1
ATOM 2828 C C . HIS B 1 157 ? -8.883 1.471 -0.46 1 95.44 157 HIS B C 1
ATOM 2830 O O . HIS B 1 157 ? -8.68 1.506 -1.676 1 95.44 157 HIS B O 1
ATOM 2836 N N . SER B 1 158 ? -8.086 2.08 0.379 1 96.31 158 SER B N 1
ATOM 2837 C CA . SER B 1 158 ? -7 2.932 -0.094 1 96.31 158 SER B CA 1
ATOM 2838 C C . SER B 1 158 ? -5.781 2.104 -0.493 1 96.31 158 SER B C 1
ATOM 2840 O O . SER B 1 158 ? -4.898 2.59 -1.203 1 96.31 158 SER B O 1
ATOM 2842 N N . ILE B 1 159 ? -5.727 0.915 -0.1 1 95.62 159 ILE B N 1
ATOM 2843 C CA . ILE B 1 159 ? -4.5 0.121 -0.056 1 95.62 159 ILE B CA 1
ATOM 2844 C C . ILE B 1 159 ? -3.959 -0.07 -1.471 1 95.62 159 ILE B C 1
ATOM 2846 O O . ILE B 1 159 ? -2.82 0.307 -1.762 1 95.62 159 ILE B O 1
ATOM 2850 N N . PRO B 1 160 ? -4.738 -0.586 -2.393 1 96.44 160 PRO B N 1
ATOM 2851 C CA . PRO B 1 160 ? -4.176 -0.752 -3.736 1 96.44 160 PRO B CA 1
ATOM 2852 C C . PRO B 1 160 ? -3.865 0.58 -4.414 1 96.44 160 PRO B C 1
ATOM 2854 O O . PRO B 1 160 ? -2.898 0.677 -5.176 1 96.44 160 PRO B O 1
ATOM 2857 N N . ALA B 1 161 ? -4.676 1.565 -4.137 1 95.06 161 ALA B N 1
ATOM 2858 C CA . ALA B 1 161 ? -4.488 2.885 -4.73 1 95.06 161 ALA B CA 1
ATOM 2859 C C . ALA B 1 161 ? -3.182 3.52 -4.258 1 95.06 161 ALA B C 1
ATOM 2861 O O . ALA B 1 161 ? -2.527 4.242 -5.012 1 95.06 161 ALA B O 1
ATOM 2862 N N . LEU B 1 162 ? -2.793 3.213 -3.035 1 95.44 162 LEU B N 1
ATOM 2863 C CA . LEU B 1 162 ? -1.55 3.77 -2.512 1 95.44 162 LEU B CA 1
ATOM 2864 C C . LEU B 1 162 ? -0.342 3.061 -3.115 1 95.44 162 LEU B C 1
ATOM 2866 O O . LEU B 1 162 ? 0.709 3.676 -3.312 1 95.44 162 LEU B O 1
ATOM 2870 N N . ALA B 1 163 ? -0.515 1.789 -3.393 1 94.44 163 ALA B N 1
ATOM 2871 C CA . ALA B 1 163 ? 0.534 1.098 -4.137 1 94.44 163 ALA B CA 1
ATOM 2872 C C . ALA B 1 163 ? 0.706 1.698 -5.527 1 94.44 163 ALA B C 1
ATOM 2874 O O . ALA B 1 163 ? 1.829 1.967 -5.961 1 94.44 163 ALA B O 1
ATOM 2875 N N . CYS B 1 164 ? -0.385 1.952 -6.223 1 94.12 164 CYS B N 1
ATOM 2876 C CA . CYS B 1 164 ? -0.361 2.568 -7.543 1 94.12 164 CYS B CA 1
ATOM 2877 C C . CYS B 1 164 ? 0.249 3.963 -7.484 1 94.12 164 CYS B C 1
ATOM 2879 O O . CYS B 1 164 ? 1.089 4.312 -8.312 1 94.12 164 CYS B O 1
ATOM 2881 N N . PHE B 1 165 ? -0.174 4.684 -6.551 1 93.06 165 PHE B N 1
ATOM 2882 C CA . PHE B 1 165 ? 0.343 6.031 -6.355 1 93.06 165 PHE B CA 1
ATOM 2883 C C . PHE B 1 165 ? 1.851 6.008 -6.133 1 93.06 165 PHE B C 1
ATOM 2885 O O . PHE B 1 165 ? 2.582 6.812 -6.715 1 93.06 165 PHE B O 1
ATOM 2892 N N . SER B 1 166 ? 2.332 5.086 -5.258 1 93.19 166 SER B N 1
ATOM 2893 C CA . SER B 1 166 ? 3.75 4.965 -4.938 1 93.19 166 SER B CA 1
ATOM 2894 C C . SER B 1 166 ? 4.574 4.645 -6.18 1 93.19 166 SER B C 1
ATOM 2896 O O . SER B 1 166 ? 5.684 5.156 -6.344 1 93.19 166 SER B O 1
ATOM 2898 N N . ILE B 1 167 ? 4.047 3.877 -7.059 1 90.69 167 ILE B N 1
ATOM 2899 C CA . ILE B 1 167 ? 4.734 3.523 -8.297 1 90.69 167 ILE B CA 1
ATOM 2900 C C . ILE B 1 167 ? 4.773 4.73 -9.234 1 90.69 167 ILE B C 1
ATOM 2902 O O . ILE B 1 167 ? 5.832 5.086 -9.75 1 90.69 167 ILE B O 1
ATOM 2906 N N . GLU B 1 168 ? 3.672 5.391 -9.438 1 89.62 168 GLU B N 1
ATOM 2907 C CA . GLU B 1 168 ? 3.521 6.445 -10.438 1 89.62 168 GLU B CA 1
ATOM 2908 C C . GLU B 1 168 ? 4.23 7.723 -10 1 89.62 168 GLU B C 1
ATOM 2910 O O . GLU B 1 168 ? 4.84 8.414 -10.82 1 89.62 168 GLU B O 1
ATOM 2915 N N . GLN B 1 169 ? 4.105 7.992 -8.742 1 86.62 169 GLN B N 1
ATOM 2916 C CA . GLN B 1 169 ? 4.633 9.258 -8.242 1 86.62 169 GLN B CA 1
ATOM 2917 C C . GLN B 1 169 ? 6.156 9.242 -8.188 1 86.62 169 GLN B C 1
ATOM 2919 O O . GLN B 1 169 ? 6.805 10.273 -8.383 1 86.62 169 GLN B O 1
ATOM 2924 N N . PHE B 1 170 ? 6.715 8.133 -8.016 1 85.25 170 PHE B N 1
ATOM 2925 C CA . PHE B 1 170 ? 8.148 8.125 -7.754 1 85.25 170 PHE B CA 1
ATOM 2926 C C . PHE B 1 170 ? 8.891 7.34 -8.828 1 85.25 170 PHE B C 1
ATOM 2928 O O . PHE B 1 170 ? 10.07 7.016 -8.664 1 85.25 170 PHE B O 1
ATOM 2935 N N . SER B 1 171 ? 8.148 6.988 -9.844 1 78.75 171 SER B N 1
ATOM 2936 C CA . SER B 1 171 ? 8.805 6.395 -11 1 78.75 171 SER B CA 1
ATOM 2937 C C . SER B 1 171 ? 9.625 7.426 -11.766 1 78.75 171 SER B C 1
ATOM 2939 O O . SER B 1 171 ? 9.297 8.617 -11.758 1 78.75 171 SER B O 1
ATOM 2941 N N . GLY B 1 172 ? 10.984 7.477 -11.758 1 61.72 172 GLY B N 1
ATOM 2942 C CA . GLY B 1 172 ? 12 8.359 -12.32 1 61.72 172 GLY B CA 1
ATOM 2943 C C . GLY B 1 172 ? 11.43 9.367 -13.305 1 61.72 172 GLY B C 1
ATOM 2944 O O . GLY B 1 172 ? 11.906 10.5 -13.383 1 61.72 172 GLY B O 1
ATOM 2945 N N . SER B 1 173 ? 10.641 8.969 -14.336 1 51.31 173 SER B N 1
ATOM 2946 C CA . SER B 1 173 ? 10.305 10 -15.312 1 51.31 173 SER B CA 1
ATOM 2947 C C . SER B 1 173 ? 9.414 11.078 -14.695 1 51.31 173 SER B C 1
ATOM 2949 O O . SER B 1 173 ? 9.422 12.227 -15.141 1 51.31 173 SER B O 1
ATOM 2951 N N . SER B 1 174 ? 8.539 10.812 -13.797 1 46.94 174 SER B N 1
ATOM 2952 C CA . SER B 1 174 ? 7.422 11.68 -13.445 1 46.94 174 SER B CA 1
ATOM 2953 C C . SER B 1 174 ? 7.715 12.469 -12.18 1 46.94 174 SER B C 1
ATOM 2955 O O . SER B 1 174 ? 6.855 13.203 -11.688 1 46.94 174 SER B O 1
ATOM 2957 N N . LEU B 1 175 ? 8.742 12.164 -11.445 1 47.22 175 LEU B N 1
ATOM 2958 C CA . LEU B 1 175 ? 8.984 13.023 -10.297 1 47.22 175 LEU B CA 1
ATOM 2959 C C . LEU B 1 175 ? 8.766 14.484 -10.656 1 47.22 175 LEU B C 1
ATOM 2961 O O . LEU B 1 175 ? 8.5 15.312 -9.781 1 47.22 175 LEU B O 1
ATOM 2965 N N . SER B 1 176 ? 8.82 14.664 -11.938 1 45.84 176 SER B N 1
ATOM 2966 C CA . SER B 1 176 ? 8.523 16.016 -12.375 1 45.84 176 SER B CA 1
ATOM 2967 C C . SER B 1 176 ? 7.059 16.375 -12.117 1 45.84 176 SER B C 1
ATOM 2969 O O . SER B 1 176 ? 6.676 17.547 -12.203 1 45.84 176 SER B O 1
ATOM 2971 N N . LYS B 1 177 ? 6.34 15.383 -11.969 1 46.97 177 LYS B N 1
ATOM 2972 C CA . LYS B 1 177 ? 4.926 15.75 -11.992 1 46.97 177 LYS B CA 1
ATOM 2973 C C . LYS B 1 177 ? 4.492 16.359 -10.664 1 46.97 177 LYS B C 1
ATOM 2975 O O . LYS B 1 177 ? 3.662 17.266 -10.625 1 46.97 177 LYS B O 1
ATOM 2980 N N . TYR B 1 178 ? 4.945 15.891 -9.531 1 48.41 178 TYR B N 1
ATOM 2981 C CA . TYR B 1 178 ? 4.57 16.625 -8.336 1 48.41 178 TYR B CA 1
ATOM 2982 C C . TYR B 1 178 ? 5.125 18.047 -8.375 1 48.41 178 TYR B C 1
ATOM 2984 O O . TYR B 1 178 ? 4.512 18.984 -7.852 1 48.41 178 TYR B O 1
ATOM 2992 N N . SER B 1 179 ? 6.254 18.094 -9.031 1 52.03 179 SER B N 1
ATOM 2993 C CA . SER B 1 179 ? 6.688 19.453 -9.383 1 52.03 179 SER B CA 1
ATOM 2994 C C . SER B 1 179 ? 5.621 20.172 -10.188 1 52.03 179 SER B C 1
ATOM 2996 O O . SER B 1 179 ? 5.375 21.359 -9.961 1 52.03 179 SER B O 1
ATOM 2998 N N . SER B 1 180 ? 5.012 19.469 -11.016 1 50.78 180 SER B N 1
ATOM 2999 C CA . SER B 1 180 ? 3.943 20.109 -11.773 1 50.78 180 SER B CA 1
ATOM 3000 C C . SER B 1 180 ? 2.748 20.422 -10.883 1 50.78 180 SER B C 1
ATOM 3002 O O . SER B 1 180 ? 2.094 21.453 -11.055 1 50.78 180 SER B O 1
ATOM 3004 N N . TYR B 1 181 ? 2.502 19.484 -9.984 1 50.72 181 TYR B N 1
ATOM 3005 C CA . TYR B 1 181 ? 1.435 19.766 -9.031 1 50.72 181 TYR B CA 1
ATOM 3006 C C . TYR B 1 181 ? 1.771 20.984 -8.188 1 50.72 181 TYR B C 1
ATOM 3008 O O . TYR B 1 181 ? 0.891 21.797 -7.855 1 50.72 181 TYR B O 1
ATOM 3016 N N . PHE B 1 182 ? 3.076 21.156 -7.918 1 53.91 182 PHE B N 1
ATOM 3017 C CA . PHE B 1 182 ? 3.527 22.203 -7.012 1 53.91 182 PHE B CA 1
ATOM 3018 C C . PHE B 1 182 ? 4.098 23.391 -7.793 1 53.91 182 PHE B C 1
ATOM 3020 O O . PHE B 1 182 ? 4.086 24.516 -7.312 1 53.91 182 PHE B O 1
ATOM 3027 N N . GLY B 1 183 ? 4.602 23.078 -8.922 1 47.69 183 GLY B N 1
ATOM 3028 C CA . GLY B 1 183 ? 5.211 24.125 -9.719 1 47.69 183 GLY B CA 1
ATOM 3029 C C . GLY B 1 183 ? 4.203 25.109 -10.281 1 47.69 183 GLY B C 1
ATOM 3030 O O . GLY B 1 183 ? 4.488 26.312 -10.383 1 47.69 183 GLY B O 1
ATOM 3031 N N . ALA B 1 184 ? 3.121 24.703 -10.68 1 43.03 184 ALA B N 1
ATOM 3032 C CA . ALA B 1 184 ? 2.211 25.641 -11.336 1 43.03 184 ALA B CA 1
ATOM 3033 C C . ALA B 1 184 ? 1.709 26.703 -10.352 1 43.03 184 ALA B C 1
ATOM 3035 O O . ALA B 1 184 ? 1.319 27.797 -10.758 1 43.03 184 ALA B O 1
ATOM 3036 N N . ALA B 1 185 ? 1.809 26.422 -9.125 1 40.5 185 ALA B N 1
ATOM 3037 C CA . ALA B 1 185 ? 1.187 27.391 -8.227 1 40.5 185 ALA B CA 1
ATOM 3038 C C . ALA B 1 185 ? 2.092 28.594 -8.016 1 40.5 185 ALA B C 1
ATOM 3040 O O . ALA B 1 185 ? 1.613 29.703 -7.727 1 40.5 185 ALA B O 1
ATOM 3041 N N . LEU B 1 186 ? 3.387 28.469 -8.25 1 39.78 186 LEU B N 1
ATOM 3042 C CA . LEU B 1 186 ? 4.199 29.656 -8.039 1 39.78 186 LEU B CA 1
ATOM 3043 C C . LEU B 1 186 ? 3.91 30.703 -9.117 1 39.78 186 LEU B C 1
ATOM 3045 O O . LEU B 1 186 ? 4.176 31.891 -8.914 1 39.78 186 LEU B O 1
ATOM 3049 N N . ALA B 1 187 ? 3.414 30.375 -10.266 1 37.06 187 ALA B N 1
ATOM 3050 C CA . ALA B 1 187 ? 3.289 31.391 -11.312 1 37.06 187 ALA B CA 1
ATOM 3051 C C . ALA B 1 187 ? 2.18 32.375 -10.984 1 37.06 187 ALA B C 1
ATOM 3053 O O . ALA B 1 187 ? 2.23 33.531 -11.414 1 37.06 187 ALA B O 1
ATOM 3054 N N . PHE B 1 188 ? 1.148 31.953 -10.297 1 38.72 188 PHE B N 1
ATOM 3055 C CA . PHE B 1 188 ? 0.006 32.844 -10.344 1 38.72 188 PHE B CA 1
ATOM 3056 C C . PHE B 1 188 ? 0.179 34 -9.344 1 38.72 188 PHE B C 1
ATOM 3058 O O . PHE B 1 188 ? -0.469 35.031 -9.469 1 38.72 188 PHE B O 1
ATOM 3065 N N . THR B 1 189 ? 0.907 33.844 -8.305 1 37.38 189 THR B N 1
ATOM 3066 C CA . THR B 1 189 ? 0.794 34.969 -7.355 1 37.38 189 THR B CA 1
ATOM 3067 C C . THR B 1 189 ? 1.671 36.125 -7.777 1 37.38 189 THR B C 1
ATOM 3069 O O . THR B 1 189 ? 1.534 37.219 -7.246 1 37.38 189 THR B O 1
ATOM 3072 N N . GLY B 1 190 ? 2.701 35.938 -8.578 1 35.78 190 GLY B N 1
ATOM 3073 C CA . GLY B 1 190 ? 3.516 37.094 -8.898 1 35.78 190 GLY B CA 1
ATOM 3074 C C . GLY B 1 190 ? 2.803 38.094 -9.789 1 35.78 190 GLY B C 1
ATOM 3075 O O . GLY B 1 190 ? 3.244 39.25 -9.93 1 35.78 190 GLY B O 1
ATOM 3076 N N . GLY B 1 191 ? 1.939 37.531 -10.648 1 35.84 191 GLY B N 1
ATOM 3077 C CA . GLY B 1 191 ? 1.439 38.406 -11.703 1 35.84 191 GLY B CA 1
ATOM 3078 C C . GLY B 1 191 ? 0.44 39.438 -11.203 1 35.84 191 GLY B C 1
ATOM 3079 O O . GLY B 1 191 ? 0.271 40.5 -11.812 1 35.84 191 GLY B O 1
ATOM 3080 N N . LEU B 1 192 ? -0.372 39 -10.18 1 36.12 192 LEU B N 1
ATOM 3081 C CA . LEU B 1 192 ? -1.484 39.906 -9.938 1 36.12 192 LEU B CA 1
ATOM 3082 C C . LEU B 1 192 ? -0.997 41.219 -9.305 1 36.12 192 LEU B C 1
ATOM 3084 O O . LEU B 1 192 ? -1.696 42.219 -9.336 1 36.12 192 LEU B O 1
ATOM 3088 N N . LEU B 1 193 ? 0.146 41.125 -8.617 1 34.56 193 LEU B N 1
ATOM 3089 C CA . LEU B 1 193 ? 0.463 42.375 -7.91 1 34.56 193 LEU B CA 1
ATOM 3090 C C . LEU B 1 193 ? 0.958 43.438 -8.883 1 34.56 193 LEU B C 1
ATOM 3092 O O . LEU B 1 193 ? 0.876 44.625 -8.594 1 34.56 193 LEU B O 1
ATOM 3096 N N . LEU B 1 194 ? 1.54 42.969 -10.023 1 34.88 194 LEU B N 1
ATOM 3097 C CA . LEU B 1 194 ? 2.213 44 -10.805 1 34.88 194 LEU B CA 1
ATOM 3098 C C . LEU B 1 194 ? 1.201 44.875 -11.516 1 34.88 194 LEU B C 1
ATOM 3100 O O . LEU B 1 194 ? 1.536 46 -11.961 1 34.88 194 LEU B O 1
ATOM 3104 N N . GLY B 1 195 ? 0.032 44.281 -11.898 1 36.06 195 GLY B N 1
ATOM 3105 C CA . GLY B 1 195 ? -0.74 45.031 -12.875 1 36.06 195 GLY B CA 1
ATOM 3106 C C . GLY B 1 195 ? -1.363 46.281 -12.312 1 36.06 195 GLY B C 1
ATOM 3107 O O . GLY B 1 195 ? -1.907 47.094 -13.062 1 36.06 195 GLY B O 1
ATOM 3108 N N . GLY B 1 196 ? -1.636 46.25 -11.023 1 33.97 196 GLY B N 1
ATOM 3109 C CA . GLY B 1 196 ? -2.541 47.312 -10.641 1 33.97 196 GLY B CA 1
ATOM 3110 C C . GLY B 1 196 ? -1.891 48.688 -10.672 1 33.97 196 GLY B C 1
ATOM 3111 O O . GLY B 1 196 ? -2.564 49.719 -10.492 1 33.97 196 GLY B O 1
ATOM 3112 N N . PHE B 1 197 ? -0.59 48.656 -10.555 1 34.94 197 PHE B N 1
ATOM 3113 C CA . PHE B 1 197 ? -0.098 49.969 -10.172 1 34.94 197 PHE B CA 1
ATOM 3114 C C . PHE B 1 197 ? -0.137 50.906 -11.359 1 34.94 197 PHE B C 1
ATOM 3116 O O . PHE B 1 197 ? 0.113 52.125 -11.211 1 34.94 197 PHE B O 1
ATOM 3123 N N . ILE B 1 198 ? -0.206 50.312 -12.562 1 37.34 198 ILE B N 1
ATOM 3124 C CA . ILE B 1 198 ? 0.205 51.281 -13.594 1 37.34 198 ILE B CA 1
ATOM 3125 C C . ILE B 1 198 ? -0.921 52.281 -13.852 1 37.34 198 ILE B C 1
ATOM 3127 O O . ILE B 1 198 ? -0.709 53.312 -14.492 1 37.34 198 ILE B O 1
ATOM 3131 N N . VAL B 1 199 ? -2.113 51.875 -13.523 1 36 199 VAL B N 1
ATOM 3132 C CA . VAL B 1 199 ? -3.146 52.594 -14.242 1 36 199 VAL B CA 1
ATOM 3133 C C . VAL B 1 199 ? -3.264 54 -13.68 1 36 199 VAL B C 1
ATOM 3135 O O . VAL B 1 199 ? -3.945 54.875 -14.25 1 36 199 VAL B O 1
ATOM 3138 N N . SER B 1 200 ? -2.828 54.125 -12.492 1 35.59 200 SER B N 1
ATOM 3139 C CA . SER B 1 200 ? -3.424 55.281 -11.875 1 35.59 200 SER B CA 1
ATOM 3140 C C . SER B 1 200 ? -2.848 56.562 -12.477 1 35.59 200 SER B C 1
ATOM 3142 O O . SER B 1 200 ? -3.277 57.688 -12.125 1 35.59 200 SER B O 1
ATOM 3144 N N . LYS B 1 201 ? -1.627 56.469 -13 1 39.66 201 LYS B N 1
ATOM 3145 C CA . LYS B 1 201 ? -0.984 57.75 -13.062 1 39.66 201 LYS B CA 1
ATOM 3146 C C . LYS B 1 201 ? -1.506 58.562 -14.242 1 39.66 201 LYS B C 1
ATOM 3148 O O . LYS B 1 201 ? -1.125 59.75 -14.422 1 39.66 201 LYS B O 1
ATOM 3153 N N . MET B 1 202 ? -2.084 57.812 -15.219 1 37.34 202 MET B N 1
ATOM 3154 C CA . MET B 1 202 ? -2.146 58.625 -16.438 1 37.34 202 MET B CA 1
ATOM 3155 C C . MET B 1 202 ? -3.182 59.75 -16.312 1 37.34 202 MET B C 1
ATOM 3157 O O . MET B 1 202 ? -3.217 60.656 -17.125 1 37.34 202 MET B O 1
ATOM 3161 N N . SER B 1 203 ? -4.25 59.375 -15.578 1 34.19 203 SER B N 1
ATOM 3162 C CA . SER B 1 203 ? -5.375 60.219 -15.984 1 34.19 203 SER B CA 1
ATOM 3163 C C . SER B 1 203 ? -5.246 61.625 -15.422 1 34.19 203 SER B C 1
ATOM 3165 O O . SER B 1 203 ? -6.18 62.438 -15.516 1 34.19 203 SER B O 1
ATOM 3167 N N . LYS B 1 204 ? -4.305 61.844 -14.562 1 36.91 204 LYS B N 1
ATOM 3168 C CA . LYS B 1 204 ? -4.484 63.188 -13.961 1 36.91 204 LYS B CA 1
ATOM 3169 C C . LYS B 1 204 ? -4.184 64.312 -14.961 1 36.91 204 LYS B C 1
ATOM 3171 O O . LYS B 1 204 ? -4.406 65.438 -14.68 1 36.91 204 LYS B O 1
ATOM 3176 N N . LYS B 1 205 ? -3.779 64 -16.234 1 26.7 205 LYS B N 1
ATOM 3177 C CA . LYS B 1 205 ? -3.781 65.312 -16.859 1 26.7 205 LYS B CA 1
ATOM 3178 C C . LYS B 1 205 ? -5.195 65.75 -17.234 1 26.7 205 LYS B C 1
ATOM 3180 O O . LYS B 1 205 ? -5.988 64.938 -17.719 1 26.7 205 LYS B O 1
#